Protein AF-A0A9Q0EWX9-F1 (afdb_monomer_lite)

Sequence (748 aa):
MVLFKRGVSITRKLGFSDVIMPGEMRNDLYITLEKGEFEKGGKSVARNVEVTVYVLDIDGQILKHVKLPIPVDMFRGSHVRFEFRHCSTKDKGEKKLFGYSFVPLMQEDGRTLPDGTHELIIHKCEENANLADCSRYIKLPFSKPNLPANNQTLKSTKESFWITSFLCSTKLTQNAHQRQPLQFLQDTLDTLFGILDESAKRYGLKVFDSLVHIINLLQDSKFQHFKPVMDTYIESHFAGALSYRDLIKVLKWYVDRIVEAEHQDHIQQASEYIFKYIIQSRRLYSLATGGQNEDEFRICVHELFMSIRFFLSQENKGTCPAVFLRTFPAVYSELLKIFTVREVAGFVRETLSSLPTAAQSECPLEAVKLQCISKTVESQLYINPESRCILLPVVLRLLQAHMQEQRELVMCARILTSMLSLIKKEETGTPEPVVSEEVELIVASLLGVLLRTILEITNRPQPGEFVGCLLALLREMSDRHYQQLLQSFTNKEDLRDFLLQIFTVFRILIRPEMFPKDWTVWDSYFYLSVIFINQPCLQLESFSPSKRKRILEKYGDMRVMMGCEIFSMWQNLGEHKLNFIPAMIGPFLEVTLVPQPDLRNVMIPIFHDMMDWEQRRSGNFKQVEAKLIDKLDSLMSEGKGDETYRELFNSIASSLEHVLRKPHPLPPFTPSPTECPSAGLVSNSPVLSGSYSSGISSLSRCSVSDASATEYGVAEGTVGVAGSGGGFPNSASEEPVRRENKTPPPYS

Radius of gyration: 42.56 Å; chains: 1; bounding box: 108×89×129 Å

Structure (mmCIF, N/CA/C/O backbone):
data_AF-A0A9Q0EWX9-F1
#
_entry.id   AF-A0A9Q0EWX9-F1
#
loop_
_atom_site.group_PDB
_atom_site.id
_atom_site.type_symbol
_atom_site.label_atom_id
_atom_site.label_alt_id
_atom_site.label_comp_id
_atom_site.label_asym_id
_atom_site.label_entity_id
_atom_site.label_seq_id
_atom_site.pdbx_PDB_ins_code
_atom_site.Cartn_x
_atom_site.Cartn_y
_atom_site.Cartn_z
_atom_site.occupancy
_atom_site.B_iso_or_equiv
_atom_site.auth_seq_id
_atom_site.auth_comp_id
_atom_site.auth_asym_id
_atom_site.auth_atom_id
_atom_site.pdbx_PDB_model_num
ATOM 1 N N . MET A 1 1 ? -10.088 45.408 -54.135 1.00 26.92 1 MET A N 1
ATOM 2 C CA . MET A 1 1 ? -10.162 43.935 -54.046 1.00 26.92 1 MET A CA 1
ATOM 3 C C . MET A 1 1 ? -10.752 43.580 -52.688 1.00 26.92 1 MET A C 1
ATOM 5 O O . MET A 1 1 ? -10.026 43.569 -51.708 1.00 26.92 1 MET A O 1
ATOM 9 N N . VAL A 1 2 ? -12.073 43.401 -52.612 1.00 30.17 2 VAL A N 1
ATOM 10 C CA . VAL A 1 2 ? -12.771 42.958 -51.393 1.00 30.17 2 VAL A CA 1
ATOM 11 C C . VAL A 1 2 ? -13.594 41.747 -51.803 1.00 30.17 2 VAL A C 1
ATOM 13 O O . VAL A 1 2 ? -14.596 41.884 -52.500 1.00 30.17 2 VAL A O 1
ATOM 16 N N . LEU A 1 3 ? -13.098 40.567 -51.453 1.00 36.03 3 LEU A N 1
ATOM 17 C CA . LEU A 1 3 ? -13.735 39.278 -51.699 1.00 36.03 3 LEU A CA 1
ATOM 18 C C . LEU A 1 3 ? -14.076 38.648 -50.345 1.00 36.03 3 LEU A C 1
ATOM 20 O O . LEU A 1 3 ? -13.378 38.886 -49.362 1.00 36.03 3 LEU A O 1
ATOM 24 N N . PHE A 1 4 ? -15.138 37.840 -50.347 1.00 39.62 4 PHE A N 1
ATOM 25 C CA . PHE A 1 4 ? -15.727 37.120 -49.208 1.00 39.62 4 PHE A CA 1
ATOM 26 C C . PHE A 1 4 ? -16.605 37.955 -48.252 1.00 39.62 4 PHE A C 1
ATOM 28 O O . PHE A 1 4 ? -16.214 38.981 -47.700 1.00 39.62 4 PHE A O 1
ATOM 35 N N . LYS A 1 5 ? -17.838 37.471 -48.044 1.00 39.69 5 LYS A N 1
ATOM 36 C CA . LYS A 1 5 ? -18.744 37.902 -46.968 1.00 39.69 5 LYS A CA 1
ATOM 37 C C . LYS A 1 5 ? -18.516 37.016 -45.735 1.00 39.69 5 LYS A C 1
ATOM 39 O O . LYS A 1 5 ? -18.234 35.836 -45.892 1.00 39.69 5 LYS A O 1
ATOM 44 N N . ARG A 1 6 ? -18.683 37.614 -44.545 1.00 38.78 6 ARG A N 1
ATOM 45 C CA . ARG A 1 6 ? -18.762 37.019 -43.187 1.00 38.78 6 ARG A CA 1
ATOM 46 C C . ARG A 1 6 ? -18.557 35.493 -43.087 1.00 38.78 6 ARG A C 1
ATOM 48 O O . ARG A 1 6 ? -19.455 34.739 -43.445 1.00 38.78 6 ARG A O 1
ATOM 55 N N . GLY A 1 7 ? -17.465 35.069 -42.445 1.00 46.16 7 GLY A N 1
ATOM 56 C CA . GLY A 1 7 ? -17.356 33.716 -41.874 1.00 46.16 7 GLY A CA 1
ATOM 57 C C . GLY A 1 7 ? -15.988 33.038 -41.971 1.00 46.16 7 GLY A C 1
ATOM 58 O O . GLY A 1 7 ? -15.767 32.088 -41.231 1.00 46.16 7 GLY A O 1
ATOM 59 N N . VAL A 1 8 ? -15.090 33.526 -42.835 1.00 50.19 8 VAL A N 1
ATOM 60 C CA . VAL A 1 8 ? -13.763 32.934 -43.097 1.00 50.19 8 VAL A CA 1
ATOM 61 C C . VAL A 1 8 ? -12.659 33.862 -42.582 1.00 50.19 8 VAL A C 1
ATOM 63 O O . VAL A 1 8 ? -12.636 35.043 -42.936 1.00 50.19 8 VAL A O 1
ATOM 66 N N . SER A 1 9 ? -11.733 33.349 -41.768 1.00 49.47 9 SER A N 1
ATOM 67 C CA . SER A 1 9 ? -10.581 34.122 -41.281 1.00 49.47 9 SER A CA 1
ATOM 68 C C . SER A 1 9 ? -9.418 34.105 -42.279 1.00 49.47 9 SER A C 1
ATOM 70 O O . SER A 1 9 ? -8.767 33.076 -42.455 1.00 49.47 9 SER A O 1
ATOM 72 N N . ILE A 1 10 ? -9.103 35.252 -42.886 1.00 54.78 10 ILE A N 1
ATOM 73 C CA . ILE A 1 10 ? -7.881 35.421 -43.687 1.00 54.78 10 ILE A CA 1
ATOM 74 C C . ILE A 1 10 ? -6.683 35.509 -42.729 1.00 54.78 10 ILE A C 1
ATOM 76 O O . ILE A 1 10 ? -6.564 36.480 -41.983 1.00 54.78 10 ILE A O 1
ATOM 80 N N . THR A 1 11 ? -5.784 34.521 -42.761 1.00 55.03 11 THR A N 1
ATOM 81 C CA . THR A 1 11 ? -4.502 34.556 -42.034 1.00 55.03 11 THR A CA 1
ATOM 82 C C . THR A 1 11 ? -3.338 34.860 -42.977 1.00 55.03 11 THR A C 1
ATOM 84 O O . THR A 1 11 ? -3.376 34.518 -44.156 1.00 55.03 11 THR A O 1
ATOM 87 N N . ARG A 1 12 ? -2.285 35.496 -42.448 1.00 45.88 12 ARG A N 1
ATOM 88 C CA . ARG A 1 12 ? -0.978 35.649 -43.118 1.00 45.88 12 ARG A CA 1
ATOM 89 C C . ARG A 1 12 ? 0.069 34.637 -42.635 1.00 45.88 12 ARG A C 1
ATOM 91 O O . ARG A 1 12 ? 1.156 34.588 -43.196 1.00 45.88 12 ARG A O 1
ATOM 98 N N . LYS A 1 13 ? -0.239 33.869 -41.585 1.00 51.75 13 LYS A N 1
ATOM 99 C CA . LYS A 1 13 ? 0.634 32.856 -40.980 1.00 51.75 13 LYS A CA 1
ATOM 100 C C . LYS A 1 13 ? 0.041 31.473 -41.249 1.00 51.75 13 LYS A C 1
ATOM 102 O O . LYS A 1 13 ? -1.121 31.241 -40.910 1.00 51.75 13 LYS A O 1
ATOM 107 N N . LEU A 1 14 ? 0.838 30.603 -41.864 1.00 56.81 14 LEU A N 1
ATOM 108 C CA . LEU A 1 14 ? 0.585 29.167 -41.989 1.00 56.81 14 LEU A CA 1
ATOM 109 C C . LEU A 1 14 ? 1.220 28.466 -40.779 1.00 56.81 14 LEU A C 1
ATOM 111 O O . LEU A 1 14 ? 2.306 28.866 -40.355 1.00 56.81 14 LEU A O 1
ATOM 115 N N . GLY A 1 15 ? 0.563 27.442 -40.234 1.00 55.34 15 GLY A N 1
ATOM 116 C CA . GLY A 1 15 ? 1.022 26.736 -39.033 1.00 55.34 15 GLY A CA 1
ATOM 117 C C . GLY A 1 15 ? 0.216 27.060 -37.773 1.00 55.34 15 GLY A C 1
ATOM 118 O O . GLY A 1 15 ? -0.702 27.883 -37.782 1.00 55.34 15 GLY A O 1
ATOM 119 N N . PHE A 1 16 ? 0.576 26.405 -36.669 1.00 52.81 16 PHE A N 1
ATOM 120 C CA . PHE A 1 16 ? -0.087 26.595 -35.380 1.00 52.81 16 PHE A CA 1
ATOM 121 C C . PHE A 1 16 ? 0.095 28.019 -34.817 1.00 52.81 16 PHE A C 1
ATOM 123 O O . PHE A 1 16 ? 1.037 28.750 -35.139 1.00 52.81 16 PHE A O 1
ATOM 130 N N . SER A 1 17 ? -0.831 28.412 -33.939 1.00 50.88 17 SER A N 1
ATOM 131 C CA . SER A 1 17 ? -0.668 29.598 -33.092 1.00 50.88 17 SER A CA 1
ATOM 132 C C . SER A 1 17 ? 0.478 29.381 -32.098 1.00 50.88 17 SER A C 1
ATOM 134 O O . SER A 1 17 ? 0.723 28.248 -31.692 1.00 50.88 17 SER A O 1
ATOM 136 N N . ASP A 1 18 ? 1.145 30.459 -31.676 1.00 46.09 18 ASP A N 1
ATOM 137 C CA . ASP A 1 18 ? 2.297 30.400 -30.758 1.00 46.09 18 ASP A CA 1
ATOM 138 C C . ASP A 1 18 ? 1.933 29.890 -29.346 1.00 46.09 18 ASP A C 1
ATOM 140 O O . ASP A 1 18 ? 2.815 29.616 -28.537 1.00 46.09 18 ASP A O 1
ATOM 144 N N . VAL A 1 19 ? 0.634 29.729 -29.062 1.00 43.84 19 VAL A N 1
ATOM 145 C CA . VAL A 1 19 ? 0.096 29.070 -27.868 1.00 43.84 19 VAL A CA 1
ATOM 146 C C . VAL A 1 19 ? -0.899 27.984 -28.296 1.00 43.84 19 VAL A C 1
ATOM 148 O O . VAL A 1 19 ? -1.851 28.246 -29.040 1.00 43.84 19 VAL A O 1
ATOM 151 N N . ILE A 1 20 ? -0.692 26.764 -27.798 1.00 51.44 20 ILE A N 1
ATOM 152 C CA . ILE A 1 20 ? -1.593 25.613 -27.949 1.00 51.44 20 ILE A CA 1
ATOM 153 C C . ILE A 1 20 ? -2.059 25.216 -26.546 1.00 51.44 20 ILE A C 1
ATOM 155 O O . ILE A 1 20 ? -1.227 24.979 -25.671 1.00 51.44 20 ILE A O 1
ATOM 159 N N . MET A 1 21 ? -3.374 25.160 -26.322 1.00 43.03 21 MET A N 1
ATOM 160 C CA . MET A 1 21 ? -3.933 24.757 -25.029 1.00 43.03 21 MET A CA 1
ATOM 161 C C . MET A 1 21 ? -4.014 23.223 -24.918 1.00 43.03 21 MET A C 1
ATOM 163 O O . MET A 1 21 ? -4.377 22.567 -25.900 1.00 43.03 21 MET A O 1
ATOM 167 N N . PRO A 1 22 ? -3.724 22.626 -23.744 1.00 38.22 22 PRO A N 1
ATOM 168 C CA . PRO A 1 22 ? -3.877 21.187 -23.537 1.00 38.22 22 PRO A CA 1
ATOM 169 C C . PRO A 1 22 ? -5.311 20.714 -23.821 1.00 38.22 22 PRO A C 1
ATOM 171 O O . PRO A 1 22 ? -6.273 21.299 -23.329 1.00 38.22 22 PRO A O 1
ATOM 174 N N . GLY A 1 23 ? -5.452 19.641 -24.604 1.00 43.03 23 GLY A N 1
ATOM 175 C CA . GLY A 1 23 ? -6.743 19.026 -24.943 1.00 43.03 23 GLY A CA 1
ATOM 176 C C . GLY A 1 23 ? -7.442 19.565 -26.200 1.00 43.03 23 GLY A C 1
ATOM 177 O O . GLY A 1 23 ? -8.421 18.967 -26.642 1.00 43.03 23 GLY A O 1
ATOM 178 N N . GLU A 1 24 ? -6.952 20.640 -26.825 1.00 44.56 24 GLU A N 1
ATOM 179 C CA . GLU A 1 24 ? -7.572 21.200 -28.033 1.00 44.56 24 GLU A CA 1
ATOM 180 C C . GLU A 1 24 ? -7.176 20.411 -29.303 1.00 44.56 24 GLU A C 1
ATOM 182 O O . GLU A 1 24 ? -6.021 20.426 -29.732 1.00 44.56 24 GLU A O 1
ATOM 187 N N . MET A 1 25 ? -8.132 19.725 -29.944 1.00 51.75 25 MET A N 1
ATOM 188 C CA . MET A 1 25 ? -7.907 19.080 -31.248 1.00 51.75 25 MET A CA 1
ATOM 189 C C . MET A 1 25 ? -8.001 20.109 -32.384 1.00 51.75 25 MET A C 1
ATOM 191 O O . MET A 1 25 ? -9.046 20.736 -32.557 1.00 51.75 25 MET A O 1
ATOM 195 N N . ARG A 1 26 ? -6.943 20.253 -33.195 1.00 61.47 26 ARG A N 1
ATOM 196 C CA . ARG A 1 26 ? -6.918 21.141 -34.372 1.00 61.47 26 ARG A CA 1
ATOM 197 C C . ARG A 1 26 ? -6.446 20.404 -35.625 1.00 61.47 26 ARG A C 1
ATOM 199 O O . ARG A 1 26 ? -5.444 19.695 -35.587 1.00 61.47 26 ARG A O 1
ATOM 206 N N . ASN A 1 27 ? -7.180 20.626 -36.716 1.00 61.56 27 ASN A N 1
ATOM 207 C CA . ASN A 1 27 ? -6.984 20.058 -38.055 1.00 61.56 27 ASN A CA 1
ATOM 208 C C . ASN A 1 27 ? -7.103 21.171 -39.115 1.00 61.56 27 ASN A C 1
ATOM 210 O O . ASN A 1 27 ? -7.882 21.054 -40.059 1.00 61.56 27 ASN A O 1
ATOM 214 N N . ASP A 1 28 ? -6.390 22.281 -38.911 1.00 69.69 28 ASP A N 1
ATOM 215 C CA . ASP A 1 28 ? -6.519 23.508 -39.698 1.00 69.69 28 ASP A CA 1
ATOM 216 C C . ASP A 1 28 ? -6.072 23.289 -41.156 1.00 69.69 28 ASP A C 1
ATOM 218 O O . ASP A 1 28 ? -4.878 23.197 -41.455 1.00 69.69 28 ASP A O 1
ATOM 222 N N . LEU A 1 29 ? -7.042 23.219 -42.075 1.00 72.12 29 LEU A N 1
ATOM 223 C CA . LEU A 1 29 ? -6.804 23.149 -43.518 1.00 72.12 29 LEU A CA 1
ATOM 224 C C . LEU A 1 29 ? -6.760 24.553 -44.137 1.00 72.12 29 LEU A C 1
ATOM 226 O O . LEU A 1 29 ? -7.756 25.281 -44.145 1.00 72.12 29 LEU A O 1
ATOM 230 N N . TYR A 1 30 ? -5.620 24.901 -44.724 1.00 74.31 30 TYR A N 1
ATOM 231 C CA . TYR A 1 30 ? -5.420 26.125 -45.493 1.00 74.31 30 TYR A CA 1
ATOM 232 C C . TYR A 1 30 ? -5.573 25.836 -46.989 1.00 74.31 30 TYR A C 1
ATOM 234 O O . TYR A 1 30 ? -5.021 24.861 -47.497 1.00 74.31 30 TYR A O 1
ATOM 242 N N . ILE A 1 31 ? -6.313 26.693 -47.701 1.00 75.94 31 ILE A N 1
ATOM 243 C CA . ILE A 1 31 ? -6.491 26.613 -49.158 1.00 75.94 31 ILE A CA 1
ATOM 244 C C . ILE A 1 31 ? -6.265 27.995 -49.771 1.00 75.94 31 ILE A C 1
ATOM 246 O O . ILE A 1 31 ? -6.995 28.943 -49.477 1.00 75.94 31 ILE A O 1
ATOM 250 N N . THR A 1 32 ? -5.290 28.081 -50.670 1.00 76.69 32 THR A N 1
ATOM 251 C CA . THR A 1 32 ? -5.020 29.247 -51.517 1.00 76.69 32 THR A CA 1
ATOM 252 C C . THR A 1 32 ? -5.595 28.998 -52.907 1.00 76.69 32 THR A C 1
ATOM 254 O O . THR A 1 32 ? -5.408 27.924 -53.475 1.00 76.69 32 THR A O 1
ATOM 257 N N . LEU A 1 33 ? -6.297 29.984 -53.471 1.00 80.38 33 LEU A N 1
ATOM 258 C CA . LEU A 1 33 ? -6.760 29.943 -54.861 1.00 80.38 33 LEU A CA 1
ATOM 259 C C . LEU A 1 33 ? -5.683 30.601 -55.735 1.00 80.38 33 LEU A C 1
ATOM 261 O O . LEU A 1 33 ? -5.490 31.810 -55.634 1.00 80.38 33 LEU A O 1
ATOM 265 N N . GLU A 1 34 ? -4.980 29.822 -56.558 1.00 79.94 34 GLU A N 1
ATOM 266 C CA . GLU A 1 34 ? -3.806 30.298 -57.308 1.00 79.94 34 GLU A CA 1
ATOM 267 C C . GLU A 1 34 ? -4.213 30.995 -58.612 1.00 79.94 34 GLU A C 1
ATOM 269 O O . GLU A 1 34 ? -3.992 32.190 -58.809 1.00 79.94 34 GLU A O 1
ATOM 274 N N . LYS A 1 35 ? -4.832 30.239 -59.527 1.00 80.94 35 LYS A N 1
ATOM 275 C CA . LYS A 1 35 ? -5.269 30.722 -60.845 1.00 80.94 35 LYS A CA 1
ATOM 276 C C . LYS A 1 35 ? -6.374 29.840 -61.427 1.00 80.94 35 LYS A C 1
ATOM 278 O O . LYS A 1 35 ? -6.524 28.682 -61.049 1.00 80.94 35 LYS A O 1
ATOM 283 N N . GLY A 1 36 ? -7.115 30.370 -62.396 1.00 83.69 36 GLY A N 1
ATOM 284 C CA . GLY A 1 36 ? -8.076 29.608 -63.194 1.00 83.69 36 GLY A CA 1
ATOM 285 C C . GLY A 1 36 ? -7.995 29.993 -64.665 1.00 83.69 36 GLY A C 1
ATOM 286 O O . GLY A 1 36 ? -7.921 31.177 -64.997 1.00 83.69 36 GLY A O 1
ATOM 287 N N . GLU A 1 37 ? -8.008 28.995 -65.541 1.00 83.81 37 GLU A N 1
ATOM 288 C CA . GLU A 1 37 ? -7.984 29.161 -66.992 1.00 83.81 37 GLU A CA 1
ATOM 289 C C . GLU A 1 37 ? -9.369 28.814 -67.548 1.00 83.81 37 GLU A C 1
ATOM 291 O O . GLU A 1 37 ? -9.852 27.697 -67.384 1.00 83.81 37 GLU A O 1
ATOM 296 N N . PHE A 1 38 ? -10.029 29.796 -68.173 1.00 82.06 38 PHE A N 1
ATOM 297 C CA . PHE A 1 38 ? -11.423 29.708 -68.622 1.00 82.06 38 PHE A CA 1
ATOM 298 C C . PHE A 1 38 ? -11.550 30.042 -70.117 1.00 82.06 38 PHE A C 1
ATOM 300 O O . PHE A 1 38 ? -10.932 30.987 -70.618 1.00 82.06 38 PHE A O 1
ATOM 307 N N . GLU A 1 39 ? -12.408 29.322 -70.841 1.00 73.12 39 GLU A N 1
ATOM 308 C CA . GLU A 1 39 ? -12.647 29.523 -72.269 1.00 73.12 39 GLU A CA 1
ATOM 309 C C . GLU A 1 39 ? -13.383 30.848 -72.524 1.00 73.12 39 GLU A C 1
ATOM 311 O O . GLU A 1 39 ? -14.469 31.110 -71.995 1.00 73.12 39 GLU A O 1
ATOM 316 N N . LYS A 1 40 ? -12.856 31.679 -73.432 1.00 64.19 40 LYS A N 1
ATOM 317 C CA . LYS A 1 40 ? -13.468 32.975 -73.793 1.00 64.19 40 LYS A CA 1
ATOM 318 C C . LYS A 1 40 ? -14.843 32.866 -74.478 1.00 64.19 40 LYS A C 1
ATOM 320 O O . LYS A 1 40 ? -15.519 33.877 -74.637 1.00 64.19 40 LYS A O 1
ATOM 325 N N . GLY A 1 41 ? -15.282 31.662 -74.867 1.00 60.62 41 GLY A N 1
ATOM 326 C CA . GLY A 1 41 ? -16.656 31.399 -75.319 1.00 60.62 41 GLY A CA 1
ATOM 327 C C . GLY A 1 41 ? -17.105 32.264 -76.503 1.00 60.62 41 GLY A C 1
ATOM 328 O O . GLY A 1 41 ? -18.201 32.814 -76.475 1.00 60.62 41 GLY A O 1
ATOM 329 N N . GLY A 1 42 ? -16.228 32.454 -77.495 1.00 59.62 42 GLY A N 1
ATOM 330 C CA . GLY A 1 42 ? -16.502 33.263 -78.691 1.00 59.62 42 GLY A CA 1
ATOM 331 C C . GLY A 1 42 ? -16.478 34.786 -78.492 1.00 59.62 42 GLY A C 1
ATOM 332 O O . GLY A 1 42 ? -16.740 35.515 -79.443 1.00 59.62 42 GLY A O 1
ATOM 333 N N . LYS A 1 43 ? -16.159 35.293 -77.292 1.00 61.78 43 LYS A N 1
ATOM 334 C CA . LYS A 1 43 ? -16.086 36.736 -76.998 1.00 61.78 43 LYS A CA 1
ATOM 335 C C . LYS A 1 43 ? -14.638 37.240 -77.011 1.00 61.78 43 LYS A C 1
ATOM 337 O O . LYS A 1 43 ? -13.714 36.518 -76.645 1.00 61.78 43 LYS A O 1
ATOM 342 N N . SER A 1 44 ? -14.436 38.499 -77.405 1.00 58.00 44 SER A N 1
ATOM 343 C CA . SER A 1 44 ? -13.106 39.132 -77.473 1.00 58.00 44 SER A CA 1
ATOM 344 C C . SER A 1 44 ? -12.498 39.447 -76.097 1.00 58.00 44 SER A C 1
ATOM 346 O O . SER A 1 44 ? -11.276 39.470 -75.951 1.00 58.00 44 SER A O 1
ATOM 348 N N . VAL A 1 45 ? -13.339 39.650 -75.079 1.00 62.72 45 VAL A N 1
ATOM 349 C CA . VAL A 1 45 ? -12.947 40.022 -73.709 1.00 62.72 45 VAL A CA 1
ATOM 350 C C . VAL A 1 45 ? -12.997 38.802 -72.780 1.00 62.72 45 VAL A C 1
ATOM 352 O O . VAL A 1 45 ? -13.838 37.918 -72.946 1.00 62.72 45 VAL A O 1
ATOM 355 N N . ALA A 1 46 ? -12.087 38.741 -71.803 1.00 65.69 46 ALA A N 1
ATOM 356 C CA . ALA A 1 46 ? -12.063 37.689 -70.785 1.00 65.69 46 ALA A CA 1
ATOM 357 C C . ALA A 1 46 ? -13.305 37.729 -69.868 1.00 65.69 46 ALA A C 1
ATOM 359 O O . ALA A 1 46 ? -13.950 38.766 -69.712 1.00 65.69 46 ALA A O 1
ATOM 360 N N . ARG A 1 47 ? -13.638 36.589 -69.246 1.00 71.81 47 ARG A N 1
ATOM 361 C CA . ARG A 1 47 ? -14.745 36.492 -68.282 1.00 71.81 47 ARG A CA 1
ATOM 362 C C . ARG A 1 47 ? -14.347 37.117 -66.944 1.00 71.81 47 ARG A C 1
ATOM 364 O O . ARG A 1 47 ? -13.295 36.788 -66.407 1.00 71.81 47 ARG A O 1
ATOM 371 N N . ASN A 1 48 ? -15.240 37.909 -66.357 1.00 77.50 48 ASN A N 1
ATOM 372 C CA . ASN A 1 48 ? -15.157 38.262 -64.940 1.00 77.50 48 ASN A CA 1
ATOM 373 C C . ASN A 1 48 ? -15.739 37.099 -64.129 1.00 77.50 48 ASN A C 1
ATOM 375 O O . ASN A 1 48 ? -16.949 36.863 -64.182 1.00 77.50 48 ASN A O 1
ATOM 379 N N . VAL A 1 49 ? -14.895 36.357 -63.413 1.00 80.56 49 VAL A N 1
ATOM 380 C CA . VAL A 1 49 ? -15.300 35.152 -62.673 1.00 80.56 49 VAL A CA 1
ATOM 381 C C . VAL A 1 49 ? -15.300 35.424 -61.171 1.00 80.56 49 VAL A C 1
ATOM 383 O O . VAL A 1 49 ? -14.329 35.937 -60.623 1.00 80.56 49 VAL A O 1
ATOM 386 N N . GLU A 1 50 ? -16.389 35.056 -60.504 1.00 82.50 50 GLU A N 1
ATOM 387 C CA . GLU A 1 50 ? -16.440 34.892 -59.052 1.00 82.50 50 GLU A CA 1
ATOM 388 C C . GLU A 1 50 ? -16.320 33.407 -58.715 1.00 82.50 50 GLU A C 1
ATOM 390 O O . GLU A 1 50 ? -17.055 32.585 -59.266 1.00 82.50 50 GLU A O 1
ATOM 395 N N . VAL A 1 51 ? -15.403 33.081 -57.802 1.00 82.12 51 VAL A N 1
ATOM 396 C CA . VAL A 1 51 ? -15.257 31.741 -57.223 1.00 82.12 51 VAL A CA 1
ATOM 397 C C . VAL A 1 51 ? -15.922 31.744 -55.852 1.00 82.12 51 VAL A C 1
ATOM 399 O O . VAL A 1 51 ? -15.583 32.566 -55.001 1.00 82.12 51 VAL A O 1
ATOM 402 N N . THR A 1 52 ? -16.865 30.833 -55.629 1.00 81.69 52 THR A N 1
ATOM 403 C CA . THR A 1 52 ? -17.451 30.588 -54.302 1.00 81.69 52 THR A CA 1
ATOM 404 C C . THR A 1 52 ? -16.928 29.261 -53.768 1.00 81.69 52 THR A C 1
ATOM 406 O O . THR A 1 52 ? -16.959 28.272 -54.495 1.00 81.69 52 THR A O 1
ATOM 409 N N . VAL A 1 53 ? -16.432 29.240 -52.530 1.00 80.44 53 VAL A N 1
ATOM 410 C CA . VAL A 1 53 ? -15.870 28.040 -51.890 1.00 80.44 53 VAL A CA 1
ATOM 411 C C . VAL A 1 53 ? -16.849 27.523 -50.842 1.00 80.44 53 VAL A C 1
ATOM 413 O O . VAL A 1 53 ? -17.316 28.296 -50.005 1.00 80.44 53 VAL A O 1
ATOM 416 N N . TYR A 1 54 ? -17.133 26.225 -50.879 1.00 77.94 54 TYR A N 1
ATOM 417 C CA . TYR A 1 54 ? -17.973 25.514 -49.919 1.00 77.94 54 TYR A CA 1
ATOM 418 C C . TYR A 1 54 ? -17.195 24.331 -49.347 1.00 77.94 54 TYR A C 1
ATOM 420 O O . TYR A 1 54 ? -16.520 23.628 -50.096 1.00 77.94 54 TYR A O 1
ATOM 428 N N . VAL A 1 55 ? -17.323 24.086 -48.043 1.00 75.75 55 VAL A N 1
ATOM 429 C CA . VAL A 1 55 ? -16.924 22.815 -47.424 1.00 75.75 55 VAL A CA 1
ATOM 430 C C . VAL A 1 55 ? -18.204 22.033 -47.158 1.00 75.75 55 VAL A C 1
ATOM 432 O O . VAL A 1 55 ? -19.151 22.581 -46.584 1.00 75.75 55 VAL A O 1
ATOM 435 N N . LEU A 1 56 ? -18.244 20.801 -47.650 1.00 76.62 56 LEU A N 1
ATOM 436 C CA . LEU A 1 56 ? -19.414 19.933 -47.650 1.00 76.62 56 LEU A CA 1
ATOM 437 C C . LEU A 1 56 ? -19.066 18.632 -46.927 1.00 76.62 56 LEU A C 1
ATOM 439 O O . LEU A 1 56 ? -17.961 18.113 -47.107 1.00 76.62 56 LEU A O 1
ATOM 443 N N . ASP A 1 57 ? -19.998 18.131 -46.122 1.00 75.12 57 ASP A N 1
ATOM 444 C CA . ASP A 1 57 ? -19.906 16.794 -45.534 1.00 75.12 57 ASP A CA 1
ATOM 445 C C . ASP A 1 57 ? -20.348 15.693 -46.518 1.00 75.12 57 ASP A C 1
ATOM 447 O O . ASP A 1 57 ? -20.707 15.960 -47.671 1.00 75.12 57 ASP A O 1
ATOM 451 N N . ILE A 1 58 ? -20.313 14.441 -46.052 1.00 72.94 58 ILE A N 1
ATOM 452 C CA . ILE A 1 58 ? -20.688 13.251 -46.830 1.00 72.94 58 ILE A CA 1
ATOM 453 C C . ILE A 1 58 ? -22.151 13.273 -47.314 1.00 72.94 58 ILE A C 1
ATOM 455 O O . ILE A 1 58 ? -22.450 12.726 -48.376 1.00 72.94 58 ILE A O 1
ATOM 459 N N . ASP A 1 59 ? -23.039 13.957 -46.586 1.00 70.81 59 ASP A N 1
ATOM 460 C CA . ASP A 1 59 ? -24.456 14.132 -46.929 1.00 70.81 59 ASP A CA 1
ATOM 461 C C . ASP A 1 59 ? -24.694 15.366 -47.825 1.00 70.81 59 ASP A C 1
ATOM 463 O O . ASP A 1 59 ? -25.814 15.627 -48.272 1.00 70.81 59 ASP A O 1
ATOM 467 N N . GLY A 1 60 ? -23.641 16.133 -48.129 1.00 66.75 60 GLY A N 1
ATOM 468 C CA . GLY A 1 60 ? -23.693 17.325 -48.970 1.00 66.75 60 GLY A CA 1
ATOM 469 C C . GLY A 1 60 ? -24.179 18.589 -48.257 1.00 66.75 60 GLY A C 1
ATOM 470 O O . GLY A 1 60 ? -24.550 19.558 -48.927 1.00 66.75 60 GLY A O 1
ATOM 471 N N . GLN A 1 61 ? -24.187 18.617 -46.923 1.00 71.81 61 GLN A N 1
ATOM 472 C CA . GLN A 1 61 ? -24.572 19.794 -46.149 1.00 71.81 61 GLN A CA 1
ATOM 473 C C . GLN A 1 61 ? -23.397 20.769 -45.999 1.00 71.81 61 GLN A C 1
ATOM 475 O O . GLN A 1 61 ? -22.236 20.386 -45.871 1.00 71.81 61 GLN A O 1
ATOM 480 N N . ILE A 1 62 ? -23.696 22.073 -46.023 1.00 69.38 62 ILE A N 1
ATOM 481 C CA . ILE A 1 62 ? -22.678 23.124 -45.885 1.00 69.38 62 ILE A CA 1
ATOM 482 C C . ILE A 1 62 ? -22.261 23.242 -44.419 1.00 69.38 62 ILE A C 1
ATOM 484 O O . ILE A 1 62 ? -23.062 23.678 -43.585 1.00 69.38 62 ILE A O 1
ATOM 488 N N . LEU A 1 63 ? -20.984 22.979 -44.140 1.00 61.25 63 LEU A N 1
ATOM 489 C CA . LEU A 1 63 ? -20.376 23.217 -42.833 1.00 61.25 63 LEU A CA 1
ATOM 490 C C . LEU A 1 63 ? -20.268 24.730 -42.577 1.00 61.25 63 LEU A C 1
ATOM 492 O O . LEU A 1 63 ? -19.396 25.428 -43.100 1.00 61.25 63 LEU A O 1
ATOM 496 N N . LYS A 1 64 ? -21.212 25.264 -41.799 1.00 43.59 64 LYS A N 1
ATOM 497 C CA . LYS A 1 64 ? -21.234 26.669 -41.368 1.00 43.59 64 LYS A CA 1
ATOM 498 C C . LYS A 1 64 ? -20.321 26.828 -40.144 1.00 43.59 64 LYS A C 1
ATOM 500 O O . LYS A 1 64 ? -20.316 25.954 -39.290 1.00 43.59 64 LYS A O 1
ATOM 505 N N . HIS A 1 65 ? -19.633 27.975 -40.056 1.00 43.06 65 HIS A N 1
ATOM 506 C CA . HIS A 1 65 ? -18.530 28.323 -39.127 1.00 43.06 65 HIS A CA 1
ATOM 507 C C . HIS A 1 65 ? -17.135 27.857 -39.608 1.00 43.06 65 HIS A C 1
ATOM 509 O O . HIS A 1 65 ? -16.816 26.677 -39.578 1.00 43.06 65 HIS A O 1
ATOM 515 N N . VAL A 1 66 ? -16.299 28.808 -40.070 1.00 46.62 66 VAL A N 1
ATOM 516 C CA . VAL A 1 66 ? -15.035 28.541 -40.798 1.00 46.62 66 VAL A CA 1
ATOM 517 C C . VAL A 1 66 ? -13.828 29.236 -40.143 1.00 46.62 66 VAL A C 1
ATOM 519 O O . VAL A 1 66 ? -13.195 30.145 -40.684 1.00 46.62 66 VAL A O 1
ATOM 522 N N . LYS A 1 67 ? -13.483 28.737 -38.958 1.00 44.84 67 LYS A N 1
ATOM 523 C CA . LYS A 1 67 ? -12.117 28.265 -38.679 1.00 44.84 67 LYS A CA 1
ATOM 524 C C . LYS A 1 67 ? -12.247 26.736 -38.757 1.00 44.84 67 LYS A C 1
ATOM 526 O O . LYS A 1 67 ? -13.274 26.249 -38.298 1.00 44.84 67 LYS A O 1
ATOM 531 N N . LEU A 1 68 ? -11.328 25.998 -39.384 1.00 55.16 68 LEU A N 1
ATOM 532 C CA . LEU A 1 68 ? -11.576 24.595 -39.779 1.00 55.16 68 LEU A CA 1
ATOM 533 C C . LEU A 1 68 ? -10.817 23.552 -38.931 1.00 55.16 68 LEU A C 1
ATOM 535 O O . LEU A 1 68 ? -9.999 22.831 -39.490 1.00 55.16 68 LEU A O 1
ATOM 539 N N . PRO A 1 69 ? -11.108 23.355 -37.630 1.00 52.31 69 PRO A N 1
ATOM 540 C CA . PRO A 1 69 ? -10.790 22.101 -36.966 1.00 52.31 69 PRO A CA 1
ATOM 541 C C . PRO A 1 69 ? -11.863 21.071 -37.355 1.00 52.31 69 PRO A C 1
ATOM 543 O O . PRO A 1 69 ? -12.773 20.785 -36.581 1.00 52.31 69 PRO A O 1
ATOM 546 N N . ILE A 1 70 ? -11.798 20.543 -38.583 1.00 56.56 70 ILE A N 1
ATOM 547 C CA . ILE A 1 70 ? -12.718 19.479 -39.019 1.00 56.56 70 ILE A CA 1
ATOM 548 C C . ILE A 1 70 ? -12.463 18.256 -38.120 1.00 56.56 70 ILE A C 1
ATOM 550 O O . ILE A 1 70 ? -11.317 17.793 -38.079 1.00 56.56 70 ILE A O 1
ATOM 554 N N . PRO A 1 71 ? -13.464 17.723 -37.391 1.00 57.72 71 PRO A N 1
ATOM 555 C CA . PRO A 1 71 ? -13.283 16.518 -36.586 1.00 57.72 71 PRO A CA 1
ATOM 556 C C . PRO A 1 71 ? -12.751 15.372 -37.451 1.00 57.72 71 PRO A C 1
ATOM 558 O O . PRO A 1 71 ? -13.183 15.212 -38.592 1.00 57.72 71 PRO A O 1
ATOM 561 N N . VAL A 1 72 ? -11.816 14.575 -36.925 1.00 60.91 72 VAL A N 1
ATOM 562 C CA . VAL A 1 72 ? -11.163 13.493 -37.694 1.00 60.91 72 VAL A CA 1
ATOM 563 C C . VAL A 1 72 ? -12.196 12.541 -38.307 1.00 60.91 72 VAL A C 1
ATOM 565 O O . VAL A 1 72 ? -12.078 12.162 -39.469 1.00 60.91 72 VAL A O 1
ATOM 568 N N . ASP A 1 73 ? -13.257 12.247 -37.561 1.00 60.12 73 ASP A N 1
ATOM 569 C CA . ASP A 1 73 ? -14.331 11.336 -37.967 1.00 60.12 73 ASP A CA 1
ATOM 570 C C . ASP A 1 73 ? -15.171 11.888 -39.137 1.00 60.12 73 ASP A C 1
ATOM 572 O O . ASP A 1 73 ? -15.748 11.122 -39.904 1.00 60.12 73 ASP A O 1
ATOM 576 N N . MET A 1 74 ? -15.182 13.214 -39.323 1.00 62.78 74 MET A N 1
ATOM 577 C CA . MET A 1 74 ? -15.844 13.913 -40.433 1.00 62.78 74 MET A CA 1
ATOM 578 C C . MET A 1 74 ? -14.916 14.173 -41.628 1.00 62.78 74 MET A C 1
ATOM 580 O O . MET A 1 74 ? -15.383 14.588 -42.687 1.00 62.78 74 MET A O 1
ATOM 584 N N . PHE A 1 75 ? -13.606 13.932 -41.512 1.00 69.75 75 PHE A N 1
ATOM 585 C CA . PHE A 1 75 ? -12.659 14.124 -42.620 1.00 69.75 75 PHE A CA 1
ATOM 586 C C . PHE A 1 75 ? -12.890 13.110 -43.758 1.00 69.75 75 PHE A C 1
ATOM 588 O O . PHE A 1 75 ? -12.630 13.400 -44.928 1.00 69.75 75 PHE A O 1
ATOM 595 N N . ARG A 1 76 ? -13.422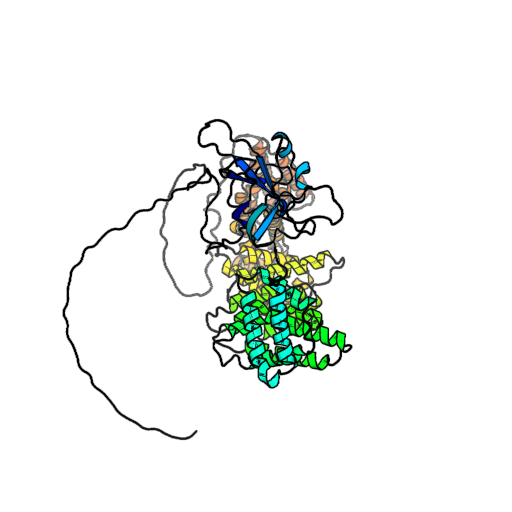 11.925 -43.427 1.00 72.50 76 ARG A N 1
ATOM 596 C CA . ARG A 1 76 ? -13.796 10.876 -44.384 1.00 72.50 76 ARG A CA 1
ATOM 597 C C . ARG A 1 76 ? -15.129 11.210 -45.056 1.00 72.50 76 ARG A C 1
ATOM 599 O O . ARG A 1 76 ? -16.152 11.306 -44.393 1.00 72.50 76 ARG A O 1
ATOM 606 N N . GLY A 1 77 ? -15.116 11.336 -46.382 1.00 72.12 77 GLY A N 1
ATOM 607 C CA . GLY A 1 77 ? -16.309 11.637 -47.185 1.00 72.12 77 GLY A CA 1
ATOM 608 C C . GLY A 1 77 ? -16.613 13.129 -47.359 1.00 72.12 77 GLY A C 1
ATOM 609 O O . GLY A 1 77 ? -17.401 13.464 -48.234 1.00 72.12 77 GLY A O 1
ATOM 610 N N . SER A 1 78 ? -15.956 14.016 -46.604 1.00 83.38 78 SER A N 1
ATOM 611 C CA . SER A 1 78 ? -16.043 15.467 -46.811 1.00 83.38 78 SER A CA 1
ATOM 612 C C . SER A 1 78 ? -15.176 15.944 -47.982 1.00 83.38 78 SER A C 1
ATOM 614 O O . SER A 1 78 ? -14.094 15.408 -48.257 1.00 83.38 78 SER A O 1
ATOM 616 N N . HIS A 1 79 ? -15.609 17.016 -48.645 1.00 86.44 79 HIS A N 1
ATOM 617 C CA . HIS A 1 79 ? -14.912 17.621 -49.784 1.00 86.44 79 HIS A CA 1
ATOM 618 C C . HIS A 1 79 ? -15.087 19.139 -49.835 1.00 86.44 79 HIS A C 1
ATOM 620 O O . HIS A 1 79 ? -16.023 19.719 -49.282 1.00 86.44 79 HIS A O 1
ATOM 626 N N . VAL A 1 80 ? -14.175 19.800 -50.546 1.00 86.69 80 VAL A N 1
ATOM 627 C CA . VAL A 1 80 ? -14.266 21.235 -50.839 1.00 86.69 80 VAL A CA 1
ATOM 628 C C . VAL A 1 80 ? -14.766 21.411 -52.264 1.00 86.69 80 VAL A C 1
ATOM 630 O O . VAL A 1 80 ? -14.222 20.809 -53.189 1.00 86.69 80 VAL A O 1
ATOM 633 N N . ARG A 1 81 ? -15.799 22.237 -52.454 1.00 88.88 81 ARG A N 1
ATOM 634 C CA . ARG A 1 81 ? -16.391 22.561 -53.758 1.00 88.88 81 ARG A CA 1
ATOM 635 C C . ARG A 1 81 ? -16.155 24.025 -54.117 1.00 88.88 81 ARG A C 1
ATOM 637 O O . ARG A 1 81 ? -16.398 24.924 -53.315 1.00 88.88 81 ARG A O 1
ATOM 644 N N . PHE A 1 82 ? -15.732 24.250 -55.353 1.00 88.25 82 PHE A N 1
ATOM 645 C CA . PHE A 1 82 ? -15.498 25.554 -55.961 1.00 88.25 82 PHE A CA 1
ATOM 646 C C . PHE A 1 82 ? -16.550 25.783 -57.045 1.00 88.25 82 PHE A C 1
ATOM 648 O O . PHE A 1 82 ? -16.676 24.981 -57.964 1.00 88.25 82 PHE A O 1
ATOM 655 N N . GLU A 1 83 ? -17.311 26.868 -56.951 1.00 88.19 83 GLU A N 1
ATOM 656 C CA . GLU A 1 83 ? -18.366 27.214 -57.907 1.00 88.19 83 GLU A CA 1
ATOM 657 C C . GLU A 1 83 ? -18.016 28.495 -58.667 1.00 88.19 83 GLU A C 1
ATOM 659 O O . GLU A 1 83 ? -17.740 29.528 -58.053 1.00 88.19 83 GLU A O 1
ATOM 664 N N . PHE A 1 84 ? -18.064 28.438 -60.002 1.00 86.69 84 PHE A N 1
ATOM 665 C CA . PHE A 1 84 ? -17.644 29.520 -60.892 1.00 86.69 84 PHE A CA 1
ATOM 666 C C . PHE A 1 84 ? -18.851 30.240 -61.503 1.00 86.69 84 PHE A C 1
ATOM 668 O O . PHE A 1 84 ? -19.594 29.687 -62.324 1.00 86.69 84 PHE A O 1
ATOM 675 N N . ARG A 1 85 ? -19.044 31.503 -61.113 1.00 84.69 85 ARG A N 1
ATOM 676 C CA . ARG A 1 85 ? -20.150 32.364 -61.562 1.00 84.69 85 ARG A CA 1
ATOM 677 C C . ARG A 1 85 ? -19.636 33.523 -62.412 1.00 84.69 85 ARG A C 1
ATOM 679 O O . ARG A 1 85 ? -18.575 34.079 -62.138 1.00 84.69 85 ARG A O 1
ATOM 686 N N . HIS A 1 86 ? -20.387 33.905 -63.445 1.00 81.31 86 HIS A N 1
ATOM 687 C CA . HIS A 1 86 ? -20.027 35.046 -64.294 1.00 81.31 86 HIS A CA 1
ATOM 688 C C . HIS A 1 86 ? -20.581 36.365 -63.733 1.00 81.31 86 HIS A C 1
ATOM 690 O O . HIS A 1 86 ? -21.793 36.533 -63.594 1.00 81.31 86 HIS A O 1
ATOM 696 N N . CYS A 1 87 ? -19.700 37.333 -63.484 1.00 72.19 87 CYS A N 1
ATOM 697 C CA . CYS A 1 87 ? -20.045 38.665 -62.992 1.00 72.19 87 CYS A CA 1
ATOM 698 C C . CYS A 1 87 ? -20.195 39.669 -64.149 1.00 72.19 87 CYS A C 1
ATOM 700 O O . CYS A 1 87 ? -19.214 40.249 -64.620 1.00 72.19 87 CYS A O 1
ATOM 702 N N . SER A 1 88 ? -21.433 39.915 -64.592 1.00 67.38 88 SER A N 1
ATOM 703 C CA . SER A 1 88 ? -21.733 41.058 -65.471 1.00 67.38 88 SER A CA 1
ATOM 704 C C . SER A 1 88 ? -21.487 42.369 -64.718 1.00 67.38 88 SER A C 1
ATOM 706 O O . SER A 1 88 ? -21.902 42.512 -63.572 1.00 67.38 88 SER A O 1
ATOM 708 N N . THR A 1 89 ? -20.837 43.344 -65.356 1.00 64.12 89 THR A N 1
ATOM 709 C CA . THR A 1 89 ? -20.713 44.715 -64.823 1.00 64.12 89 THR A CA 1
ATOM 710 C C . THR A 1 89 ? -21.915 45.598 -65.168 1.00 64.12 89 THR A C 1
ATOM 712 O O . THR A 1 89 ? -21.975 46.735 -64.708 1.00 64.12 89 THR A O 1
ATOM 715 N N . LYS A 1 90 ? -22.860 45.098 -65.981 1.00 59.31 90 LYS A N 1
ATOM 716 C CA . LYS A 1 90 ? -24.040 45.843 -66.452 1.00 59.31 90 LYS A CA 1
ATOM 717 C C . LYS A 1 90 ? -25.375 45.320 -65.908 1.00 59.31 90 LYS A C 1
ATOM 719 O O . LYS A 1 90 ? -26.323 46.094 -65.856 1.00 59.31 90 LYS A O 1
ATOM 724 N N . ASP A 1 91 ? -25.443 44.065 -65.460 1.00 58.38 91 ASP A N 1
ATOM 725 C CA . ASP A 1 91 ? -26.658 43.468 -64.886 1.00 58.38 91 ASP A CA 1
ATOM 726 C C . ASP A 1 91 ? -26.598 43.379 -63.362 1.00 58.38 91 ASP A C 1
ATOM 728 O O . ASP A 1 91 ? -25.592 42.958 -62.793 1.00 58.38 91 ASP A O 1
ATOM 732 N N . LYS A 1 92 ? -27.719 43.701 -62.707 1.00 57.94 92 LYS A N 1
ATOM 733 C CA . LYS A 1 92 ? -27.934 43.495 -61.261 1.00 57.94 92 LYS A CA 1
ATOM 734 C C . LYS A 1 92 ? -28.700 42.199 -60.930 1.00 57.94 92 LYS A C 1
ATOM 736 O O . LYS A 1 92 ? -29.080 42.009 -59.779 1.00 57.94 92 LYS A O 1
ATOM 741 N N . GLY A 1 93 ? -28.960 41.346 -61.924 1.00 63.22 93 GLY A N 1
ATOM 742 C CA . GLY A 1 93 ? -29.648 40.061 -61.746 1.00 63.22 93 GLY A CA 1
ATOM 743 C C . GLY A 1 93 ? -28.785 38.986 -61.073 1.00 63.22 93 GLY A C 1
ATOM 744 O O . GLY A 1 93 ? -27.616 39.210 -60.750 1.00 63.22 93 GLY A O 1
ATOM 745 N N . GLU A 1 94 ? -29.356 37.796 -60.877 1.00 62.69 94 GLU A N 1
ATOM 746 C CA . GLU A 1 94 ? -28.627 36.663 -60.299 1.00 62.69 94 GLU A CA 1
ATOM 747 C C . GLU A 1 94 ? -27.434 36.233 -61.166 1.00 62.69 94 GLU A C 1
ATOM 749 O O . GLU A 1 94 ? -27.505 36.142 -62.394 1.00 62.69 94 GLU A O 1
ATOM 754 N N . LYS A 1 95 ? -26.306 35.940 -60.511 1.00 74.25 95 LYS A N 1
ATOM 755 C CA . LYS A 1 95 ? -25.070 35.548 -61.191 1.00 74.25 95 LYS A CA 1
ATOM 756 C C . LYS A 1 95 ? -25.170 34.106 -61.683 1.00 74.25 95 LYS A C 1
ATOM 758 O O . LYS A 1 95 ? -25.168 33.172 -60.879 1.00 74.25 95 LYS A O 1
ATOM 763 N N . LYS A 1 96 ? -25.184 33.917 -63.004 1.00 76.62 96 LYS A N 1
ATOM 764 C CA . LYS A 1 96 ? -25.254 32.583 -63.612 1.00 76.62 96 LYS A CA 1
ATOM 765 C C . LYS A 1 96 ? -24.002 31.752 -63.284 1.00 76.62 96 LYS A C 1
ATOM 767 O O . LYS A 1 96 ? -22.880 32.149 -63.617 1.00 76.62 96 LYS A O 1
ATOM 772 N N . LEU A 1 97 ? -24.222 30.599 -62.650 1.00 79.88 97 LEU A N 1
ATOM 773 C CA . LEU A 1 97 ? -23.246 29.517 -62.500 1.00 79.88 97 LEU A CA 1
ATOM 774 C C . LEU A 1 97 ? -22.957 28.923 -63.884 1.00 79.88 97 LEU A C 1
ATOM 776 O O . LEU A 1 97 ? -23.885 28.706 -64.661 1.00 79.88 97 LEU A O 1
ATOM 780 N N . PHE A 1 98 ? -21.683 28.706 -64.212 1.00 83.62 98 PHE A N 1
ATOM 781 C CA . PHE A 1 98 ? -21.288 28.110 -65.497 1.00 83.62 98 PHE A CA 1
ATOM 782 C C . PHE A 1 98 ? -20.410 26.864 -65.351 1.00 83.62 98 PHE A C 1
ATOM 784 O O . PHE A 1 98 ? -20.277 26.097 -66.304 1.00 83.62 98 PHE A O 1
ATOM 791 N N . GLY A 1 99 ? -19.835 26.633 -64.171 1.00 86.44 99 GLY A N 1
ATOM 792 C CA . GLY A 1 99 ? -19.086 25.419 -63.881 1.00 86.44 99 GLY A CA 1
ATOM 793 C C . GLY A 1 99 ? -18.705 25.291 -62.414 1.00 86.44 99 GLY A C 1
ATOM 794 O O . GLY A 1 99 ? -18.927 26.210 -61.620 1.00 86.44 99 GLY A O 1
ATOM 795 N N . TYR A 1 100 ? -18.123 24.150 -62.066 1.00 89.50 100 TYR A N 1
ATOM 796 C CA . TYR A 1 100 ? -17.642 23.841 -60.724 1.00 89.50 100 TYR A CA 1
ATOM 797 C C . TYR A 1 100 ? -16.421 22.913 -60.758 1.00 89.50 100 TYR A C 1
ATOM 799 O O . TYR A 1 100 ? -16.193 22.187 -61.723 1.00 89.50 100 TYR A O 1
ATOM 807 N N . SER A 1 101 ? -15.660 22.916 -59.671 1.00 90.00 101 SER A N 1
ATOM 808 C CA . SER A 1 101 ? -14.604 21.947 -59.364 1.00 90.00 101 SER A CA 1
ATOM 809 C C . SER A 1 101 ? -14.790 21.466 -57.930 1.00 90.00 101 SER A C 1
ATOM 811 O O . SER A 1 101 ? -15.478 22.112 -57.138 1.00 90.00 101 SER A O 1
ATOM 813 N N . PHE A 1 102 ? -14.174 20.352 -57.561 1.00 90.25 102 PHE A N 1
ATOM 814 C CA . PHE A 1 102 ? -14.145 19.896 -56.175 1.00 90.25 102 PHE A CA 1
ATOM 815 C C . PHE A 1 102 ? -12.829 19.180 -55.873 1.00 90.25 102 PHE A C 1
ATOM 817 O O . PHE A 1 102 ? -12.067 18.884 -56.789 1.00 90.25 102 PHE A O 1
ATOM 824 N N . VAL A 1 103 ? -12.560 18.921 -54.597 1.00 88.75 103 VAL A N 1
ATOM 825 C CA . VAL A 1 103 ? -11.452 18.076 -54.148 1.00 88.75 103 VAL A CA 1
ATOM 826 C C . VAL A 1 103 ? -11.856 17.350 -52.854 1.00 88.75 103 VAL A C 1
ATOM 828 O O . VAL A 1 103 ? -12.328 18.011 -51.923 1.00 88.75 103 VAL A O 1
ATOM 831 N N . PRO A 1 104 ? -11.742 16.011 -52.776 1.00 86.50 104 PRO A N 1
ATOM 832 C CA . PRO A 1 104 ? -12.013 15.274 -51.545 1.00 86.50 104 PRO A CA 1
ATOM 833 C C . PRO A 1 104 ? -10.921 15.540 -50.504 1.00 86.50 104 PRO A C 1
ATOM 835 O O . PRO A 1 104 ? -9.745 15.658 -50.848 1.00 86.50 104 PRO A O 1
ATOM 838 N N . LEU A 1 105 ? -11.300 15.622 -49.227 1.00 82.62 105 LEU A N 1
ATOM 839 C CA . LEU A 1 105 ? -10.350 15.846 -48.130 1.00 82.62 105 LEU A CA 1
ATOM 840 C C . LEU A 1 105 ? -9.558 14.589 -47.753 1.00 82.62 105 LEU A C 1
ATOM 842 O O . LEU A 1 105 ? -8.474 14.691 -47.176 1.00 82.62 105 LEU A O 1
ATOM 846 N N . MET A 1 106 ? -10.082 13.416 -48.105 1.00 78.38 106 MET A N 1
ATOM 847 C CA . MET A 1 106 ? -9.435 12.124 -47.920 1.00 78.38 106 MET A CA 1
ATOM 848 C C . MET A 1 106 ? -9.711 11.218 -49.124 1.00 78.38 106 MET A C 1
ATOM 850 O O . MET A 1 106 ? -10.826 11.186 -49.643 1.00 78.38 106 MET A O 1
ATOM 854 N N . GLN A 1 107 ? -8.678 10.516 -49.576 1.00 71.25 107 GLN A N 1
ATOM 855 C CA . GLN A 1 107 ? -8.703 9.553 -50.672 1.00 71.25 107 GLN A CA 1
ATOM 856 C C . GLN A 1 107 ? -9.238 8.194 -50.186 1.00 71.25 107 GLN A C 1
ATOM 858 O O . GLN A 1 107 ? -9.349 7.941 -48.982 1.00 71.25 107 GLN A O 1
ATOM 863 N N . GLU A 1 108 ? -9.580 7.303 -51.121 1.00 66.62 108 GLU A N 1
ATOM 864 C CA . GLU A 1 108 ? -10.145 5.980 -50.804 1.00 66.62 108 GLU A CA 1
ATOM 865 C C . GLU A 1 108 ? -9.179 5.083 -50.009 1.00 66.62 108 GLU A C 1
ATOM 867 O O . GLU A 1 108 ? -9.627 4.261 -49.211 1.00 66.62 108 GLU A O 1
ATOM 872 N N . ASP A 1 109 ? -7.866 5.290 -50.162 1.00 59.97 109 ASP A N 1
ATOM 873 C CA . ASP A 1 109 ? -6.802 4.590 -49.427 1.00 59.97 109 ASP A CA 1
ATOM 874 C C . ASP A 1 109 ? -6.606 5.089 -47.978 1.00 59.97 109 ASP A C 1
ATOM 876 O O . ASP A 1 109 ? -5.725 4.607 -47.264 1.00 59.97 109 ASP A O 1
ATOM 880 N N . GLY A 1 110 ? -7.419 6.053 -47.532 1.00 61.81 110 GLY A N 1
ATOM 881 C CA . GLY A 1 110 ? -7.347 6.646 -46.198 1.00 61.81 110 GLY A CA 1
ATOM 882 C C . GLY A 1 110 ? -6.350 7.798 -46.059 1.00 61.81 110 GLY A C 1
ATOM 883 O O . GLY A 1 110 ? -6.256 8.378 -44.977 1.00 61.81 110 GLY A O 1
ATOM 884 N N . ARG A 1 111 ? -5.617 8.175 -47.116 1.00 68.31 111 ARG A N 1
ATOM 885 C CA . ARG A 1 111 ? -4.706 9.328 -47.074 1.00 68.31 111 ARG A CA 1
ATOM 886 C C . ARG A 1 111 ? -5.468 10.630 -47.249 1.00 68.31 111 ARG A C 1
ATOM 888 O O . ARG A 1 111 ? -6.361 10.746 -48.082 1.00 68.31 111 ARG A O 1
ATOM 895 N N . THR A 1 112 ? -5.103 11.643 -46.476 1.00 76.69 112 THR A N 1
ATOM 896 C CA . THR A 1 112 ? -5.676 12.989 -46.617 1.00 76.69 112 THR A CA 1
ATOM 897 C C . THR A 1 112 ? -5.135 13.703 -47.866 1.00 76.69 112 THR A C 1
ATOM 899 O O . THR A 1 112 ? -4.094 13.321 -48.396 1.00 76.69 112 THR A O 1
ATOM 902 N N . LEU A 1 113 ? -5.848 14.723 -48.360 1.00 79.88 113 LEU A N 1
ATOM 903 C CA . LEU A 1 113 ? -5.440 15.564 -49.498 1.00 79.88 113 LEU A CA 1
ATOM 904 C C . LEU A 1 113 ? -4.018 16.120 -49.287 1.00 79.88 113 LEU A C 1
ATOM 906 O O . LEU A 1 113 ? -3.878 16.957 -48.400 1.00 79.88 113 LEU A O 1
ATOM 910 N N . PRO A 1 114 ? -2.991 15.712 -50.061 1.00 76.75 114 PRO A N 1
ATOM 911 C CA . PRO A 1 114 ? -1.610 16.077 -49.754 1.00 76.75 114 PRO A CA 1
ATOM 912 C C . PRO A 1 114 ? -1.326 17.577 -49.902 1.00 76.75 114 PRO A C 1
ATOM 914 O O . PRO A 1 114 ? -1.915 18.261 -50.743 1.00 76.75 114 PRO A O 1
ATOM 917 N N . ASP A 1 115 ? -0.378 18.072 -49.106 1.00 77.75 115 ASP A N 1
ATOM 918 C CA . ASP A 1 115 ? 0.159 19.430 -49.208 1.00 77.75 115 ASP A CA 1
ATOM 919 C C . ASP A 1 115 ? 0.722 19.726 -50.610 1.00 77.75 115 ASP A C 1
ATOM 921 O O . ASP A 1 115 ? 1.425 18.904 -51.204 1.00 77.75 115 ASP A O 1
ATOM 925 N N . GLY A 1 116 ? 0.474 20.936 -51.117 1.00 79.25 116 GLY A N 1
ATOM 926 C CA . GLY A 1 116 ? 0.999 21.411 -52.399 1.00 79.25 116 GLY A CA 1
ATOM 927 C C . GLY A 1 116 ? -0.079 21.879 -53.374 1.00 79.25 116 GLY A C 1
ATOM 928 O O . GLY A 1 116 ? -1.230 22.109 -53.000 1.00 79.25 116 GLY A O 1
ATOM 929 N N . THR A 1 117 ? 0.318 22.083 -54.632 1.00 82.19 117 THR A N 1
ATOM 930 C CA . THR A 1 117 ? -0.542 22.656 -55.677 1.00 82.19 117 THR A CA 1
ATOM 931 C C . THR A 1 117 ? -1.253 21.572 -56.489 1.00 82.19 117 THR A C 1
ATOM 933 O O . THR A 1 117 ? -0.614 20.713 -57.094 1.00 82.19 117 THR A O 1
ATOM 936 N N . HIS A 1 118 ? -2.580 21.664 -56.571 1.00 83.94 118 HIS A N 1
ATOM 937 C CA . HIS A 1 118 ? -3.464 20.720 -57.258 1.00 83.94 118 HIS A CA 1
ATOM 938 C C . HIS A 1 118 ? -4.077 21.353 -58.502 1.00 83.94 118 HIS A C 1
ATOM 940 O O . HIS A 1 118 ? -4.662 22.433 -58.422 1.00 83.94 118 HIS A O 1
ATOM 946 N N . GLU A 1 119 ? -4.001 20.660 -59.641 1.00 89.31 119 GLU A N 1
ATOM 947 C CA . GLU A 1 119 ? -4.745 21.025 -60.850 1.00 89.31 119 GLU A CA 1
ATOM 948 C C . GLU A 1 119 ? -6.103 20.309 -60.880 1.00 89.31 119 GLU A C 1
ATOM 950 O O . GLU A 1 119 ? -6.190 19.099 -61.117 1.00 89.31 119 GLU A O 1
ATOM 955 N N . LEU A 1 120 ? -7.166 21.079 -60.655 1.00 88.56 120 LEU A N 1
ATOM 956 C CA . LEU A 1 120 ? -8.548 20.621 -60.641 1.00 88.56 120 LEU A CA 1
ATOM 957 C C . LEU A 1 120 ? -9.232 20.834 -61.997 1.00 88.56 120 LEU A C 1
ATOM 959 O O . LEU A 1 120 ? -9.030 21.842 -62.680 1.00 88.56 120 LEU A O 1
ATOM 963 N N . ILE A 1 121 ? -10.088 19.883 -62.362 1.00 87.81 121 ILE A N 1
ATOM 964 C CA . ILE A 1 121 ? -10.903 19.915 -63.580 1.00 87.81 121 ILE A CA 1
ATOM 965 C C . ILE A 1 121 ? -12.127 20.811 -63.350 1.00 87.81 121 ILE A C 1
ATOM 967 O O . ILE A 1 121 ? -12.818 20.678 -62.336 1.00 87.81 121 ILE A O 1
ATOM 971 N N . ILE A 1 122 ? -12.419 21.715 -64.292 1.00 87.69 122 ILE A N 1
ATOM 972 C CA . ILE A 1 122 ? -13.652 22.514 -64.281 1.00 87.69 122 ILE A CA 1
ATOM 973 C C . ILE A 1 122 ? -14.735 21.775 -65.076 1.00 87.69 122 ILE A C 1
ATOM 975 O O . ILE A 1 122 ? -14.679 21.671 -66.302 1.00 87.69 122 ILE A O 1
ATOM 979 N N . HIS A 1 123 ? -15.753 21.292 -64.367 1.00 85.38 123 HIS A N 1
ATOM 980 C CA . HIS A 1 123 ? -16.944 20.665 -64.937 1.00 85.38 123 HIS A CA 1
ATOM 981 C C . HIS A 1 123 ? -17.964 21.739 -65.323 1.00 85.38 123 HIS A C 1
ATOM 983 O O . HIS A 1 123 ? -18.241 22.648 -64.537 1.00 85.38 123 HIS A O 1
ATOM 989 N N . LYS A 1 124 ? -18.535 21.660 -66.532 1.00 83.44 124 LYS A N 1
ATOM 990 C CA . LYS A 1 124 ? -19.553 22.618 -67.002 1.00 83.44 124 LYS A CA 1
ATOM 991 C C . LYS A 1 124 ? -20.894 22.339 -66.316 1.00 83.44 124 LYS A C 1
ATOM 993 O O . LYS A 1 124 ? -21.314 21.193 -66.209 1.00 83.44 124 LYS A O 1
ATOM 998 N N . CYS A 1 125 ? -21.563 23.395 -65.853 1.00 77.56 125 CYS A N 1
ATOM 999 C CA . CYS A 1 125 ? -22.859 23.305 -65.182 1.00 77.56 125 CYS A CA 1
ATOM 1000 C C . CYS A 1 125 ? -23.964 23.835 -66.099 1.00 77.56 125 CYS A C 1
ATOM 1002 O O . CYS A 1 125 ? -24.048 25.043 -66.326 1.00 77.56 125 CYS A O 1
ATOM 1004 N N . GLU A 1 126 ? -24.818 22.943 -66.600 1.00 68.75 126 GLU A N 1
ATOM 1005 C CA . GLU A 1 126 ? -25.961 23.315 -67.447 1.00 68.75 126 GLU A CA 1
ATOM 1006 C C . GLU A 1 126 ? -27.213 23.641 -66.611 1.00 68.75 126 GLU A C 1
ATOM 1008 O O . GLU A 1 126 ? -27.884 24.638 -66.880 1.00 68.75 126 GLU A O 1
ATOM 1013 N N . GLU A 1 127 ? -27.456 22.891 -65.529 1.00 69.06 127 GLU A N 1
ATOM 1014 C CA . GLU A 1 127 ? -28.570 23.099 -64.593 1.00 69.06 127 GLU A CA 1
ATOM 1015 C C . GLU A 1 127 ? -28.107 23.051 -63.130 1.00 69.06 127 GLU A C 1
ATOM 1017 O O . GLU A 1 127 ? -27.503 22.072 -62.686 1.00 69.06 127 GLU A O 1
ATOM 1022 N N . ASN A 1 128 ? -28.462 24.077 -62.346 1.00 64.50 128 ASN A N 1
ATOM 1023 C CA . ASN A 1 128 ? -28.058 24.204 -60.938 1.00 64.50 128 ASN A CA 1
ATOM 1024 C C . ASN A 1 128 ? -28.561 23.052 -60.044 1.00 64.50 128 ASN A C 1
ATOM 1026 O O . ASN A 1 128 ? -27.921 22.736 -59.043 1.00 64.50 128 ASN A O 1
ATOM 1030 N N . ALA A 1 129 ? -29.691 22.423 -60.392 1.00 61.94 129 ALA A N 1
ATOM 1031 C CA . ALA A 1 129 ? -30.286 21.331 -59.616 1.00 61.94 129 ALA A CA 1
ATOM 1032 C C . ALA A 1 129 ? -29.350 20.113 -59.491 1.00 61.94 129 ALA A C 1
ATOM 1034 O O . ALA A 1 129 ? -29.358 19.428 -58.471 1.00 61.94 129 ALA A O 1
ATOM 1035 N N . ASN A 1 130 ? -28.479 19.887 -60.480 1.00 61.59 130 ASN A N 1
ATOM 1036 C CA . ASN A 1 130 ? -27.540 18.763 -60.479 1.00 61.59 130 ASN A CA 1
ATOM 1037 C C . ASN A 1 130 ? -26.372 18.923 -59.481 1.00 61.59 130 ASN A C 1
ATOM 1039 O O . ASN A 1 130 ? -25.683 17.944 -59.214 1.00 61.59 130 ASN A O 1
ATOM 1043 N N . LEU A 1 131 ? -26.166 20.111 -58.886 1.00 69.75 131 LEU A N 1
ATOM 1044 C CA . LEU A 1 131 ? -25.203 20.315 -57.787 1.00 69.75 131 LEU A CA 1
ATOM 1045 C C . LEU A 1 131 ? -25.798 20.081 -56.386 1.00 69.75 131 LEU A C 1
ATOM 1047 O O . LEU A 1 131 ? -25.047 20.113 -55.405 1.00 69.75 131 LEU A O 1
ATOM 1051 N N . ALA A 1 132 ? -27.114 19.877 -56.267 1.00 66.81 132 ALA A N 1
ATOM 1052 C CA . ALA A 1 132 ? -27.753 19.590 -54.981 1.00 66.81 132 ALA A CA 1
ATOM 1053 C C . ALA A 1 132 ? -27.443 18.162 -54.491 1.00 66.81 132 ALA A C 1
ATOM 1055 O O . ALA A 1 132 ? -27.244 17.953 -53.300 1.00 66.81 132 ALA A O 1
ATOM 1056 N N . ASP A 1 133 ? -27.345 17.198 -55.410 1.00 74.88 133 ASP A N 1
ATOM 1057 C CA . ASP A 1 133 ? -26.996 15.804 -55.114 1.00 74.88 133 ASP A CA 1
ATOM 1058 C C . ASP A 1 133 ? -25.483 15.581 -55.270 1.00 74.88 133 ASP A C 1
ATOM 1060 O O . ASP A 1 133 ? -24.954 15.432 -56.377 1.00 74.88 133 ASP A O 1
ATOM 1064 N N . CYS A 1 134 ? -24.772 15.559 -54.140 1.00 75.50 134 CYS A N 1
ATOM 1065 C CA . CYS A 1 134 ? -23.317 15.411 -54.128 1.00 75.50 134 CYS A CA 1
ATOM 1066 C C . CYS A 1 134 ? -22.838 14.034 -54.611 1.00 75.50 134 CYS A C 1
ATOM 1068 O O . CYS A 1 134 ? -21.748 13.932 -55.178 1.00 75.50 134 CYS A O 1
ATOM 1070 N N . SER A 1 135 ? -23.674 12.997 -54.495 1.00 74.69 135 SER A N 1
ATOM 1071 C CA . SER A 1 135 ? -23.324 11.621 -54.867 1.00 74.69 135 SER A CA 1
ATOM 1072 C C . SER A 1 135 ? -23.110 11.422 -56.375 1.00 74.69 135 SER A C 1
ATOM 1074 O O . SER A 1 135 ? -22.483 10.441 -56.791 1.00 74.69 135 SER A O 1
ATOM 1076 N N . ARG A 1 136 ? -23.625 12.344 -57.205 1.00 75.81 136 ARG A N 1
ATOM 1077 C CA . ARG A 1 136 ? -23.508 12.301 -58.671 1.00 75.81 136 ARG A CA 1
ATOM 1078 C C . ARG A 1 136 ? -22.172 12.834 -59.154 1.00 75.81 136 ARG A C 1
ATOM 1080 O O . ARG A 1 136 ? -21.495 12.158 -59.924 1.00 75.81 136 ARG A O 1
ATOM 1087 N N . TYR A 1 137 ? -21.788 14.035 -58.716 1.00 79.31 137 TYR A N 1
ATOM 1088 C CA . TYR A 1 137 ? -20.576 14.675 -59.224 1.00 79.31 137 TYR A CA 1
ATOM 1089 C C . TYR A 1 137 ? -19.300 14.202 -58.526 1.00 79.31 137 TYR A C 1
ATOM 1091 O O . TYR A 1 137 ? -18.248 14.258 -59.151 1.00 79.31 137 TYR A O 1
ATOM 1099 N N . ILE A 1 138 ? -19.367 13.691 -57.289 1.00 81.19 138 ILE A N 1
ATOM 1100 C CA . ILE A 1 138 ? -18.170 13.209 -56.574 1.00 81.19 138 ILE A CA 1
ATOM 1101 C C . ILE A 1 138 ? -17.524 11.980 -57.246 1.00 81.19 138 ILE A C 1
ATOM 1103 O O . ILE A 1 138 ? -16.344 11.715 -57.054 1.00 81.19 138 ILE A O 1
ATOM 1107 N N . LYS A 1 139 ? -18.285 11.275 -58.098 1.00 79.31 139 LYS A N 1
ATOM 1108 C CA . LYS A 1 139 ? -17.836 10.150 -58.942 1.00 79.31 139 LYS A CA 1
ATOM 1109 C C . LYS A 1 139 ? -17.124 10.588 -60.232 1.00 79.31 139 LYS A C 1
ATOM 1111 O O . LYS A 1 139 ? -16.655 9.738 -60.986 1.00 79.31 139 LYS A O 1
ATOM 1116 N N . LEU A 1 140 ? -17.086 11.888 -60.533 1.00 81.31 140 LEU A N 1
ATOM 1117 C CA . LEU A 1 140 ? -16.371 12.435 -61.689 1.00 81.31 140 LEU A CA 1
ATOM 1118 C C . LEU A 1 140 ? -14.883 12.638 -61.352 1.00 81.31 140 LEU A C 1
ATOM 1120 O O . LEU A 1 140 ? -14.547 12.887 -60.195 1.00 81.31 140 LEU A O 1
ATOM 1124 N N . PRO A 1 141 ? -13.969 12.600 -62.338 1.00 79.62 141 PRO A N 1
ATOM 1125 C CA . PRO A 1 141 ? -12.567 12.913 -62.087 1.00 79.62 141 PRO A CA 1
ATOM 1126 C C . PRO A 1 141 ? -12.422 14.370 -61.625 1.00 79.62 141 PRO A C 1
ATOM 1128 O O . PRO A 1 141 ? -12.881 15.302 -62.293 1.00 79.62 141 PRO A O 1
ATOM 1131 N N . PHE A 1 142 ? -11.776 14.568 -60.476 1.00 83.50 142 PHE A N 1
ATOM 1132 C CA . PHE A 1 142 ? -11.556 15.897 -59.899 1.00 83.50 142 PHE A CA 1
ATOM 1133 C C . PHE A 1 142 ? -10.230 16.535 -60.335 1.00 83.50 142 PHE A C 1
ATOM 1135 O O . PHE A 1 142 ? -10.138 17.758 -60.401 1.00 83.50 142 PHE A O 1
ATOM 1142 N N . SER A 1 143 ? -9.228 15.727 -60.690 1.00 80.69 143 SER A N 1
ATOM 1143 C CA . SER A 1 143 ? -7.902 16.163 -61.143 1.00 80.69 143 SER A CA 1
ATOM 1144 C C . SER A 1 143 ? -7.443 15.356 -62.364 1.00 80.69 143 SER A C 1
ATOM 1146 O O . SER A 1 143 ? -7.863 14.215 -62.572 1.00 80.69 143 SER A O 1
ATOM 1148 N N . LYS A 1 144 ? -6.565 15.942 -63.189 1.00 68.50 144 LYS A N 1
ATOM 1149 C CA . LYS A 1 144 ? -6.026 15.289 -64.399 1.00 68.50 144 LYS A CA 1
ATOM 1150 C C . LYS A 1 144 ? -5.252 13.975 -64.159 1.00 68.50 144 LYS A C 1
ATOM 1152 O O . LYS A 1 144 ? -5.432 13.078 -64.980 1.00 68.50 144 LYS A O 1
ATOM 1157 N N . PRO A 1 145 ? -4.432 13.799 -63.097 1.00 59.47 145 PRO A N 1
ATOM 1158 C CA . PRO A 1 145 ? -3.742 12.524 -62.863 1.00 59.47 145 PRO A CA 1
ATOM 1159 C C . PRO A 1 145 ? -4.664 11.359 -62.453 1.00 59.47 145 PRO A C 1
ATOM 1161 O O . PRO A 1 145 ? -4.231 10.215 -62.525 1.00 59.47 145 PRO A O 1
ATOM 1164 N N . ASN A 1 146 ? -5.929 11.612 -62.094 1.00 54.03 146 ASN A N 1
ATOM 1165 C CA . ASN A 1 146 ? -6.892 10.581 -61.675 1.00 54.03 146 ASN A CA 1
ATOM 1166 C C . ASN A 1 146 ? -7.782 10.056 -62.825 1.00 54.03 146 ASN A C 1
ATOM 1168 O O . ASN A 1 146 ? -8.901 9.596 -62.597 1.00 54.03 146 ASN A O 1
ATOM 1172 N N . LEU A 1 147 ? -7.318 10.138 -64.077 1.00 56.50 147 LEU A N 1
ATOM 1173 C CA . LEU A 1 147 ? -8.035 9.596 -65.235 1.00 56.50 147 LEU A CA 1
ATOM 1174 C C . LEU A 1 147 ? -7.731 8.094 -65.420 1.00 56.50 147 LEU A C 1
ATOM 1176 O O . LEU A 1 147 ? -6.584 7.750 -65.711 1.00 56.50 147 LEU A O 1
ATOM 1180 N N . PRO A 1 148 ? -8.724 7.185 -65.329 1.00 47.88 148 PRO A N 1
ATOM 1181 C CA . PRO A 1 148 ? -8.514 5.782 -65.673 1.00 47.88 148 PRO A CA 1
ATOM 1182 C C . PRO A 1 148 ? -8.228 5.645 -67.174 1.00 47.88 148 PRO A C 1
ATOM 1184 O O . PRO A 1 148 ? -8.916 6.235 -68.009 1.00 47.88 148 PRO A O 1
ATOM 1187 N N . ALA A 1 149 ? -7.232 4.830 -67.523 1.00 46.81 149 ALA A N 1
ATOM 1188 C CA . ALA A 1 149 ? -6.592 4.800 -68.844 1.00 46.81 149 ALA A CA 1
ATOM 1189 C C . ALA A 1 149 ? -7.457 4.304 -70.031 1.00 46.81 149 ALA A C 1
ATOM 1191 O O . ALA A 1 149 ? -6.910 4.042 -71.100 1.00 46.81 149 ALA A O 1
ATOM 1192 N N . ASN A 1 150 ? -8.780 4.144 -69.878 1.00 42.91 150 ASN A N 1
ATOM 1193 C CA . ASN A 1 150 ? -9.627 3.466 -70.870 1.00 42.91 150 ASN A CA 1
ATOM 1194 C C . ASN A 1 150 ? -11.022 4.088 -71.119 1.00 42.91 150 ASN A C 1
ATOM 1196 O O . ASN A 1 150 ? -11.954 3.371 -71.466 1.00 42.91 150 ASN A O 1
ATOM 1200 N N . ASN A 1 151 ? -11.190 5.411 -70.972 1.00 40.22 151 ASN A N 1
ATOM 1201 C CA . ASN A 1 151 ? -12.429 6.112 -71.364 1.00 40.22 151 ASN A CA 1
ATOM 1202 C C . ASN A 1 151 ? -12.159 7.224 -72.397 1.00 40.22 151 ASN A C 1
ATOM 1204 O O . ASN A 1 151 ? -11.938 8.381 -72.047 1.00 40.22 151 ASN A O 1
ATOM 1208 N N . GLN A 1 152 ? -12.234 6.888 -73.691 1.00 40.94 152 GLN A N 1
ATOM 1209 C CA . GLN A 1 152 ? -12.011 7.822 -74.814 1.00 40.94 152 GLN A CA 1
ATOM 1210 C C . GLN A 1 152 ? -13.160 8.829 -75.071 1.00 40.94 152 GLN A C 1
ATOM 1212 O O . GLN A 1 152 ? -13.159 9.524 -76.085 1.00 40.94 152 GLN A O 1
ATOM 1217 N N . THR A 1 153 ? -14.151 8.935 -74.181 1.00 42.62 153 THR A N 1
ATOM 1218 C CA . THR A 1 153 ? -15.354 9.770 -74.381 1.00 42.62 153 THR A CA 1
ATOM 1219 C C . THR A 1 153 ? -15.392 11.062 -73.563 1.00 42.62 153 THR A C 1
ATOM 1221 O O . THR A 1 153 ? -16.219 11.928 -73.855 1.00 42.62 153 THR A O 1
ATOM 1224 N N . LEU A 1 154 ? -14.476 11.272 -72.608 1.00 46.41 154 LEU A N 1
ATOM 1225 C CA . LEU A 1 154 ? -14.338 12.569 -71.939 1.00 46.41 154 LEU A CA 1
ATOM 1226 C C . LEU A 1 154 ? -13.415 13.485 -72.759 1.00 46.41 154 LEU A C 1
ATOM 1228 O O . LEU A 1 154 ? -12.190 13.444 -72.640 1.00 46.41 154 LEU A O 1
ATOM 1232 N N . LYS A 1 155 ? -14.009 14.331 -73.614 1.00 45.38 155 LYS A N 1
ATOM 1233 C CA . LYS A 1 155 ? -13.280 15.426 -74.277 1.00 45.38 155 LYS A CA 1
ATOM 1234 C C . LYS A 1 155 ? -12.563 16.255 -73.213 1.00 45.38 155 LYS A C 1
ATOM 1236 O O . LYS A 1 155 ? -13.222 16.801 -72.333 1.00 45.38 155 LYS A O 1
ATOM 1241 N N . SER A 1 156 ? -11.241 16.381 -73.340 1.00 47.22 156 SER A N 1
ATOM 1242 C CA . SER A 1 156 ? -10.416 17.240 -72.485 1.00 47.22 156 SER A CA 1
ATOM 1243 C C . SER A 1 156 ? -11.041 18.633 -72.369 1.00 47.22 156 SER A C 1
ATOM 1245 O O . SER A 1 156 ? -11.068 19.404 -73.332 1.00 47.22 156 SER A O 1
ATOM 1247 N N . THR A 1 157 ? -11.569 18.948 -71.187 1.00 55.44 157 THR A N 1
ATOM 1248 C CA . THR A 1 157 ? -11.982 20.302 -70.838 1.00 55.44 157 THR A CA 1
ATOM 1249 C C . THR A 1 157 ? -10.722 21.153 -70.766 1.00 55.44 157 THR A C 1
ATOM 1251 O O . THR A 1 157 ? -9.869 20.938 -69.907 1.00 55.44 157 THR A O 1
ATOM 1254 N N . LYS A 1 158 ? -10.597 22.131 -71.669 1.00 63.34 158 LYS A N 1
ATOM 1255 C CA . LYS A 1 158 ? -9.472 23.085 -71.695 1.00 63.34 158 LYS A CA 1
ATOM 1256 C C . LYS A 1 158 ? -9.460 24.059 -70.507 1.00 63.34 158 LYS A C 1
ATOM 1258 O O . LYS A 1 158 ? -8.597 24.925 -70.449 1.00 63.34 158 LYS A O 1
ATOM 1263 N N . GLU A 1 159 ? -10.430 23.941 -69.604 1.00 79.56 159 GLU A N 1
ATOM 1264 C CA . GLU A 1 159 ? -10.596 24.783 -68.426 1.00 79.56 159 GLU A CA 1
ATOM 1265 C C . GLU A 1 159 ? -10.058 24.039 -67.189 1.00 79.56 159 GLU A C 1
ATOM 1267 O O . GLU A 1 159 ? -10.535 22.950 -66.856 1.00 79.56 159 GLU A O 1
ATOM 1272 N N . SER A 1 160 ? -9.067 24.636 -66.523 1.00 84.19 160 SER A N 1
ATOM 1273 C CA . SER A 1 160 ? -8.394 24.111 -65.324 1.00 84.19 160 SER A CA 1
ATOM 1274 C C . SER A 1 160 ? -8.408 25.152 -64.203 1.00 84.19 160 SER A C 1
ATOM 1276 O O . SER A 1 160 ? -8.322 26.356 -64.460 1.00 84.19 160 SER A O 1
ATOM 1278 N N . PHE A 1 161 ? -8.454 24.694 -62.954 1.00 88.25 161 PHE A N 1
ATOM 1279 C CA . PHE A 1 161 ? -8.362 25.538 -61.763 1.00 88.25 161 PHE A CA 1
ATOM 1280 C C . PHE A 1 161 ? -7.263 25.035 -60.829 1.00 88.25 161 PHE A C 1
ATOM 1282 O O . PHE A 1 161 ? -7.207 23.846 -60.538 1.00 88.25 161 PHE A O 1
ATOM 1289 N N . TRP A 1 162 ? -6.399 25.926 -60.348 1.00 86.88 162 TRP A N 1
ATOM 1290 C CA . TRP A 1 162 ? -5.297 25.574 -59.457 1.00 86.88 162 TRP A CA 1
ATOM 1291 C C . TRP A 1 162 ? -5.542 26.105 -58.051 1.00 86.88 162 TRP A C 1
ATOM 1293 O O . TRP A 1 162 ? -5.823 27.292 -57.859 1.00 86.88 162 TRP A O 1
ATOM 1303 N N . ILE A 1 163 ? -5.379 25.218 -57.076 1.00 87.06 163 ILE A N 1
ATOM 1304 C CA . ILE A 1 163 ? -5.361 25.545 -55.650 1.00 87.06 163 ILE A CA 1
ATOM 1305 C C . ILE A 1 163 ? -4.057 25.057 -55.032 1.00 87.06 163 ILE A C 1
ATOM 1307 O O . ILE A 1 163 ? -3.492 24.078 -55.509 1.00 87.06 163 ILE A O 1
ATOM 1311 N N . THR A 1 164 ? -3.627 25.674 -53.939 1.00 79.56 164 THR A N 1
ATOM 1312 C CA . THR A 1 164 ? -2.586 25.123 -53.064 1.00 79.56 164 THR A CA 1
ATOM 1313 C C . THR A 1 164 ? -3.215 24.786 -51.719 1.00 79.56 164 THR A C 1
ATOM 1315 O O . THR A 1 164 ? -3.846 25.655 -51.115 1.00 79.56 164 THR A O 1
ATOM 1318 N N . SER A 1 165 ? -3.075 23.542 -51.256 1.00 81.81 165 SER A N 1
ATOM 1319 C CA . SER A 1 165 ? -3.523 23.110 -49.926 1.00 81.81 165 SER A CA 1
ATOM 1320 C C . SER A 1 165 ? -2.352 22.946 -48.964 1.00 81.81 165 SER A C 1
ATOM 1322 O O . SER A 1 165 ? -1.251 22.577 -49.374 1.00 81.81 165 SER A O 1
ATOM 1324 N N . PHE A 1 166 ? -2.611 23.196 -47.682 1.00 76.00 166 PHE A N 1
ATOM 1325 C CA . PHE A 1 166 ? -1.691 22.900 -46.588 1.00 76.00 166 PHE A CA 1
ATOM 1326 C C . PHE A 1 166 ? -2.481 22.471 -45.340 1.00 76.00 166 PHE A C 1
ATOM 1328 O O . PHE A 1 166 ? -3.339 23.238 -44.897 1.00 76.00 166 PHE A O 1
ATOM 1335 N N . LEU A 1 167 ? -2.242 21.281 -44.775 1.00 73.75 167 LEU A N 1
ATOM 1336 C CA . LEU A 1 167 ? -2.948 20.796 -43.574 1.00 73.75 167 LEU A CA 1
ATOM 1337 C C . LEU A 1 167 ? -2.062 20.836 -42.322 1.00 73.75 167 LEU A C 1
ATOM 1339 O O . LEU A 1 167 ? -1.048 20.152 -42.228 1.00 73.75 167 LEU A O 1
ATOM 1343 N N . CYS A 1 168 ? -2.512 21.552 -41.290 1.00 67.94 168 CYS A N 1
ATOM 1344 C CA . CYS A 1 168 ? -1.931 21.505 -39.948 1.00 67.94 168 CYS A CA 1
ATOM 1345 C C . CYS A 1 168 ? -2.817 20.687 -39.008 1.00 67.94 168 CYS A C 1
ATOM 1347 O O . CYS A 1 168 ? -3.815 21.184 -38.489 1.00 67.94 168 CYS A O 1
ATOM 1349 N N . SER A 1 169 ? -2.447 19.431 -38.769 1.00 62.41 169 SER A N 1
ATOM 1350 C CA . SER A 1 169 ? -3.230 18.502 -37.953 1.00 62.41 169 SER A CA 1
ATOM 1351 C C . SER A 1 169 ? -2.404 17.898 -36.817 1.00 62.41 169 SER A C 1
ATOM 1353 O O . SER A 1 169 ? -1.229 17.581 -36.993 1.00 62.41 169 SER A O 1
ATOM 1355 N N . THR A 1 170 ? -3.031 17.704 -35.653 1.00 55.19 170 THR A N 1
ATOM 1356 C CA . THR A 1 170 ? -2.418 17.021 -34.499 1.00 55.19 170 THR A CA 1
ATOM 1357 C C . THR A 1 170 ? -2.668 15.505 -34.466 1.00 55.19 170 THR A C 1
ATOM 1359 O O . THR A 1 170 ? -2.246 14.849 -33.514 1.00 55.19 170 THR A O 1
ATOM 1362 N N . LYS A 1 171 ? -3.347 14.928 -35.476 1.00 54.06 171 LYS A N 1
ATOM 1363 C CA . LYS A 1 171 ? -3.715 13.490 -35.517 1.00 54.06 171 LYS A CA 1
ATOM 1364 C C . LYS A 1 171 ? -3.546 12.784 -36.870 1.00 54.06 171 LYS A C 1
ATOM 1366 O O . LYS A 1 171 ? -3.221 11.604 -36.902 1.00 54.06 171 LYS A O 1
ATOM 1371 N N . LEU A 1 172 ? -3.804 13.475 -37.974 1.00 49.56 172 LEU A N 1
ATOM 1372 C CA . LEU A 1 172 ? -3.721 12.981 -39.352 1.00 49.56 172 LEU A CA 1
ATOM 1373 C C . LEU A 1 172 ? -2.389 13.374 -40.002 1.00 49.56 172 LEU A C 1
ATOM 1375 O O . LEU A 1 172 ? -2.022 14.550 -39.977 1.00 49.56 172 LEU A O 1
ATOM 1379 N N . THR A 1 173 ? -1.705 12.405 -40.614 1.00 49.25 173 THR A N 1
ATOM 1380 C CA . THR A 1 173 ? -0.454 12.590 -41.365 1.00 49.25 173 THR A CA 1
ATOM 1381 C C . THR A 1 173 ? -0.710 12.479 -42.872 1.00 49.25 173 THR A C 1
ATOM 1383 O O . THR A 1 173 ? -1.438 11.599 -43.329 1.00 49.25 173 THR A O 1
ATOM 1386 N N . GLN A 1 174 ? -0.138 13.397 -43.658 1.00 49.69 174 GLN A N 1
ATOM 1387 C CA . GLN A 1 174 ? -0.401 13.483 -45.106 1.00 49.69 174 GLN A CA 1
ATOM 1388 C C . GLN A 1 174 ? 0.690 12.844 -45.972 1.00 49.69 174 GLN A C 1
ATOM 1390 O O . GLN A 1 174 ? 0.415 12.307 -47.041 1.00 49.69 174 GLN A O 1
ATOM 1395 N N . ASN A 1 175 ? 1.941 12.915 -45.510 1.00 37.47 175 ASN A N 1
ATOM 1396 C CA . ASN A 1 175 ? 3.127 12.621 -46.306 1.00 37.47 175 ASN A CA 1
ATOM 1397 C C . ASN A 1 175 ? 3.980 11.546 -45.626 1.00 37.47 175 ASN A C 1
ATOM 1399 O O . ASN A 1 175 ? 4.394 11.713 -44.480 1.00 37.47 175 ASN A O 1
ATOM 1403 N N . ALA A 1 176 ? 4.351 10.497 -46.365 1.00 37.25 176 ALA A N 1
ATOM 1404 C CA . ALA A 1 176 ? 5.217 9.404 -45.896 1.00 37.25 176 ALA A CA 1
ATOM 1405 C C . ALA A 1 176 ? 6.685 9.819 -45.616 1.00 37.25 176 ALA A C 1
ATOM 1407 O O . ALA A 1 176 ? 7.566 8.968 -45.502 1.00 37.25 176 ALA A O 1
ATOM 1408 N N . HIS A 1 177 ? 6.975 11.122 -45.556 1.00 36.44 177 HIS A N 1
ATOM 1409 C CA . HIS A 1 177 ? 8.307 11.701 -45.345 1.00 36.44 177 HIS A CA 1
ATOM 1410 C C . HIS A 1 177 ? 8.391 12.638 -44.128 1.00 36.44 177 HIS A C 1
ATOM 1412 O O . HIS A 1 177 ? 9.465 13.160 -43.841 1.00 36.44 177 HIS A O 1
ATOM 1418 N N . GLN A 1 178 ? 7.314 12.787 -43.350 1.00 41.56 178 GLN A N 1
ATOM 1419 C CA . GLN A 1 178 ? 7.440 13.177 -41.944 1.00 41.56 178 GLN A CA 1
ATOM 1420 C C . GLN A 1 178 ? 7.439 11.897 -41.107 1.00 41.56 178 GLN A C 1
ATOM 1422 O O . GLN A 1 178 ? 6.399 11.266 -40.913 1.00 41.56 178 GLN A O 1
ATOM 1427 N N . ARG A 1 179 ? 8.642 11.479 -40.685 1.00 40.62 179 ARG A N 1
ATOM 1428 C CA . ARG A 1 179 ? 8.856 10.277 -39.864 1.00 40.62 179 ARG A CA 1
ATOM 1429 C C . ARG A 1 179 ? 7.985 10.347 -38.614 1.00 40.62 179 ARG A C 1
ATOM 1431 O O . ARG A 1 179 ? 7.874 11.404 -37.992 1.00 40.62 179 ARG A O 1
ATOM 1438 N N . GLN A 1 180 ? 7.407 9.213 -38.228 1.00 47.50 180 GLN A N 1
ATOM 1439 C CA . GLN A 1 180 ? 6.714 9.115 -36.947 1.00 47.50 180 GLN A CA 1
ATOM 1440 C C . GLN A 1 180 ? 7.691 9.486 -35.818 1.00 47.50 180 GLN A C 1
ATOM 1442 O O . GLN A 1 180 ? 8.856 9.084 -35.888 1.00 47.50 180 GLN A O 1
ATOM 1447 N N . PRO A 1 181 ? 7.254 10.175 -34.750 1.00 49.38 181 PRO A N 1
ATOM 1448 C CA . PRO A 1 181 ? 8.120 10.438 -33.603 1.00 49.38 181 PRO A CA 1
ATOM 1449 C C . PRO A 1 181 ? 8.703 9.158 -32.976 1.00 49.38 181 PRO A C 1
ATOM 1451 O O . PRO A 1 181 ? 9.849 9.167 -32.536 1.00 49.38 181 PRO A O 1
ATOM 1454 N N . LEU A 1 182 ? 7.953 8.046 -33.032 1.00 50.91 182 LEU A N 1
ATOM 1455 C CA . LEU A 1 182 ? 8.427 6.692 -32.711 1.00 50.91 182 LEU A CA 1
ATOM 1456 C C . LEU A 1 182 ? 9.659 6.300 -33.540 1.00 50.91 182 LEU A C 1
ATOM 1458 O O . LEU A 1 182 ? 10.639 5.830 -32.980 1.00 50.91 182 LEU A O 1
ATOM 1462 N N . GLN A 1 183 ? 9.634 6.535 -34.854 1.00 57.69 183 GLN A N 1
ATOM 1463 C CA . GLN A 1 183 ? 10.710 6.138 -35.763 1.00 57.69 183 GLN A CA 1
ATOM 1464 C C . GLN A 1 183 ? 11.973 6.991 -35.581 1.00 57.69 183 GLN A C 1
ATOM 1466 O O . GLN A 1 183 ? 13.071 6.458 -35.628 1.00 57.69 183 GLN A O 1
ATOM 1471 N N . PHE A 1 184 ? 11.847 8.295 -35.309 1.00 67.25 184 PHE A N 1
ATOM 1472 C CA . PHE A 1 184 ? 13.019 9.125 -34.989 1.00 67.25 184 PHE A CA 1
ATOM 1473 C C . PHE A 1 184 ? 13.642 8.756 -33.632 1.00 67.25 184 PHE A C 1
ATOM 1475 O O . PHE A 1 184 ? 14.868 8.719 -33.502 1.00 67.25 184 PHE A O 1
ATOM 1482 N N . LEU A 1 185 ? 12.809 8.471 -32.624 1.00 77.81 185 LEU A N 1
ATOM 1483 C CA . LEU A 1 185 ? 13.279 8.004 -31.321 1.00 77.81 185 LEU A CA 1
ATOM 1484 C C . LEU A 1 185 ? 13.978 6.643 -31.449 1.00 77.81 185 LEU A C 1
ATOM 1486 O O . LEU A 1 185 ? 15.072 6.481 -30.916 1.00 77.81 185 LEU A O 1
ATOM 1490 N N . GLN A 1 186 ? 13.388 5.719 -32.210 1.00 79.75 186 GLN A N 1
ATOM 1491 C CA . GLN A 1 186 ? 13.978 4.431 -32.564 1.00 79.75 186 GLN A CA 1
ATOM 1492 C C . GLN A 1 186 ? 15.336 4.603 -33.263 1.00 79.75 186 GLN A C 1
ATOM 1494 O O . GLN A 1 186 ? 16.334 4.163 -32.705 1.00 79.75 186 GLN A O 1
ATOM 1499 N N . ASP A 1 187 ? 15.401 5.316 -34.399 1.00 82.69 187 ASP A N 1
ATOM 1500 C CA . ASP A 1 187 ? 16.647 5.568 -35.151 1.00 82.69 187 ASP A CA 1
ATOM 1501 C C . ASP A 1 187 ? 17.767 6.098 -34.223 1.00 82.69 187 ASP A C 1
ATOM 1503 O O . ASP A 1 187 ? 18.931 5.700 -34.322 1.00 82.69 187 ASP A O 1
ATOM 1507 N N . THR A 1 188 ? 17.413 7.001 -33.300 1.00 87.62 188 THR A N 1
ATOM 1508 C CA . THR A 1 188 ? 18.347 7.623 -32.348 1.00 87.62 188 THR A CA 1
ATOM 1509 C C . THR A 1 188 ? 18.832 6.635 -31.286 1.00 87.62 188 THR A C 1
ATOM 1511 O O . THR A 1 188 ? 20.032 6.565 -31.016 1.00 87.62 188 THR A O 1
ATOM 1514 N N . LEU A 1 189 ? 17.921 5.877 -30.673 1.00 89.88 189 LEU A N 1
ATOM 1515 C CA . LEU A 1 189 ? 18.252 4.912 -29.625 1.00 89.88 189 LEU A CA 1
ATOM 1516 C C . LEU A 1 189 ? 19.017 3.712 -30.195 1.00 89.88 189 LEU A C 1
ATOM 1518 O O . LEU A 1 189 ? 20.046 3.352 -29.628 1.00 89.88 189 LEU A O 1
ATOM 1522 N N . ASP A 1 190 ? 18.594 3.164 -31.336 1.00 88.19 190 ASP A N 1
ATOM 1523 C CA . ASP A 1 190 ? 19.296 2.088 -32.047 1.00 88.19 190 ASP A CA 1
ATOM 1524 C C . ASP A 1 190 ? 20.739 2.511 -32.387 1.00 88.19 190 ASP A C 1
ATOM 1526 O O . ASP A 1 190 ? 21.684 1.754 -32.158 1.00 88.19 190 ASP A O 1
ATOM 1530 N N . THR A 1 191 ? 20.944 3.760 -32.830 1.00 90.62 191 THR A N 1
ATOM 1531 C CA . THR A 1 191 ? 22.291 4.316 -33.067 1.00 90.62 191 THR A CA 1
ATOM 1532 C C . THR A 1 191 ? 23.117 4.405 -31.777 1.00 90.62 191 THR A C 1
ATOM 1534 O O . THR A 1 191 ? 24.293 4.040 -31.769 1.00 90.62 191 THR A O 1
ATOM 1537 N N . LEU A 1 192 ? 22.528 4.876 -30.670 1.00 92.19 192 LEU A N 1
ATOM 1538 C CA . LEU A 1 192 ? 23.217 4.974 -29.377 1.00 92.19 192 LEU A CA 1
ATOM 1539 C C . LEU A 1 192 ? 23.622 3.596 -28.834 1.00 92.19 192 LEU A C 1
ATOM 1541 O O . LEU A 1 192 ? 24.759 3.432 -28.387 1.00 92.19 192 LEU A O 1
ATOM 1545 N N . PHE A 1 193 ? 22.735 2.602 -28.906 1.00 91.94 193 PHE A N 1
ATOM 1546 C CA . PHE A 1 193 ? 23.037 1.236 -28.478 1.00 91.94 193 PHE A CA 1
ATOM 1547 C C . PHE A 1 193 ? 24.037 0.535 -29.407 1.00 91.94 193 PHE A C 1
ATOM 1549 O O . PHE A 1 193 ? 24.924 -0.149 -28.907 1.00 91.94 193 PHE A O 1
ATOM 1556 N N . GLY A 1 194 ? 24.003 0.789 -30.720 1.00 87.75 194 GLY A N 1
ATOM 1557 C CA . GLY A 1 194 ? 25.051 0.332 -31.641 1.00 87.75 194 GLY A CA 1
ATOM 1558 C C . GLY A 1 194 ? 26.439 0.875 -31.275 1.00 87.75 194 GLY A C 1
ATOM 1559 O O . GLY A 1 194 ? 27.402 0.116 -31.185 1.00 87.75 194 GLY A O 1
ATOM 1560 N N . ILE A 1 195 ? 26.544 2.173 -30.955 1.00 89.12 195 ILE A N 1
ATOM 1561 C CA . ILE A 1 195 ? 27.803 2.778 -30.477 1.00 89.12 195 ILE A CA 1
ATOM 1562 C C . ILE A 1 195 ? 28.252 2.147 -29.149 1.00 89.12 195 ILE A C 1
ATOM 1564 O O . ILE A 1 195 ? 29.454 1.946 -28.947 1.00 89.12 195 ILE A O 1
ATOM 1568 N N . LEU A 1 196 ? 27.318 1.836 -28.242 1.00 89.62 196 LEU A N 1
ATOM 1569 C CA . LEU A 1 196 ? 27.624 1.160 -26.981 1.00 89.62 196 LEU A CA 1
ATOM 1570 C C . LEU A 1 196 ? 28.217 -0.231 -27.241 1.00 89.62 196 LEU A C 1
ATOM 1572 O O . LEU A 1 196 ? 29.332 -0.494 -26.794 1.00 89.62 196 LEU A O 1
ATOM 1576 N N . ASP A 1 197 ? 27.526 -1.067 -28.013 1.00 83.44 197 ASP A N 1
ATOM 1577 C CA . ASP A 1 197 ? 27.921 -2.453 -28.281 1.00 83.44 197 ASP A CA 1
ATOM 1578 C C . ASP A 1 197 ? 29.257 -2.540 -29.057 1.00 83.44 197 ASP A C 1
ATOM 1580 O O . ASP A 1 197 ? 30.085 -3.404 -28.764 1.00 83.44 197 ASP A O 1
ATOM 1584 N N . GLU A 1 198 ? 29.536 -1.614 -29.986 1.00 85.25 198 GLU A N 1
ATOM 1585 C CA . GLU A 1 198 ? 30.820 -1.566 -30.708 1.00 85.25 198 GLU A CA 1
ATOM 1586 C C . GLU A 1 198 ? 31.978 -0.968 -29.886 1.00 85.25 198 GLU A C 1
ATOM 1588 O O . GLU A 1 198 ? 33.147 -1.302 -30.110 1.00 85.25 198 GLU A O 1
ATOM 1593 N N . SER A 1 199 ? 31.703 -0.022 -28.977 1.00 83.69 199 SER A N 1
ATOM 1594 C CA . SER A 1 199 ? 32.745 0.891 -28.477 1.00 83.69 199 SER A CA 1
ATOM 1595 C C . SER A 1 199 ? 32.596 1.374 -27.024 1.00 83.69 199 SER A C 1
ATOM 1597 O O . SER A 1 199 ? 33.199 2.386 -26.634 1.00 83.69 199 SER A O 1
ATOM 1599 N N . ALA A 1 200 ? 31.888 0.614 -26.178 1.00 82.94 200 ALA A N 1
ATOM 1600 C CA . ALA A 1 200 ? 31.626 0.908 -24.762 1.00 82.94 200 ALA A CA 1
ATOM 1601 C C . ALA A 1 200 ? 32.835 1.444 -23.973 1.00 82.94 200 ALA A C 1
ATOM 1603 O O . ALA A 1 200 ? 32.715 2.431 -23.247 1.00 82.94 200 ALA A O 1
ATOM 1604 N N . LYS A 1 201 ? 34.034 0.868 -24.154 1.00 82.62 201 LYS A N 1
ATOM 1605 C CA . LYS A 1 201 ? 35.260 1.308 -23.450 1.00 82.62 201 LYS A CA 1
ATOM 1606 C C . LYS A 1 201 ? 35.641 2.773 -23.705 1.00 82.62 201 LYS A C 1
ATOM 1608 O O . LYS A 1 201 ? 36.332 3.358 -22.875 1.00 82.62 201 LYS A O 1
ATOM 1613 N N . ARG A 1 202 ? 35.251 3.350 -24.848 1.00 84.62 202 ARG A N 1
ATOM 1614 C CA . ARG A 1 202 ? 35.623 4.714 -25.266 1.00 84.62 202 ARG A CA 1
ATOM 1615 C C . ARG A 1 202 ? 34.467 5.707 -25.168 1.00 84.62 202 ARG A C 1
ATOM 1617 O O . ARG A 1 202 ? 34.713 6.876 -24.874 1.00 84.62 202 ARG A O 1
ATOM 1624 N N . TYR A 1 203 ? 33.235 5.257 -25.406 1.00 86.19 203 TYR A N 1
ATOM 1625 C CA . TYR A 1 203 ? 32.060 6.132 -25.475 1.00 86.19 203 TYR A CA 1
ATOM 1626 C C . TYR A 1 203 ? 30.944 5.782 -24.479 1.00 86.19 203 TYR A C 1
ATOM 1628 O O . TYR A 1 203 ? 30.014 6.570 -24.352 1.00 86.19 203 TYR A O 1
ATOM 1636 N N . GLY A 1 204 ? 31.045 4.679 -23.726 1.00 85.69 204 GLY A N 1
ATOM 1637 C CA . GLY A 1 204 ? 29.960 4.155 -22.883 1.00 85.69 204 GLY A CA 1
ATOM 1638 C C . GLY A 1 204 ? 29.384 5.155 -21.878 1.00 85.69 204 GLY A C 1
ATOM 1639 O O . GLY A 1 204 ? 28.169 5.288 -21.803 1.00 85.69 204 GLY A O 1
ATOM 1640 N N . LEU A 1 205 ? 30.232 5.932 -21.187 1.00 86.50 205 LEU A N 1
ATOM 1641 C CA . LEU A 1 205 ? 29.772 7.018 -20.303 1.00 86.50 205 LEU A CA 1
ATOM 1642 C C . LEU A 1 205 ? 28.957 8.073 -21.071 1.00 86.50 205 LEU A C 1
ATOM 1644 O O . LEU A 1 205 ? 27.838 8.380 -20.688 1.00 86.50 205 LEU A O 1
ATOM 1648 N N . LYS A 1 206 ? 29.462 8.554 -22.215 1.00 88.50 206 LYS A N 1
ATOM 1649 C CA . LYS A 1 206 ? 28.786 9.586 -23.025 1.00 88.50 206 LYS A CA 1
ATOM 1650 C C . LYS A 1 206 ? 27.474 9.096 -23.638 1.00 88.50 206 LYS A C 1
ATOM 1652 O O . LYS A 1 206 ? 26.524 9.869 -23.756 1.00 88.50 206 LYS A O 1
ATOM 1657 N N . VAL A 1 207 ? 27.423 7.828 -24.047 1.00 90.31 207 VAL A N 1
ATOM 1658 C CA . VAL A 1 207 ? 26.189 7.190 -24.519 1.00 90.31 207 VAL A CA 1
ATOM 1659 C C . VAL A 1 207 ? 25.186 7.095 -23.373 1.00 90.31 207 VAL A C 1
ATOM 1661 O O . VAL A 1 207 ? 24.039 7.487 -23.550 1.00 90.31 207 VAL A O 1
ATOM 1664 N N . PHE A 1 208 ? 25.617 6.660 -22.187 1.00 89.69 208 PHE A N 1
ATOM 1665 C CA . PHE A 1 208 ? 24.760 6.589 -21.005 1.00 89.69 208 PHE A CA 1
ATOM 1666 C C . PHE A 1 208 ? 24.216 7.965 -20.595 1.00 89.69 208 PHE A C 1
ATOM 1668 O O . PHE A 1 208 ? 23.015 8.093 -20.381 1.00 89.69 208 PHE A O 1
ATOM 1675 N N . ASP A 1 209 ? 25.049 9.009 -20.583 1.00 87.62 209 ASP A N 1
ATOM 1676 C CA . ASP A 1 209 ? 24.617 10.389 -20.310 1.00 87.62 209 ASP A CA 1
ATOM 1677 C C . ASP A 1 209 ? 23.563 10.861 -21.324 1.00 87.62 209 ASP A C 1
ATOM 1679 O O . ASP A 1 209 ? 22.567 11.489 -20.959 1.00 87.62 209 ASP A O 1
ATOM 1683 N N . SER A 1 210 ? 23.746 10.502 -22.600 1.00 90.50 210 SER A N 1
ATOM 1684 C CA . SER A 1 210 ? 22.791 10.798 -23.674 1.00 90.50 210 SER A CA 1
ATOM 1685 C C . SER A 1 210 ? 21.470 10.043 -23.485 1.00 90.50 210 SER A C 1
ATOM 1687 O O . SER A 1 210 ? 20.403 10.636 -23.635 1.00 90.50 210 SER A O 1
ATOM 1689 N N . LEU A 1 211 ? 21.522 8.761 -23.102 1.00 90.44 211 LEU A N 1
ATOM 1690 C CA . LEU A 1 211 ? 20.340 7.952 -22.787 1.00 90.44 211 LEU A CA 1
ATOM 1691 C C . LEU A 1 211 ? 19.584 8.519 -21.578 1.00 90.44 211 LEU A C 1
ATOM 1693 O O . LEU A 1 211 ? 18.376 8.716 -21.665 1.00 90.44 211 LEU A O 1
ATOM 1697 N N . VAL A 1 212 ? 20.279 8.848 -20.484 1.00 88.31 212 VAL A N 1
ATOM 1698 C CA . VAL A 1 212 ? 19.695 9.491 -19.293 1.00 88.31 212 VAL A CA 1
ATOM 1699 C C . VAL A 1 212 ? 19.028 10.818 -19.663 1.00 88.31 212 VAL A C 1
ATOM 1701 O O . VAL A 1 212 ? 17.902 11.077 -19.238 1.00 88.31 212 VAL A O 1
ATOM 1704 N N . HIS A 1 213 ? 19.676 11.645 -20.488 1.00 87.56 213 HIS A N 1
ATOM 1705 C CA . HIS A 1 213 ? 19.104 12.908 -20.951 1.00 87.56 213 HIS A CA 1
ATOM 1706 C C . HIS A 1 213 ? 17.819 12.703 -21.773 1.00 87.56 213 HIS A C 1
ATOM 1708 O O . HIS A 1 213 ? 16.807 13.343 -21.485 1.00 87.56 213 HIS A O 1
ATOM 1714 N N . ILE A 1 214 ? 17.827 11.778 -22.742 1.00 87.94 214 ILE A N 1
ATOM 1715 C CA . ILE A 1 214 ? 16.649 11.443 -23.564 1.00 87.94 214 ILE A CA 1
ATOM 1716 C C . ILE A 1 214 ? 15.514 10.891 -22.692 1.00 87.94 214 ILE A C 1
ATOM 1718 O O . ILE A 1 214 ? 14.380 11.353 -22.801 1.00 87.94 214 ILE A O 1
ATOM 1722 N N . ILE A 1 215 ? 15.811 9.947 -21.794 1.00 88.50 215 ILE A N 1
ATOM 1723 C CA . ILE A 1 215 ? 14.829 9.355 -20.876 1.00 88.50 215 ILE A CA 1
ATOM 1724 C C . ILE A 1 215 ? 14.167 10.447 -20.027 1.00 88.50 215 ILE A C 1
ATOM 1726 O O . ILE A 1 215 ? 12.943 10.494 -19.946 1.00 88.50 215 ILE A O 1
ATOM 1730 N N . ASN A 1 216 ? 14.944 11.354 -19.432 1.00 86.81 216 ASN A N 1
ATOM 1731 C CA . ASN A 1 216 ? 14.394 12.422 -18.595 1.00 86.81 216 ASN A CA 1
ATOM 1732 C C . ASN A 1 216 ? 13.578 13.443 -19.393 1.00 86.81 216 ASN A C 1
ATOM 1734 O O . ASN A 1 216 ? 12.530 13.880 -18.919 1.00 86.81 216 ASN A O 1
ATOM 1738 N N . LEU A 1 217 ? 14.002 13.775 -20.617 1.00 85.44 217 LEU A N 1
ATOM 1739 C CA . LEU A 1 217 ? 13.228 14.622 -21.523 1.00 85.44 217 LEU A CA 1
ATOM 1740 C C . LEU A 1 217 ? 11.852 14.002 -21.821 1.00 85.44 217 LEU A C 1
ATOM 1742 O O . LEU A 1 217 ? 10.841 14.690 -21.733 1.00 85.44 217 LEU A O 1
ATOM 1746 N N . LEU A 1 218 ? 11.798 12.697 -22.106 1.00 82.31 218 LEU A N 1
ATOM 1747 C CA . LEU A 1 218 ? 10.549 11.970 -22.371 1.00 82.31 218 LEU A CA 1
ATOM 1748 C C . LEU A 1 218 ? 9.697 11.730 -21.111 1.00 82.31 218 LEU A C 1
ATOM 1750 O O . LEU A 1 218 ? 8.498 11.471 -21.217 1.00 82.31 218 LEU A O 1
ATOM 1754 N N . GLN A 1 219 ? 10.291 11.821 -19.918 1.00 78.12 219 GLN A N 1
ATOM 1755 C CA . GLN A 1 219 ? 9.577 11.715 -18.646 1.00 78.12 219 GLN A CA 1
ATOM 1756 C C . GLN A 1 219 ? 8.961 13.036 -18.146 1.00 78.12 219 GLN A C 1
ATOM 1758 O O . GLN A 1 219 ? 8.085 12.968 -17.276 1.00 78.12 219 GLN A O 1
ATOM 1763 N N . ASP A 1 220 ? 9.358 14.205 -18.674 1.00 80.81 220 ASP A N 1
ATOM 1764 C CA . ASP A 1 220 ? 8.748 15.504 -18.330 1.00 80.81 220 ASP A CA 1
ATOM 1765 C C . ASP A 1 220 ? 7.225 15.458 -18.572 1.00 80.81 220 ASP A C 1
ATOM 1767 O O . ASP A 1 220 ? 6.729 14.892 -19.549 1.00 80.81 220 ASP A O 1
ATOM 1771 N N . SER A 1 221 ? 6.473 16.097 -17.672 1.00 73.50 221 SER A N 1
ATOM 1772 C CA . SER A 1 221 ? 5.043 16.408 -17.797 1.00 73.50 221 SER A CA 1
ATOM 1773 C C . SER A 1 221 ? 4.570 16.775 -19.215 1.00 73.50 221 SER A C 1
ATOM 1775 O O . SER A 1 221 ? 3.507 16.326 -19.638 1.00 73.50 221 SER A O 1
ATOM 1777 N N . LYS A 1 222 ? 5.373 17.530 -19.973 1.00 73.06 222 LYS A N 1
ATOM 1778 C CA . LYS A 1 222 ? 5.086 17.984 -21.346 1.00 73.06 222 LYS A CA 1
ATOM 1779 C C . LYS A 1 222 ? 5.092 16.857 -22.381 1.00 73.06 222 LYS A C 1
ATOM 1781 O O . LYS A 1 222 ? 4.482 17.003 -23.436 1.00 73.06 222 LYS A O 1
ATOM 1786 N N . PHE A 1 223 ? 5.774 15.751 -22.090 1.00 72.25 223 PHE A N 1
ATOM 1787 C CA . PHE A 1 223 ? 6.001 14.636 -23.009 1.00 72.25 223 PHE A CA 1
ATOM 1788 C C . PHE A 1 223 ? 5.390 13.314 -22.515 1.00 72.25 223 PHE A C 1
ATOM 1790 O O . PHE A 1 223 ? 5.672 12.270 -23.089 1.00 72.25 223 PHE A O 1
ATOM 1797 N N . GLN A 1 224 ? 4.489 13.320 -21.522 1.00 65.19 224 GLN A N 1
ATOM 1798 C CA . GLN A 1 224 ? 3.911 12.083 -20.959 1.00 65.19 224 GLN A CA 1
ATOM 1799 C C . GLN A 1 224 ? 3.267 11.141 -21.995 1.00 65.19 224 GLN A C 1
ATOM 1801 O O . GLN A 1 224 ? 3.321 9.923 -21.827 1.00 65.19 224 GLN A O 1
ATOM 1806 N N . HIS A 1 225 ? 2.725 11.673 -23.097 1.00 66.69 225 HIS A N 1
ATOM 1807 C CA . HIS A 1 225 ? 2.192 10.877 -24.213 1.00 66.69 225 HIS A CA 1
ATOM 1808 C C . HIS A 1 225 ? 3.249 10.013 -24.933 1.00 66.69 225 HIS A C 1
ATOM 1810 O O . HIS A 1 225 ? 2.885 9.101 -25.670 1.00 66.69 225 HIS A O 1
ATOM 1816 N N . PHE A 1 226 ? 4.542 10.263 -24.708 1.00 73.56 226 PHE A N 1
ATOM 1817 C CA . PHE A 1 226 ? 5.656 9.477 -25.236 1.00 73.56 226 PHE A CA 1
ATOM 1818 C C . PHE A 1 226 ? 6.084 8.314 -24.332 1.00 73.56 226 PHE A C 1
ATOM 1820 O O . PHE A 1 226 ? 6.830 7.457 -24.801 1.00 73.56 226 PHE A O 1
ATOM 1827 N N . LYS A 1 227 ? 5.600 8.211 -23.083 1.00 76.12 227 LYS A N 1
ATOM 1828 C CA . LYS A 1 227 ? 5.919 7.050 -22.227 1.00 76.12 227 LYS A CA 1
ATOM 1829 C C . LYS A 1 227 ? 5.507 5.715 -22.879 1.00 76.12 227 LYS A C 1
ATOM 1831 O O . LYS A 1 227 ? 6.394 4.887 -23.068 1.00 76.12 227 LYS A O 1
ATOM 1836 N N . PRO A 1 228 ? 4.267 5.546 -23.397 1.00 78.62 228 PRO A N 1
ATOM 1837 C CA . PRO A 1 228 ? 3.887 4.327 -24.119 1.00 78.62 228 PRO A CA 1
ATOM 1838 C C . PRO A 1 228 ? 4.723 4.070 -25.381 1.00 78.62 228 PRO A C 1
ATOM 1840 O O . PRO A 1 228 ? 4.908 2.921 -25.768 1.00 78.62 228 PRO A O 1
ATOM 1843 N N . VAL A 1 229 ? 5.238 5.123 -26.026 1.00 78.38 229 VAL A N 1
ATOM 1844 C CA . VAL A 1 229 ? 6.103 5.023 -27.216 1.00 78.38 229 VAL A CA 1
ATOM 1845 C C . VAL A 1 229 ? 7.469 4.443 -26.831 1.00 78.38 229 VAL A C 1
ATOM 1847 O O . VAL A 1 229 ? 7.966 3.549 -27.512 1.00 78.38 229 VAL A O 1
ATOM 1850 N N . MET A 1 230 ? 8.045 4.904 -25.717 1.00 84.50 230 MET A N 1
ATOM 1851 C CA . MET A 1 230 ? 9.306 4.387 -25.177 1.00 84.50 230 MET A CA 1
ATOM 1852 C C . MET A 1 230 ? 9.155 2.963 -24.622 1.00 84.50 230 MET A C 1
ATOM 1854 O O . MET A 1 230 ? 10.001 2.120 -24.909 1.00 84.50 230 MET A O 1
ATOM 1858 N N . ASP A 1 231 ? 8.062 2.667 -23.912 1.00 85.50 231 ASP A N 1
ATOM 1859 C CA . ASP A 1 231 ? 7.750 1.307 -23.452 1.00 85.50 231 ASP A CA 1
ATOM 1860 C C . ASP A 1 231 ? 7.574 0.341 -24.644 1.00 85.50 231 ASP A C 1
ATOM 1862 O O . ASP A 1 231 ? 8.197 -0.718 -24.675 1.00 85.50 231 ASP A O 1
ATOM 1866 N N . THR A 1 232 ? 6.828 0.739 -25.687 1.00 83.38 232 THR A N 1
ATOM 1867 C CA . THR A 1 232 ? 6.656 -0.066 -26.916 1.00 83.38 232 THR A CA 1
ATOM 1868 C C . THR A 1 232 ? 7.986 -0.305 -27.632 1.00 83.38 232 THR A C 1
ATOM 1870 O O . THR A 1 232 ? 8.242 -1.421 -28.086 1.00 83.38 232 THR A O 1
ATOM 1873 N N . TYR A 1 233 ? 8.854 0.713 -27.723 1.00 86.69 233 TYR A N 1
ATOM 1874 C CA . TYR A 1 233 ? 10.191 0.551 -28.297 1.00 86.69 233 TYR A CA 1
ATOM 1875 C C . TYR A 1 233 ? 11.011 -0.484 -27.517 1.00 86.69 233 TYR A C 1
ATOM 1877 O O . TYR A 1 233 ? 11.540 -1.411 -28.128 1.00 86.69 233 TYR A O 1
ATOM 1885 N N . ILE A 1 234 ? 11.055 -0.392 -26.184 1.00 89.44 234 ILE A N 1
ATOM 1886 C CA . ILE A 1 234 ? 11.773 -1.361 -25.344 1.00 89.44 234 ILE A CA 1
ATOM 1887 C C . ILE A 1 234 ? 11.214 -2.773 -25.553 1.00 89.44 234 ILE A C 1
ATOM 1889 O O . ILE A 1 234 ? 11.975 -3.707 -25.797 1.00 89.44 234 ILE A O 1
ATOM 1893 N N . GLU A 1 235 ? 9.897 -2.953 -25.482 1.00 84.62 235 GLU A N 1
ATOM 1894 C CA . GLU A 1 235 ? 9.302 -4.291 -25.517 1.00 84.62 235 GLU A CA 1
ATOM 1895 C C . GLU A 1 235 ? 9.324 -4.946 -26.906 1.00 84.62 235 GLU A C 1
ATOM 1897 O O . GLU A 1 235 ? 9.486 -6.166 -26.979 1.00 84.62 235 GLU A O 1
ATOM 1902 N N . SER A 1 236 ? 9.192 -4.165 -27.989 1.00 79.06 236 SER A N 1
ATOM 1903 C CA . SER A 1 236 ? 8.928 -4.684 -29.346 1.00 79.06 236 SER A CA 1
ATOM 1904 C C . SER A 1 236 ? 9.991 -4.376 -30.409 1.00 79.06 236 SER A C 1
ATOM 1906 O O . SER A 1 236 ? 9.986 -5.028 -31.453 1.00 79.06 236 SER A O 1
ATOM 1908 N N . HIS A 1 237 ? 10.873 -3.392 -30.199 1.00 79.75 237 HIS A N 1
ATOM 1909 C CA . HIS A 1 237 ? 11.795 -2.905 -31.241 1.00 79.75 237 HIS A CA 1
ATOM 1910 C C . HIS A 1 237 ? 13.272 -2.916 -30.839 1.00 79.75 237 HIS A C 1
ATOM 1912 O O . HIS A 1 237 ? 14.126 -3.124 -31.697 1.00 79.75 237 HIS A O 1
ATOM 1918 N N . PHE A 1 238 ? 13.578 -2.722 -29.557 1.00 88.19 238 PHE A N 1
ATOM 1919 C CA . PHE A 1 238 ? 14.941 -2.704 -29.045 1.00 88.19 238 PHE A CA 1
ATOM 1920 C C . PHE A 1 238 ? 15.663 -4.033 -29.323 1.00 88.19 238 PHE A C 1
ATOM 1922 O O . PHE A 1 238 ? 15.182 -5.102 -28.950 1.00 88.19 238 PHE A O 1
ATOM 1929 N N . ALA A 1 239 ? 16.839 -3.951 -29.953 1.00 81.12 239 ALA A N 1
ATOM 1930 C CA . ALA A 1 239 ? 17.616 -5.108 -30.407 1.00 81.12 239 ALA A CA 1
ATOM 1931 C C . ALA A 1 239 ? 18.990 -5.271 -29.716 1.00 81.12 239 ALA A C 1
ATOM 1933 O O . ALA A 1 239 ? 19.727 -6.207 -30.032 1.00 81.12 239 ALA A O 1
ATOM 1934 N N . GLY A 1 240 ? 19.346 -4.391 -28.771 1.00 84.31 240 GLY A N 1
ATOM 1935 C CA . GLY A 1 240 ? 20.654 -4.366 -28.096 1.00 84.31 240 GLY A CA 1
ATOM 1936 C C . GLY A 1 240 ? 20.848 -5.514 -27.102 1.00 84.31 240 GLY A C 1
ATOM 1937 O O . GLY A 1 240 ? 20.762 -5.325 -25.890 1.00 84.31 240 GLY A O 1
ATOM 1938 N N . ALA A 1 241 ? 21.095 -6.728 -27.596 1.00 85.62 241 ALA A N 1
ATOM 1939 C CA . ALA A 1 241 ? 21.233 -7.930 -26.770 1.00 85.62 241 ALA A CA 1
ATOM 1940 C C . ALA A 1 241 ? 22.531 -7.977 -25.935 1.00 85.62 241 ALA A C 1
ATOM 1942 O O . ALA A 1 241 ? 22.594 -8.714 -24.956 1.00 85.62 241 ALA A O 1
ATOM 1943 N N . LEU A 1 242 ? 23.573 -7.216 -26.286 1.00 86.50 242 LEU A N 1
ATOM 1944 C CA . LEU A 1 242 ? 24.848 -7.214 -25.547 1.00 86.50 242 LEU A CA 1
ATOM 1945 C C . LEU A 1 242 ? 24.948 -6.072 -24.524 1.00 86.50 242 LEU A C 1
ATOM 1947 O O . LEU A 1 242 ? 25.696 -6.177 -23.547 1.00 86.50 242 LEU A O 1
ATOM 1951 N N . SER A 1 243 ? 24.136 -5.027 -24.698 1.00 91.38 243 SER A N 1
ATOM 1952 C CA . SER A 1 243 ? 24.215 -3.761 -23.968 1.00 91.38 243 SER A CA 1
ATOM 1953 C C . SER A 1 243 ? 24.068 -3.877 -22.442 1.00 91.38 243 SER A C 1
ATOM 1955 O O . SER A 1 243 ? 24.574 -3.018 -21.718 1.00 91.38 243 SER A O 1
ATOM 1957 N N . TYR A 1 244 ? 23.408 -4.921 -21.915 1.00 92.88 244 TYR A N 1
ATOM 1958 C CA . TYR A 1 244 ? 23.157 -5.081 -20.473 1.00 92.88 244 TYR A CA 1
ATOM 1959 C C . TYR A 1 244 ? 24.433 -5.019 -19.621 1.00 92.88 244 TYR A C 1
ATOM 1961 O O . TYR A 1 244 ? 24.403 -4.470 -18.519 1.00 92.88 244 TYR A O 1
ATOM 1969 N N . ARG A 1 245 ? 25.554 -5.560 -20.122 1.00 91.00 245 ARG A N 1
ATOM 1970 C CA . ARG A 1 245 ? 26.832 -5.622 -19.391 1.00 91.00 245 ARG A CA 1
ATOM 1971 C C . ARG A 1 245 ? 27.377 -4.225 -19.123 1.00 91.00 245 ARG A C 1
ATOM 1973 O O . ARG A 1 245 ? 27.689 -3.882 -17.983 1.00 91.00 245 ARG A O 1
ATOM 1980 N N . ASP A 1 246 ? 27.456 -3.410 -20.169 1.00 91.19 246 ASP A N 1
ATOM 1981 C CA . ASP A 1 246 ? 27.989 -2.056 -20.081 1.00 91.19 246 ASP A CA 1
ATOM 1982 C C . ASP A 1 246 ? 27.002 -1.090 -19.416 1.00 91.19 246 ASP A C 1
ATOM 1984 O O . ASP A 1 246 ? 27.437 -0.233 -18.648 1.00 91.19 246 ASP A O 1
ATOM 1988 N N . LEU A 1 247 ? 25.686 -1.281 -19.584 1.00 93.19 247 LEU A N 1
ATOM 1989 C CA . LEU A 1 247 ? 24.670 -0.533 -18.833 1.00 93.19 247 LEU A CA 1
ATOM 1990 C C . LEU A 1 247 ? 24.770 -0.770 -17.317 1.00 93.19 247 LEU A C 1
ATOM 1992 O O . LEU A 1 247 ? 24.819 0.203 -16.566 1.00 93.19 247 LEU A O 1
ATOM 1996 N N . ILE A 1 248 ? 24.850 -2.029 -16.855 1.00 93.19 248 ILE A N 1
ATOM 1997 C CA . ILE A 1 248 ? 25.036 -2.335 -15.422 1.00 93.19 248 ILE A CA 1
ATOM 1998 C C . ILE A 1 248 ? 26.347 -1.727 -14.923 1.00 93.19 248 ILE A C 1
ATOM 2000 O O . ILE A 1 248 ? 26.369 -1.076 -13.880 1.00 93.19 248 ILE A O 1
ATOM 2004 N N . LYS A 1 249 ? 27.438 -1.902 -15.674 1.00 91.00 249 LYS A N 1
ATOM 2005 C CA . LYS A 1 249 ? 28.766 -1.409 -15.297 1.00 91.00 249 LYS A CA 1
ATOM 2006 C C . LYS A 1 249 ? 28.819 0.115 -15.177 1.00 91.00 249 LYS A C 1
ATOM 2008 O O . LYS A 1 249 ? 29.406 0.620 -14.223 1.00 91.00 249 LYS A O 1
ATOM 2013 N N . VAL A 1 250 ? 28.222 0.845 -16.120 1.00 88.88 250 VAL A N 1
ATOM 2014 C CA . VAL A 1 250 ? 28.176 2.313 -16.089 1.00 88.88 250 VAL A CA 1
ATOM 2015 C C . VAL A 1 250 ? 27.235 2.811 -14.992 1.00 88.88 250 VAL A C 1
ATOM 2017 O O . VAL A 1 250 ? 27.618 3.705 -14.240 1.00 88.88 250 VAL A O 1
ATOM 2020 N N . LEU A 1 251 ? 26.056 2.201 -14.822 1.00 89.12 251 LEU A N 1
ATOM 2021 C CA . LEU A 1 251 ? 25.151 2.544 -13.723 1.00 89.12 251 LEU A CA 1
ATOM 2022 C C . LEU A 1 251 ? 25.819 2.309 -12.358 1.00 89.12 251 LEU A C 1
ATOM 2024 O O . LEU A 1 251 ? 25.773 3.189 -11.502 1.00 89.12 251 LEU A O 1
ATOM 2028 N N . LYS A 1 252 ? 26.508 1.175 -12.170 1.00 89.31 252 LYS A N 1
ATOM 2029 C CA . LYS A 1 252 ? 27.275 0.884 -10.949 1.00 89.31 252 LYS A CA 1
ATOM 2030 C C . LYS A 1 252 ? 28.385 1.915 -10.726 1.00 89.31 252 LYS A C 1
ATOM 2032 O O . LYS A 1 252 ? 28.505 2.429 -9.622 1.00 89.31 252 LYS A O 1
ATOM 2037 N N . TRP A 1 253 ? 29.144 2.267 -11.769 1.00 86.25 253 TRP A N 1
ATOM 2038 C CA . TRP A 1 253 ? 30.184 3.302 -11.695 1.00 86.25 253 TRP A CA 1
ATOM 2039 C C . TRP A 1 253 ? 29.626 4.664 -11.268 1.00 86.25 253 TRP A C 1
ATOM 2041 O O . TRP A 1 253 ? 30.267 5.362 -10.487 1.00 86.25 253 TRP A O 1
ATOM 2051 N N . TYR A 1 254 ? 28.425 5.029 -11.727 1.00 81.94 254 TYR A N 1
ATOM 2052 C CA . TYR A 1 254 ? 27.743 6.229 -11.247 1.00 81.94 254 TYR A CA 1
ATOM 2053 C C . TYR A 1 254 ? 27.337 6.107 -9.777 1.00 81.94 254 TYR A C 1
ATOM 2055 O O . TYR A 1 254 ? 27.630 7.017 -9.006 1.00 81.94 254 TYR A O 1
ATOM 2063 N N . VAL A 1 255 ? 26.733 4.983 -9.373 1.00 82.44 255 VAL A N 1
ATOM 2064 C CA . VAL A 1 255 ? 26.293 4.740 -7.986 1.00 82.44 255 VAL A CA 1
ATOM 2065 C C . VAL A 1 255 ? 27.459 4.730 -6.990 1.00 82.44 255 VAL A C 1
ATOM 2067 O O . VAL A 1 255 ? 27.350 5.321 -5.918 1.00 82.44 255 VAL A O 1
ATOM 2070 N N . ASP A 1 256 ? 28.597 4.141 -7.358 1.00 83.19 256 ASP A N 1
ATOM 2071 C CA . ASP A 1 256 ? 29.813 4.123 -6.533 1.00 83.19 256 ASP A CA 1
ATOM 2072 C C . ASP A 1 256 ? 30.423 5.529 -6.330 1.00 83.19 256 ASP A C 1
ATOM 2074 O O . ASP A 1 256 ? 31.214 5.731 -5.409 1.00 83.19 256 ASP A O 1
ATOM 2078 N N . ARG A 1 257 ? 30.068 6.513 -7.174 1.00 77.38 257 ARG A N 1
ATOM 2079 C CA . ARG A 1 257 ? 30.662 7.864 -7.201 1.00 77.38 257 ARG A CA 1
ATOM 2080 C C . ARG A 1 257 ? 29.718 8.997 -6.783 1.00 77.38 257 ARG A C 1
ATOM 2082 O O . ARG A 1 257 ? 30.070 10.164 -6.959 1.00 77.38 257 ARG A O 1
ATOM 2089 N N . ILE A 1 258 ? 28.549 8.701 -6.203 1.00 64.25 258 ILE A N 1
ATOM 2090 C CA . ILE A 1 258 ? 27.539 9.739 -5.887 1.00 64.25 258 ILE A CA 1
ATOM 2091 C C . ILE A 1 258 ? 28.015 10.767 -4.838 1.00 64.25 258 ILE A C 1
ATOM 2093 O O . ILE A 1 258 ? 27.480 11.867 -4.746 1.00 64.25 258 ILE A O 1
ATOM 2097 N N . VAL A 1 259 ? 29.084 10.473 -4.096 1.00 56.00 259 VAL A N 1
ATOM 2098 C CA . VAL A 1 259 ? 29.670 11.400 -3.110 1.00 56.00 259 VAL A CA 1
ATOM 2099 C C . VAL A 1 259 ? 30.280 12.666 -3.757 1.00 56.00 259 VAL A C 1
ATOM 2101 O O . VAL A 1 259 ? 30.492 13.654 -3.060 1.00 56.00 259 VAL A O 1
ATOM 2104 N N . GLU A 1 260 ? 30.555 12.678 -5.070 1.00 53.81 260 GLU A N 1
ATOM 2105 C CA . GLU A 1 260 ? 31.439 13.682 -5.695 1.00 53.81 260 GLU A CA 1
ATOM 2106 C C . GLU A 1 260 ? 30.769 14.777 -6.565 1.00 53.81 260 GLU A C 1
ATOM 2108 O O . GLU A 1 260 ? 31.478 15.699 -6.967 1.00 53.81 260 GLU A O 1
ATOM 2113 N N . ALA A 1 261 ? 29.468 14.721 -6.914 1.00 51.84 261 ALA A N 1
ATOM 2114 C CA . ALA A 1 261 ? 28.928 15.587 -7.986 1.00 51.84 261 ALA A CA 1
ATOM 2115 C C . ALA A 1 261 ? 27.479 16.106 -7.824 1.00 51.84 261 ALA A C 1
ATOM 2117 O O . ALA A 1 261 ? 26.530 15.340 -7.689 1.00 51.84 261 ALA A O 1
ATOM 2118 N N . GLU A 1 262 ? 27.296 17.419 -8.020 1.00 52.81 262 GLU A N 1
ATOM 2119 C CA . GLU A 1 262 ? 26.019 18.160 -7.901 1.00 52.81 262 GLU A CA 1
ATOM 2120 C C . GLU A 1 262 ? 24.951 17.851 -8.983 1.00 52.81 262 GLU A C 1
ATOM 2122 O O . GLU A 1 262 ? 23.857 18.402 -8.940 1.00 52.81 262 GLU A O 1
ATOM 2127 N N . HIS A 1 263 ? 25.243 17.004 -9.979 1.00 55.41 263 HIS A N 1
ATOM 2128 C CA . HIS A 1 263 ? 24.444 16.879 -11.217 1.00 55.41 263 HIS A CA 1
ATOM 2129 C C . HIS A 1 263 ? 23.727 15.520 -11.401 1.00 55.41 263 HIS A C 1
ATOM 2131 O O . HIS A 1 263 ? 23.305 15.180 -12.508 1.00 55.41 263 HIS A O 1
ATOM 2137 N N . GLN A 1 264 ? 23.593 14.708 -10.346 1.00 62.03 264 GLN A N 1
ATOM 2138 C CA . GLN A 1 264 ? 23.226 13.286 -10.478 1.00 62.03 264 GLN A CA 1
ATOM 2139 C C . GLN A 1 264 ? 21.756 12.912 -10.208 1.00 62.03 264 GLN A C 1
ATOM 2141 O O . GLN A 1 264 ? 21.375 11.771 -10.485 1.00 62.03 264 GLN A O 1
ATOM 2146 N N . ASP A 1 265 ? 20.897 13.846 -9.784 1.00 66.50 265 ASP A N 1
ATOM 2147 C CA . ASP A 1 265 ? 19.444 13.597 -9.662 1.00 66.50 265 ASP A CA 1
ATOM 2148 C C . ASP A 1 265 ? 18.835 13.086 -10.980 1.00 66.50 265 ASP A C 1
ATOM 2150 O O . ASP A 1 265 ? 17.980 12.201 -10.984 1.00 66.50 265 ASP A O 1
ATOM 2154 N N . HIS A 1 266 ? 19.339 13.572 -12.116 1.00 72.56 266 HIS A N 1
ATOM 2155 C CA . HIS A 1 266 ? 18.937 13.125 -13.448 1.00 72.56 266 HIS A CA 1
ATOM 2156 C C . HIS A 1 266 ? 19.173 11.622 -13.679 1.00 72.56 266 HIS A C 1
ATOM 2158 O O . HIS A 1 266 ? 18.339 10.954 -14.288 1.00 72.56 266 HIS A O 1
ATOM 2164 N N . ILE A 1 267 ? 20.267 11.050 -13.172 1.00 73.56 267 ILE A N 1
ATOM 2165 C CA . ILE A 1 267 ? 20.557 9.618 -13.354 1.00 73.56 267 ILE A CA 1
ATOM 2166 C C . ILE A 1 267 ? 19.550 8.774 -12.564 1.00 73.56 267 ILE A C 1
ATOM 2168 O O . ILE A 1 267 ? 19.040 7.774 -13.068 1.00 73.56 267 ILE A O 1
ATOM 2172 N N . GLN A 1 268 ? 19.195 9.219 -11.357 1.00 73.00 268 GLN A N 1
ATOM 2173 C CA . GLN A 1 268 ? 18.217 8.526 -10.522 1.00 73.00 268 GLN A CA 1
ATOM 2174 C C . GLN A 1 268 ? 16.788 8.636 -11.086 1.00 73.00 268 GLN A C 1
ATOM 2176 O O . GLN A 1 268 ? 16.048 7.656 -11.028 1.00 73.00 268 GLN A O 1
ATOM 2181 N N . GLN A 1 269 ? 16.418 9.752 -11.727 1.00 75.94 269 GLN A N 1
ATOM 2182 C CA . GLN A 1 269 ? 15.141 9.891 -12.457 1.00 75.94 269 GLN A CA 1
ATOM 2183 C C . GLN A 1 269 ? 15.019 8.902 -13.630 1.00 75.94 269 GLN A C 1
ATOM 2185 O O . GLN A 1 269 ? 13.941 8.359 -13.877 1.00 75.94 269 GLN A O 1
ATOM 2190 N N . ALA A 1 270 ? 16.124 8.615 -14.322 1.00 82.62 270 ALA A N 1
ATOM 2191 C CA . ALA A 1 270 ? 16.152 7.680 -15.446 1.00 82.62 270 ALA A CA 1
ATOM 2192 C C . ALA A 1 270 ? 16.199 6.192 -15.033 1.00 82.62 270 ALA A C 1
ATOM 2194 O O . ALA A 1 270 ? 16.003 5.323 -15.885 1.00 82.62 270 ALA A O 1
ATOM 2195 N N . SER A 1 271 ? 16.443 5.889 -13.750 1.00 82.81 271 SER A N 1
ATOM 2196 C CA . SER A 1 271 ? 16.729 4.532 -13.250 1.00 82.81 271 SER A CA 1
ATOM 2197 C C . SER A 1 271 ? 15.711 3.464 -13.674 1.00 82.81 271 SER A C 1
ATOM 2199 O O . SER A 1 271 ? 16.132 2.397 -14.111 1.00 82.81 271 SER A O 1
ATOM 2201 N N . GLU A 1 272 ? 14.403 3.751 -13.630 1.00 87.12 272 GLU A N 1
ATOM 2202 C CA . GLU A 1 272 ? 13.340 2.834 -14.084 1.00 87.12 272 GLU A CA 1
ATOM 2203 C C . GLU A 1 272 ? 13.602 2.324 -15.511 1.00 87.12 272 GLU A C 1
ATOM 2205 O O . GLU A 1 272 ? 13.663 1.118 -15.751 1.00 87.12 272 GLU A O 1
ATOM 2210 N N . TYR A 1 273 ? 13.807 3.241 -16.459 1.00 90.06 273 TYR A N 1
ATOM 2211 C CA . TYR A 1 273 ? 14.010 2.894 -17.864 1.00 90.06 273 TYR A CA 1
ATOM 2212 C C . TYR A 1 273 ? 15.382 2.267 -18.111 1.00 90.06 273 TYR A C 1
ATOM 2214 O O . TYR A 1 273 ? 15.490 1.366 -18.938 1.00 90.06 273 TYR A O 1
ATOM 2222 N N . ILE A 1 274 ? 16.421 2.662 -17.366 1.00 92.50 274 ILE A N 1
ATOM 2223 C CA . ILE A 1 274 ? 17.723 1.980 -17.424 1.00 92.50 274 ILE A CA 1
ATOM 2224 C C . ILE A 1 274 ? 17.584 0.512 -16.982 1.00 92.50 274 ILE A C 1
ATOM 2226 O O . ILE A 1 274 ? 18.106 -0.372 -17.662 1.00 92.50 274 ILE A O 1
ATOM 2230 N N . PHE A 1 275 ? 16.820 0.219 -15.921 1.00 92.88 275 PHE A N 1
ATOM 2231 C CA . PHE A 1 275 ? 16.501 -1.161 -15.539 1.00 92.88 275 PHE A CA 1
ATOM 2232 C C . PHE A 1 275 ? 15.672 -1.886 -16.613 1.00 92.88 275 PHE A C 1
ATOM 2234 O O . PHE A 1 2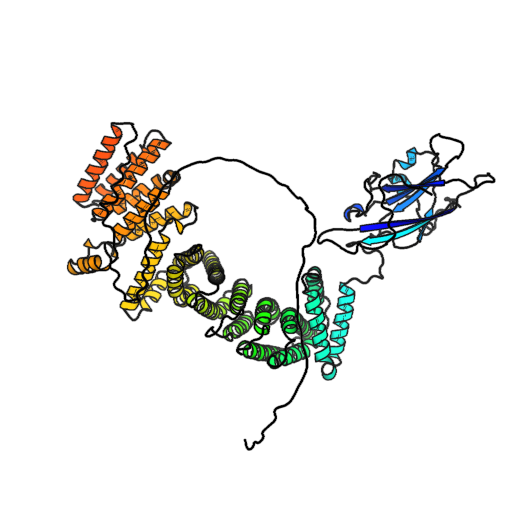75 ? 16.023 -3.016 -16.955 1.00 92.88 275 PHE A O 1
ATOM 2241 N N . LYS A 1 276 ? 14.655 -1.245 -17.214 1.00 93.56 276 LYS A N 1
ATOM 2242 C CA . LYS A 1 276 ? 13.905 -1.805 -18.362 1.00 93.56 276 LYS A CA 1
ATOM 2243 C C . LYS A 1 276 ? 14.842 -2.224 -19.509 1.00 93.56 276 LYS A C 1
ATOM 2245 O O . LYS A 1 276 ? 14.751 -3.356 -19.984 1.00 93.56 276 LYS A O 1
ATOM 2250 N N . TYR A 1 277 ? 15.795 -1.370 -19.905 1.00 94.62 277 TYR A N 1
ATOM 2251 C CA . TYR A 1 277 ? 16.796 -1.695 -20.935 1.00 94.62 277 TYR A CA 1
ATOM 2252 C C . TYR A 1 277 ? 17.723 -2.850 -20.532 1.00 94.62 277 TYR A C 1
ATOM 2254 O O . TYR A 1 277 ? 17.939 -3.757 -21.334 1.00 94.62 277 TYR A O 1
ATOM 2262 N N . ILE A 1 278 ? 18.248 -2.856 -19.301 1.00 95.31 278 ILE A N 1
ATOM 2263 C CA . ILE A 1 278 ? 19.118 -3.932 -18.789 1.00 95.31 278 ILE A CA 1
ATOM 2264 C C . ILE A 1 278 ? 18.395 -5.286 -18.832 1.00 95.31 278 ILE A C 1
ATOM 2266 O O . ILE A 1 278 ? 18.940 -6.270 -19.339 1.00 95.31 278 ILE A O 1
ATOM 2270 N N . ILE A 1 279 ? 17.160 -5.333 -18.327 1.00 95.25 279 ILE A N 1
ATOM 2271 C CA . ILE A 1 279 ? 16.339 -6.546 -18.272 1.00 95.25 279 ILE A CA 1
ATOM 2272 C C . ILE A 1 279 ? 15.983 -7.025 -19.680 1.00 95.25 279 ILE A C 1
ATOM 2274 O O . ILE A 1 279 ? 16.192 -8.196 -19.999 1.00 95.25 279 ILE A O 1
ATOM 2278 N N . GLN A 1 280 ? 15.505 -6.139 -20.553 1.00 94.31 280 GLN A N 1
ATOM 2279 C CA . GLN A 1 280 ? 15.148 -6.516 -21.919 1.00 94.31 280 GLN A CA 1
ATOM 2280 C C . GLN A 1 280 ? 16.371 -6.981 -22.725 1.00 94.31 280 GLN A C 1
ATOM 2282 O O . GLN A 1 280 ? 16.303 -8.013 -23.391 1.00 94.31 280 GLN A O 1
ATOM 2287 N N . SER A 1 281 ? 17.511 -6.297 -22.599 1.00 93.50 281 SER A N 1
ATOM 2288 C CA . SER A 1 281 ? 18.783 -6.702 -23.212 1.00 93.50 281 SER A CA 1
ATOM 2289 C C . SER A 1 281 ? 19.192 -8.113 -22.766 1.00 93.50 281 SER A C 1
ATOM 2291 O O . SER A 1 281 ? 19.462 -8.977 -23.605 1.00 93.50 281 SER A O 1
ATOM 2293 N N . ARG A 1 282 ? 19.108 -8.420 -21.460 1.00 94.00 282 ARG A N 1
ATOM 2294 C CA . ARG A 1 282 ? 19.379 -9.772 -20.942 1.00 94.00 282 ARG A CA 1
ATOM 2295 C C . ARG A 1 282 ? 18.392 -10.823 -21.462 1.00 94.00 282 ARG A C 1
ATOM 2297 O O . ARG A 1 282 ? 18.827 -11.948 -21.734 1.00 94.00 282 ARG A O 1
ATOM 2304 N N . ARG A 1 283 ? 17.100 -10.494 -21.607 1.00 91.06 283 ARG A N 1
ATOM 2305 C CA . ARG A 1 283 ? 16.080 -11.396 -22.184 1.00 91.06 283 ARG A CA 1
ATOM 2306 C C . ARG A 1 283 ? 16.405 -11.729 -23.640 1.00 91.06 283 ARG A C 1
ATOM 2308 O O . ARG A 1 283 ? 16.431 -12.908 -23.984 1.00 91.06 283 ARG A O 1
ATOM 2315 N N . LEU A 1 284 ? 16.737 -10.726 -24.453 1.00 88.12 284 LEU A N 1
ATOM 2316 C CA . LEU A 1 284 ? 17.165 -10.904 -25.846 1.00 88.12 284 LEU A CA 1
ATOM 2317 C C . LEU A 1 284 ? 18.430 -11.770 -25.942 1.00 88.12 284 LEU A C 1
ATOM 2319 O O . LEU A 1 284 ? 18.457 -12.726 -26.714 1.00 88.12 284 LEU A O 1
ATOM 2323 N N . TYR A 1 285 ? 19.435 -11.520 -25.094 1.00 87.56 285 TYR A N 1
ATOM 2324 C CA . TYR A 1 285 ? 20.628 -12.372 -25.006 1.00 87.56 285 TYR A CA 1
ATOM 2325 C C . TYR A 1 285 ? 20.286 -13.820 -24.640 1.00 87.56 285 TYR A C 1
ATOM 2327 O O . TYR A 1 285 ? 20.837 -14.756 -25.216 1.00 87.56 285 TYR A O 1
ATOM 2335 N N . SER A 1 286 ? 19.360 -14.018 -23.695 1.00 88.56 286 SER A N 1
ATOM 2336 C CA . SER A 1 286 ? 18.921 -15.348 -23.258 1.00 88.56 286 SER A CA 1
ATOM 2337 C C . SER A 1 286 ? 18.278 -16.130 -24.401 1.00 88.56 286 SER A C 1
ATOM 2339 O O . SER A 1 286 ? 18.656 -17.274 -24.650 1.00 88.56 286 SER A O 1
ATOM 2341 N N . LEU A 1 287 ? 17.375 -15.479 -25.142 1.00 86.56 287 LEU A N 1
ATOM 2342 C CA . LEU A 1 287 ? 16.706 -16.041 -26.317 1.00 86.56 287 LEU A CA 1
ATOM 2343 C C . LEU A 1 287 ? 17.698 -16.383 -27.439 1.00 86.56 287 LEU A C 1
ATOM 2345 O O . LEU A 1 287 ? 17.566 -17.430 -28.065 1.00 86.56 287 LEU A O 1
ATOM 2349 N N . ALA A 1 288 ? 18.706 -15.536 -27.669 1.00 81.94 288 ALA A N 1
ATOM 2350 C CA . ALA A 1 288 ? 19.707 -15.742 -28.717 1.00 81.94 288 ALA A CA 1
ATOM 2351 C C . ALA A 1 288 ? 20.756 -16.824 -28.385 1.00 81.94 288 ALA A C 1
ATOM 2353 O O . ALA A 1 288 ? 21.304 -17.438 -29.297 1.00 81.94 288 ALA A O 1
ATOM 2354 N N . THR A 1 289 ? 21.059 -17.052 -27.101 1.00 84.56 289 THR A N 1
ATOM 2355 C CA . THR A 1 289 ? 22.160 -17.937 -26.657 1.00 84.56 289 THR A CA 1
ATOM 2356 C C . THR A 1 289 ? 21.715 -19.209 -25.936 1.00 84.56 289 THR A C 1
ATOM 2358 O O . THR A 1 289 ? 22.559 -20.031 -25.583 1.00 84.56 289 THR A O 1
ATOM 2361 N N . GLY A 1 290 ? 20.414 -19.389 -25.688 1.00 81.94 290 GLY A N 1
ATOM 2362 C CA . GLY A 1 290 ? 19.907 -20.506 -24.886 1.00 81.94 290 GLY A CA 1
ATOM 2363 C C . GLY A 1 290 ? 20.237 -20.376 -23.395 1.00 81.94 290 GLY A C 1
ATOM 2364 O O . GLY A 1 290 ? 20.524 -21.373 -22.741 1.00 81.94 290 GLY A O 1
ATOM 2365 N N . GLY A 1 291 ? 20.230 -19.150 -22.860 1.00 82.12 291 GLY A N 1
ATOM 2366 C CA . GLY A 1 291 ? 20.401 -18.894 -21.423 1.00 82.12 291 GLY A CA 1
ATOM 2367 C C . GLY A 1 291 ? 21.836 -18.722 -20.916 1.00 82.12 291 GLY A C 1
ATOM 2368 O O . GLY A 1 291 ? 22.016 -18.539 -19.715 1.00 82.12 291 GLY A O 1
ATOM 2369 N N . GLN A 1 292 ? 22.858 -18.705 -21.781 1.00 84.81 292 GLN A N 1
ATOM 2370 C CA . GLN A 1 292 ? 24.257 -18.576 -21.343 1.00 84.81 292 GLN A CA 1
ATOM 2371 C C . GLN A 1 292 ? 24.512 -17.348 -20.446 1.00 84.81 292 GLN A C 1
ATOM 2373 O O . GLN A 1 292 ? 23.841 -16.317 -20.552 1.00 84.81 292 GLN A O 1
ATOM 2378 N N . ASN A 1 293 ? 25.527 -17.464 -19.581 1.00 87.06 293 ASN A N 1
ATOM 2379 C CA . ASN A 1 293 ? 26.005 -16.414 -18.671 1.00 87.06 293 ASN A CA 1
ATOM 2380 C C . ASN A 1 293 ? 24.939 -15.879 -17.690 1.00 87.06 293 ASN A C 1
ATOM 2382 O O . ASN A 1 293 ? 24.940 -14.697 -17.339 1.00 87.06 293 ASN A O 1
ATOM 2386 N N . GLU A 1 294 ? 24.014 -16.735 -17.239 1.00 88.19 294 GLU A N 1
ATOM 2387 C CA . GLU A 1 294 ? 22.988 -16.341 -16.267 1.00 88.19 294 GLU A CA 1
ATOM 2388 C C . GLU A 1 294 ? 23.561 -16.023 -14.885 1.00 88.19 294 GLU A C 1
ATOM 2390 O O . GLU A 1 294 ? 23.257 -14.955 -14.358 1.00 88.19 294 GLU A O 1
ATOM 2395 N N . ASP A 1 295 ? 24.438 -16.871 -14.344 1.00 90.06 295 ASP A N 1
ATOM 2396 C CA . ASP A 1 295 ? 25.064 -16.636 -13.036 1.00 90.06 295 ASP A CA 1
ATOM 2397 C C . ASP A 1 295 ? 25.888 -15.342 -13.023 1.00 90.06 295 ASP A C 1
ATOM 2399 O O . ASP A 1 295 ? 25.776 -14.543 -12.098 1.00 90.06 295 ASP A O 1
ATOM 2403 N N . GLU A 1 296 ? 26.653 -15.080 -14.089 1.00 92.88 296 GLU A N 1
ATOM 2404 C CA . GLU A 1 296 ? 27.421 -13.839 -14.252 1.00 92.88 296 GLU A CA 1
ATOM 2405 C C . GLU A 1 296 ? 26.499 -12.608 -14.244 1.00 92.88 296 GLU A C 1
ATOM 2407 O O . GLU A 1 296 ? 26.758 -11.641 -13.530 1.00 92.88 296 GLU A O 1
ATOM 2412 N N . PHE A 1 297 ? 25.378 -12.657 -14.975 1.00 94.38 297 PHE A N 1
ATOM 2413 C CA . PHE A 1 297 ? 24.378 -11.587 -14.948 1.00 94.38 297 PHE A CA 1
ATOM 2414 C C . PHE A 1 297 ? 23.773 -11.393 -13.550 1.00 94.38 297 PHE A C 1
ATOM 2416 O O . PHE A 1 297 ? 23.682 -10.256 -13.082 1.00 94.38 297 PHE A O 1
ATOM 2423 N N . ARG A 1 298 ? 23.383 -12.485 -12.875 1.00 93.88 298 ARG A N 1
ATOM 2424 C CA . ARG A 1 298 ? 22.830 -12.443 -11.513 1.00 93.88 298 ARG A CA 1
ATOM 2425 C C . ARG A 1 298 ? 23.834 -11.799 -10.551 1.00 93.88 298 ARG A C 1
ATOM 2427 O O . ARG A 1 298 ? 23.455 -10.881 -9.827 1.00 93.88 298 ARG A O 1
ATOM 2434 N N . ILE A 1 299 ? 25.111 -12.188 -10.607 1.00 94.31 299 ILE A N 1
ATOM 2435 C CA . ILE A 1 299 ? 26.200 -11.592 -9.812 1.00 94.31 299 ILE A CA 1
ATOM 2436 C C . ILE A 1 299 ? 26.321 -10.086 -10.083 1.00 94.31 299 ILE A C 1
ATOM 2438 O O . ILE A 1 299 ? 26.291 -9.305 -9.134 1.00 94.31 299 ILE A O 1
ATOM 2442 N N . CYS A 1 300 ? 26.371 -9.647 -11.346 1.00 95.25 300 CYS A N 1
ATOM 2443 C CA . CYS A 1 300 ? 26.465 -8.218 -11.674 1.00 95.25 300 CYS A CA 1
ATOM 2444 C C . CYS A 1 300 ? 25.267 -7.398 -11.155 1.00 95.25 300 CYS A C 1
ATOM 2446 O O . CYS A 1 300 ? 25.445 -6.261 -10.713 1.00 95.25 300 CYS A O 1
ATOM 2448 N N . VAL A 1 301 ? 24.050 -7.958 -11.170 1.00 95.31 301 VAL A N 1
ATOM 2449 C CA . VAL A 1 301 ? 22.868 -7.310 -10.572 1.00 95.31 301 VAL A CA 1
ATOM 2450 C C . VAL A 1 301 ? 22.975 -7.272 -9.044 1.00 95.31 301 VAL A C 1
ATOM 2452 O O . VAL A 1 301 ? 22.719 -6.223 -8.453 1.00 95.31 301 VAL A O 1
ATOM 2455 N N . HIS A 1 302 ? 23.415 -8.355 -8.394 1.00 94.88 302 HIS A N 1
ATOM 2456 C CA . HIS A 1 302 ? 23.676 -8.354 -6.952 1.00 94.88 302 HIS A CA 1
ATOM 2457 C C . HIS A 1 302 ? 24.710 -7.292 -6.559 1.00 94.88 302 HIS A C 1
ATOM 2459 O O . HIS A 1 302 ? 24.442 -6.514 -5.646 1.00 94.88 302 HIS A O 1
ATOM 2465 N N . GLU A 1 303 ? 25.842 -7.193 -7.262 1.00 94.44 303 GLU A N 1
ATOM 2466 C CA . GLU A 1 303 ? 26.872 -6.171 -7.024 1.00 94.44 303 GLU A CA 1
ATOM 2467 C C . GLU A 1 303 ? 26.350 -4.740 -7.207 1.00 94.44 303 GLU A C 1
ATOM 2469 O O . GLU A 1 303 ? 26.671 -3.862 -6.404 1.00 94.44 303 GLU A O 1
ATOM 2474 N N . LEU A 1 304 ? 25.510 -4.495 -8.219 1.00 94.00 304 LEU A N 1
ATOM 2475 C CA . LEU A 1 304 ? 24.833 -3.209 -8.394 1.00 94.00 304 LEU A CA 1
ATOM 2476 C C . LEU A 1 304 ? 23.928 -2.887 -7.192 1.00 94.00 304 LEU A C 1
ATOM 2478 O O . LEU A 1 304 ? 23.965 -1.770 -6.676 1.00 94.00 304 LEU A O 1
ATOM 2482 N N . PHE A 1 305 ? 23.165 -3.861 -6.691 1.00 94.25 305 PHE A N 1
ATOM 2483 C CA . PHE A 1 305 ? 22.363 -3.689 -5.476 1.00 94.25 305 PHE A CA 1
ATOM 2484 C C . PHE A 1 305 ? 23.214 -3.530 -4.205 1.00 94.25 305 PHE A C 1
ATOM 2486 O O . PHE A 1 305 ? 22.814 -2.790 -3.305 1.00 94.25 305 PHE A O 1
ATOM 2493 N N . MET A 1 306 ? 24.407 -4.133 -4.118 1.00 92.50 306 MET A N 1
ATOM 2494 C CA . MET A 1 306 ? 25.357 -3.839 -3.035 1.00 92.50 306 MET A CA 1
ATOM 2495 C C . MET A 1 306 ? 25.741 -2.351 -3.051 1.00 92.50 306 MET A C 1
ATOM 2497 O O . MET A 1 306 ? 25.629 -1.693 -2.015 1.00 92.50 306 MET A O 1
ATOM 2501 N N . SER A 1 307 ? 26.107 -1.813 -4.221 1.00 90.56 307 SER A N 1
ATOM 2502 C CA . SER A 1 307 ? 26.439 -0.393 -4.412 1.00 90.56 307 SER A CA 1
ATOM 2503 C C . SER A 1 307 ? 25.274 0.545 -4.091 1.00 90.56 307 SER A C 1
ATOM 2505 O O . SER A 1 307 ? 25.467 1.526 -3.377 1.00 90.56 307 SER A O 1
ATOM 2507 N N . ILE A 1 308 ? 24.055 0.235 -4.551 1.00 88.94 308 ILE A N 1
ATOM 2508 C CA . ILE A 1 308 ? 22.854 1.041 -4.262 1.00 88.94 308 ILE A CA 1
ATOM 2509 C C . ILE A 1 308 ? 22.586 1.097 -2.753 1.00 88.94 308 ILE A C 1
ATOM 2511 O O . ILE A 1 308 ? 22.324 2.171 -2.218 1.00 88.94 308 ILE A O 1
ATOM 2515 N N . ARG A 1 309 ? 22.684 -0.037 -2.047 1.00 89.94 309 ARG A N 1
ATOM 2516 C CA . ARG A 1 309 ? 22.491 -0.088 -0.586 1.00 89.94 309 ARG A CA 1
ATOM 2517 C C . ARG A 1 309 ? 23.561 0.704 0.160 1.00 89.94 309 ARG A C 1
ATOM 2519 O O . ARG A 1 309 ? 23.217 1.447 1.072 1.00 89.94 309 ARG A O 1
ATOM 2526 N N . PHE A 1 310 ? 24.828 0.590 -0.249 1.00 86.75 310 PHE A N 1
ATOM 2527 C CA . PHE A 1 310 ? 25.910 1.396 0.320 1.00 86.75 310 PHE A CA 1
ATOM 2528 C C . PHE A 1 310 ? 25.626 2.892 0.138 1.00 86.75 310 PHE A C 1
ATOM 2530 O O . PHE A 1 310 ? 25.594 3.624 1.123 1.00 86.75 310 PHE A O 1
ATOM 2537 N N . PHE A 1 311 ? 25.300 3.325 -1.084 1.00 83.56 311 PHE A N 1
ATOM 2538 C CA . PHE A 1 311 ? 24.911 4.705 -1.379 1.00 83.56 311 PHE A CA 1
ATOM 2539 C C . PHE A 1 311 ? 23.750 5.208 -0.498 1.00 83.56 311 PHE A C 1
ATOM 2541 O O . PHE A 1 311 ? 23.841 6.305 0.052 1.00 83.56 311 PHE A O 1
ATOM 2548 N N . LEU A 1 312 ? 22.687 4.412 -0.334 1.00 82.19 312 LEU A N 1
ATOM 2549 C CA . LEU A 1 312 ? 21.518 4.773 0.479 1.00 82.19 312 LEU A CA 1
ATOM 2550 C C . LEU A 1 312 ? 21.789 4.787 1.992 1.00 82.19 312 LEU A C 1
ATOM 2552 O O . LEU A 1 312 ? 21.068 5.473 2.714 1.00 82.19 312 LEU A O 1
ATOM 2556 N N . SER A 1 313 ? 22.803 4.054 2.463 1.00 82.38 313 SER A N 1
ATOM 2557 C CA . SER A 1 313 ? 23.208 4.045 3.876 1.00 82.38 313 SER A CA 1
ATOM 2558 C C . SER A 1 313 ? 24.077 5.237 4.290 1.00 82.38 313 SER A C 1
ATOM 2560 O O . SER A 1 313 ? 24.226 5.492 5.483 1.00 82.38 313 SER A O 1
ATOM 2562 N N . GLN A 1 314 ? 24.626 5.994 3.333 1.00 76.06 314 GLN A N 1
ATOM 2563 C CA . GLN A 1 314 ? 25.398 7.200 3.633 1.00 76.06 314 GLN A CA 1
ATOM 2564 C C . GLN A 1 314 ? 24.472 8.356 4.043 1.00 76.06 314 GLN A C 1
ATOM 2566 O O . GLN A 1 314 ? 23.497 8.654 3.351 1.00 76.06 314 GLN A O 1
ATOM 2571 N N . GLU A 1 315 ? 24.838 9.094 5.096 1.00 63.03 315 GLU A N 1
ATOM 2572 C CA . GLU A 1 315 ? 24.184 10.347 5.516 1.00 63.03 315 GLU A CA 1
ATOM 2573 C C . GLU A 1 315 ? 24.508 11.522 4.564 1.00 63.03 315 GLU A C 1
ATOM 2575 O O . GLU A 1 315 ? 25.052 12.562 4.943 1.00 63.03 315 GLU A O 1
ATOM 2580 N N . ASN A 1 316 ? 24.197 11.352 3.280 1.00 57.56 316 ASN A N 1
ATOM 2581 C CA . ASN A 1 316 ? 24.423 12.361 2.254 1.00 57.56 316 ASN A CA 1
ATOM 2582 C C . ASN A 1 316 ? 23.387 13.490 2.360 1.00 57.56 316 ASN A C 1
ATOM 2584 O O . ASN A 1 316 ? 22.183 13.259 2.305 1.00 57.56 316 ASN A O 1
ATOM 2588 N N . LYS A 1 317 ? 23.861 14.741 2.405 1.00 54.53 317 LYS A N 1
ATOM 2589 C CA . LYS A 1 317 ? 23.029 15.963 2.465 1.00 54.53 317 LYS A CA 1
ATOM 2590 C C . LYS A 1 317 ? 22.324 16.323 1.139 1.00 54.53 317 LYS A C 1
ATOM 2592 O O . LYS A 1 317 ? 21.800 17.425 1.013 1.00 54.53 317 LYS A O 1
ATOM 2597 N N . GLY A 1 318 ? 22.363 15.438 0.141 1.00 59.81 318 GLY A N 1
ATOM 2598 C CA . GLY A 1 318 ? 21.846 15.668 -1.212 1.00 59.81 318 GLY A CA 1
ATOM 2599 C C . GLY A 1 318 ? 20.461 15.061 -1.456 1.00 59.81 318 GLY A C 1
ATOM 2600 O O . GLY A 1 318 ? 20.002 14.186 -0.726 1.00 59.81 318 GLY A O 1
ATOM 2601 N N . THR A 1 319 ? 19.804 15.494 -2.530 1.00 63.03 319 THR A N 1
ATOM 2602 C CA . THR A 1 319 ? 18.471 15.033 -2.960 1.00 63.03 319 THR A CA 1
ATOM 2603 C C . THR A 1 319 ? 18.460 13.633 -3.589 1.00 63.03 319 THR A C 1
ATOM 2605 O O . THR A 1 319 ? 17.410 12.983 -3.610 1.00 63.03 319 THR A O 1
ATOM 2608 N N . CYS A 1 320 ? 19.610 13.123 -4.038 1.00 64.00 320 CYS A N 1
ATOM 2609 C CA . CYS A 1 320 ? 19.713 11.902 -4.845 1.00 64.00 320 CYS A CA 1
ATOM 2610 C C . CYS A 1 320 ? 19.069 10.636 -4.227 1.00 64.00 320 CYS A C 1
ATOM 2612 O O . CYS A 1 320 ? 18.386 9.920 -4.967 1.00 64.00 320 CYS A O 1
ATOM 2614 N N . PRO A 1 321 ? 19.194 10.341 -2.910 1.00 75.38 321 PRO A N 1
ATOM 2615 C CA . PRO A 1 321 ? 18.523 9.189 -2.296 1.00 75.38 321 PRO A CA 1
ATOM 2616 C C . PRO A 1 321 ? 16.993 9.263 -2.399 1.00 75.38 321 PRO A C 1
ATOM 2618 O O . PRO A 1 321 ? 16.333 8.256 -2.655 1.00 75.38 321 PRO A O 1
ATOM 2621 N N . ALA A 1 322 ? 16.418 10.464 -2.259 1.00 77.38 322 ALA A N 1
ATOM 2622 C CA . ALA A 1 322 ? 14.978 10.674 -2.383 1.00 77.38 322 ALA A CA 1
ATOM 2623 C C . ALA A 1 322 ? 14.500 10.440 -3.823 1.00 77.38 322 ALA A C 1
ATOM 2625 O O . ALA A 1 322 ? 13.429 9.877 -4.042 1.00 77.38 322 ALA A O 1
ATOM 2626 N N . VAL A 1 323 ? 15.293 10.838 -4.819 1.00 79.00 323 VAL A N 1
ATOM 2627 C CA . VAL A 1 323 ? 14.948 10.616 -6.227 1.00 79.00 323 VAL A CA 1
ATOM 2628 C C . VAL A 1 323 ? 14.888 9.121 -6.551 1.00 79.00 323 VAL A C 1
ATOM 2630 O O . VAL A 1 323 ? 13.883 8.676 -7.103 1.00 79.00 323 VAL A O 1
ATOM 2633 N N . PHE A 1 324 ? 15.895 8.339 -6.143 1.00 84.81 324 PHE A N 1
ATOM 2634 C CA . PHE A 1 324 ? 15.906 6.886 -6.354 1.00 84.81 324 PHE A CA 1
ATOM 2635 C C . PHE A 1 324 ? 14.714 6.190 -5.680 1.00 84.81 324 PHE A C 1
ATOM 2637 O O . PHE A 1 324 ? 14.042 5.363 -6.290 1.00 84.81 324 PHE A O 1
ATOM 2644 N N . LEU A 1 325 ? 14.393 6.545 -4.431 1.00 87.00 325 LEU A N 1
ATOM 2645 C CA . LEU A 1 325 ? 13.283 5.916 -3.705 1.00 87.00 325 LEU A CA 1
ATOM 2646 C C . LEU A 1 325 ? 11.906 6.175 -4.338 1.00 87.00 325 LEU A C 1
ATOM 2648 O O . LEU A 1 325 ? 10.995 5.374 -4.138 1.00 87.00 325 LEU A O 1
ATOM 2652 N N . ARG A 1 326 ? 11.739 7.247 -5.124 1.00 86.88 326 ARG A N 1
ATOM 2653 C CA . ARG A 1 326 ? 10.491 7.509 -5.866 1.00 86.88 326 ARG A CA 1
ATOM 2654 C C . ARG A 1 326 ? 10.315 6.595 -7.079 1.00 86.88 326 ARG A C 1
ATOM 2656 O O . ARG A 1 326 ? 9.180 6.248 -7.393 1.00 86.88 326 ARG A O 1
ATOM 2663 N N . THR A 1 327 ? 11.402 6.224 -7.756 1.00 86.19 327 THR A N 1
ATOM 2664 C CA . THR A 1 327 ? 11.375 5.368 -8.956 1.00 86.19 327 THR A CA 1
ATOM 2665 C C . THR A 1 327 ? 11.535 3.884 -8.628 1.00 86.19 327 THR A C 1
ATOM 2667 O O . THR A 1 327 ? 11.038 3.041 -9.372 1.00 86.19 327 THR A O 1
ATOM 2670 N N . PHE A 1 328 ? 12.181 3.543 -7.508 1.00 91.44 328 PHE A N 1
ATOM 2671 C CA . PHE A 1 328 ? 12.526 2.166 -7.148 1.00 91.44 328 PHE A CA 1
ATOM 2672 C C . PHE A 1 328 ? 11.353 1.160 -7.205 1.00 91.44 328 PHE A C 1
ATOM 2674 O O . PHE A 1 328 ? 11.557 0.085 -7.770 1.00 91.44 328 PHE A O 1
ATOM 2681 N N . PRO A 1 329 ? 10.120 1.468 -6.747 1.00 94.69 329 PRO A N 1
ATOM 2682 C CA . PRO A 1 329 ? 8.990 0.538 -6.854 1.00 94.69 329 PRO A CA 1
ATOM 2683 C C . PRO A 1 329 ? 8.617 0.120 -8.286 1.00 94.69 329 PRO A C 1
ATOM 2685 O O . PRO A 1 329 ? 8.112 -0.983 -8.488 1.00 94.69 329 PRO A O 1
ATOM 2688 N N . ALA A 1 330 ? 8.897 0.955 -9.293 1.00 90.44 330 ALA A N 1
ATOM 2689 C CA . ALA A 1 330 ? 8.650 0.618 -10.698 1.00 90.44 330 ALA A CA 1
ATOM 2690 C C . ALA A 1 330 ? 9.658 -0.409 -11.256 1.00 90.44 330 ALA A C 1
ATOM 2692 O O . ALA A 1 330 ? 9.393 -1.057 -12.264 1.00 90.44 330 ALA A O 1
ATOM 2693 N N . VAL A 1 331 ? 10.794 -0.616 -10.580 1.00 92.88 331 VAL A N 1
ATOM 2694 C CA . VAL A 1 331 ? 11.811 -1.610 -10.965 1.00 92.88 331 VAL A CA 1
ATOM 2695 C C . VAL A 1 331 ? 11.362 -3.042 -10.623 1.00 92.88 331 VAL A C 1
ATOM 2697 O O . VAL A 1 331 ? 11.862 -4.003 -11.208 1.00 92.88 331 VAL A O 1
ATOM 2700 N N . TYR A 1 332 ? 10.394 -3.223 -9.714 1.00 94.69 332 TYR A N 1
ATOM 2701 C CA . TYR A 1 332 ? 10.017 -4.552 -9.207 1.00 94.69 332 T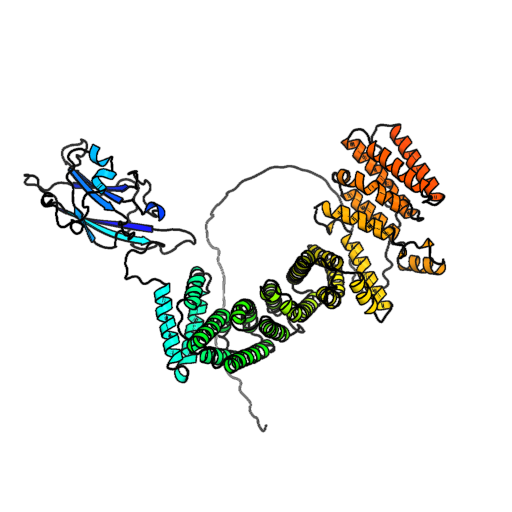YR A CA 1
ATOM 2702 C C . TYR A 1 332 ? 9.415 -5.435 -10.305 1.00 94.69 332 TYR A C 1
ATOM 2704 O O . TYR A 1 332 ? 9.794 -6.598 -10.427 1.00 94.69 332 TYR A O 1
ATOM 2712 N N . SER A 1 333 ? 8.529 -4.884 -11.142 1.00 92.06 333 SER A N 1
ATOM 2713 C CA . SER A 1 333 ? 7.934 -5.608 -12.276 1.00 92.06 333 SER A CA 1
ATOM 2714 C C . SER A 1 333 ? 8.963 -6.011 -13.328 1.00 92.06 333 SER A C 1
ATOM 2716 O O . SER A 1 333 ? 8.783 -7.029 -13.986 1.00 92.06 333 SER A O 1
ATOM 2718 N N . GLU A 1 334 ? 10.048 -5.248 -13.471 1.00 92.44 334 GLU A N 1
ATOM 2719 C CA . GLU A 1 334 ? 11.123 -5.549 -14.414 1.00 92.44 334 GLU A CA 1
ATOM 2720 C C . GLU A 1 334 ? 12.033 -6.658 -13.890 1.00 92.44 334 GLU A C 1
ATOM 2722 O O . GLU A 1 334 ? 12.319 -7.609 -14.614 1.00 92.44 334 GLU A O 1
ATOM 2727 N N . LEU A 1 335 ? 12.421 -6.611 -12.611 1.00 94.62 335 LEU A N 1
ATOM 2728 C CA . LEU A 1 335 ? 13.195 -7.692 -11.995 1.00 94.62 335 LEU A CA 1
ATOM 2729 C C . LEU A 1 335 ? 12.425 -9.022 -12.017 1.00 94.62 335 LEU A C 1
ATOM 2731 O O . LEU A 1 335 ? 13.014 -10.053 -12.335 1.00 94.62 335 LEU A O 1
ATOM 2735 N N . LEU A 1 336 ? 11.107 -8.994 -11.785 1.00 95.00 336 LEU A N 1
ATOM 2736 C CA . LEU A 1 336 ? 10.225 -10.170 -11.855 1.00 95.00 336 LEU A CA 1
ATOM 2737 C C . LEU A 1 336 ? 10.139 -10.819 -13.256 1.00 95.00 336 LEU A C 1
ATOM 2739 O O . LEU A 1 336 ? 9.632 -11.932 -13.370 1.00 95.00 336 LEU A O 1
ATOM 2743 N N . LYS A 1 337 ? 10.652 -10.181 -14.324 1.00 92.50 337 LYS A N 1
ATOM 2744 C CA . LYS A 1 337 ? 10.761 -10.796 -15.665 1.00 92.50 337 LYS A CA 1
ATOM 2745 C C . LYS A 1 337 ? 11.922 -11.805 -15.777 1.00 92.50 337 LYS A C 1
ATOM 2747 O O . LYS A 1 337 ? 12.004 -12.488 -16.798 1.00 92.50 337 LYS A O 1
ATOM 2752 N N . ILE A 1 338 ? 12.831 -11.867 -14.792 1.00 92.25 338 ILE A N 1
ATOM 2753 C CA . ILE A 1 338 ? 14.032 -12.736 -14.794 1.00 92.25 338 ILE A CA 1
ATOM 2754 C C . ILE A 1 338 ? 14.275 -13.407 -13.429 1.00 92.25 338 ILE A C 1
ATOM 2756 O O . ILE A 1 338 ? 14.630 -14.583 -13.371 1.00 92.25 338 ILE A O 1
ATOM 2760 N N . PHE A 1 339 ? 14.103 -12.670 -12.331 1.00 95.00 339 PHE A N 1
ATOM 2761 C CA . PHE A 1 339 ? 14.324 -13.150 -10.968 1.00 95.00 339 PHE A CA 1
ATOM 2762 C C . PHE A 1 339 ? 13.044 -13.723 -10.358 1.00 95.00 339 PHE A C 1
ATOM 2764 O O . PHE A 1 339 ? 11.933 -13.299 -10.679 1.00 95.00 339 PHE A O 1
ATOM 2771 N N . THR A 1 340 ? 13.200 -14.663 -9.428 1.00 95.31 340 THR A N 1
ATOM 2772 C CA . THR A 1 340 ? 12.071 -15.202 -8.664 1.00 95.31 340 THR A CA 1
ATOM 2773 C C . THR A 1 340 ? 11.484 -14.153 -7.716 1.00 95.31 340 THR A C 1
ATOM 2775 O O . THR A 1 340 ? 12.172 -13.242 -7.254 1.00 95.31 340 THR A O 1
ATOM 2778 N N . VAL A 1 341 ? 10.209 -14.321 -7.360 1.00 96.75 341 VAL A N 1
ATOM 2779 C CA . VAL A 1 341 ? 9.487 -13.469 -6.397 1.00 96.75 341 VAL A CA 1
ATOM 2780 C C . VAL A 1 341 ? 10.266 -13.302 -5.081 1.00 96.75 341 VAL A C 1
ATOM 2782 O O . VAL A 1 341 ? 10.405 -12.189 -4.570 1.00 96.75 341 VAL A O 1
ATOM 2785 N N . ARG A 1 342 ? 10.863 -14.394 -4.588 1.00 96.19 342 ARG A N 1
ATOM 2786 C CA . ARG A 1 342 ? 11.727 -14.436 -3.400 1.00 96.19 342 ARG A CA 1
ATOM 2787 C C . ARG A 1 342 ? 13.006 -13.606 -3.541 1.00 96.19 342 ARG A C 1
ATOM 2789 O O . ARG A 1 342 ? 13.373 -12.899 -2.606 1.00 96.19 342 ARG A O 1
ATOM 2796 N N . GLU A 1 343 ? 13.679 -13.671 -4.688 1.00 96.19 343 GLU A N 1
ATOM 2797 C CA . GLU A 1 343 ? 14.896 -12.890 -4.955 1.00 96.19 343 GLU A CA 1
ATOM 2798 C C . GLU A 1 343 ? 14.589 -11.391 -5.042 1.00 96.19 343 GLU A C 1
ATOM 2800 O O . GLU A 1 343 ? 15.277 -10.587 -4.410 1.00 96.19 343 GLU A O 1
ATOM 2805 N N . VAL A 1 344 ? 13.512 -11.007 -5.740 1.00 97.44 344 VAL A N 1
ATOM 2806 C CA . VAL A 1 344 ? 13.078 -9.601 -5.824 1.00 97.44 344 VAL A CA 1
ATOM 2807 C C . VAL A 1 344 ? 12.687 -9.061 -4.446 1.00 97.44 344 VAL A C 1
ATOM 2809 O O . VAL A 1 344 ? 13.115 -7.969 -4.073 1.00 97.44 344 VAL A O 1
ATOM 2812 N N . ALA A 1 345 ? 11.967 -9.843 -3.639 1.00 97.62 345 ALA A N 1
ATOM 2813 C CA . ALA A 1 345 ? 11.686 -9.490 -2.249 1.00 97.62 345 ALA A CA 1
ATOM 2814 C C . ALA A 1 345 ? 12.962 -9.358 -1.400 1.00 97.62 345 ALA A C 1
ATOM 2816 O O . ALA A 1 345 ? 13.045 -8.456 -0.569 1.00 97.62 345 ALA A O 1
ATOM 2817 N N . GLY A 1 346 ? 13.973 -10.200 -1.636 1.00 97.44 346 GLY A N 1
ATOM 2818 C CA . GLY A 1 346 ? 15.297 -10.095 -1.018 1.00 97.44 346 GLY A CA 1
ATOM 2819 C C . GLY A 1 346 ? 15.982 -8.758 -1.317 1.00 97.44 346 GLY A C 1
ATOM 2820 O O . GLY A 1 346 ? 16.352 -8.048 -0.378 1.00 97.44 346 GLY A O 1
ATOM 2821 N N . PHE A 1 347 ? 16.067 -8.373 -2.597 1.00 96.50 347 PHE A N 1
ATOM 2822 C CA . PHE A 1 347 ? 16.611 -7.074 -3.017 1.00 96.50 347 PHE A CA 1
ATOM 2823 C C . PHE A 1 347 ? 15.873 -5.909 -2.345 1.00 96.50 347 PHE A C 1
ATOM 2825 O O . PHE A 1 347 ? 16.499 -5.065 -1.705 1.00 96.50 347 PHE A O 1
ATOM 2832 N N . VAL A 1 348 ? 14.538 -5.885 -2.426 1.00 96.81 348 VAL A N 1
ATOM 2833 C CA . VAL A 1 348 ? 13.718 -4.804 -1.856 1.00 96.81 348 VAL A CA 1
ATOM 2834 C C . VAL A 1 348 ? 13.852 -4.737 -0.334 1.00 96.81 348 VAL A C 1
ATOM 2836 O O . VAL A 1 348 ? 14.057 -3.652 0.211 1.00 96.81 348 VAL A O 1
ATOM 2839 N N . ARG A 1 349 ? 13.824 -5.881 0.363 1.00 96.81 349 ARG A N 1
ATOM 2840 C CA . ARG A 1 349 ? 14.018 -5.963 1.819 1.00 96.81 349 ARG A CA 1
ATOM 2841 C C . ARG A 1 349 ? 15.340 -5.341 2.253 1.00 96.81 349 ARG A C 1
ATOM 2843 O O . ARG A 1 349 ? 15.393 -4.637 3.263 1.00 96.81 349 ARG A O 1
ATOM 2850 N N . GLU A 1 350 ? 16.407 -5.632 1.520 1.00 95.44 350 GLU A N 1
ATOM 2851 C CA . GLU A 1 350 ? 17.755 -5.171 1.839 1.00 95.44 350 GLU A CA 1
ATOM 2852 C C . GLU A 1 350 ? 17.946 -3.691 1.502 1.00 95.44 350 GLU A C 1
ATOM 2854 O O . GLU A 1 350 ? 18.500 -2.964 2.322 1.00 95.44 350 GLU A O 1
ATOM 2859 N N . THR A 1 351 ? 17.407 -3.218 0.374 1.00 93.31 351 THR A N 1
ATOM 2860 C CA . THR A 1 351 ? 17.375 -1.791 0.010 1.00 93.31 351 THR A CA 1
ATOM 2861 C C . THR A 1 351 ? 16.570 -0.948 0.999 1.00 93.31 351 THR A C 1
ATOM 2863 O O . THR A 1 351 ? 17.025 0.125 1.393 1.00 93.31 351 THR A O 1
ATOM 2866 N N . LEU A 1 352 ? 15.416 -1.433 1.466 1.00 91.81 352 LEU A N 1
ATOM 2867 C CA . LEU A 1 352 ? 14.641 -0.752 2.509 1.00 91.81 352 LEU A CA 1
ATOM 2868 C C . LEU A 1 352 ? 15.329 -0.822 3.884 1.00 91.81 352 LEU A C 1
ATOM 2870 O O . LEU A 1 352 ? 15.223 0.119 4.664 1.00 91.81 352 LEU A O 1
ATOM 2874 N N . SER A 1 353 ? 16.066 -1.899 4.181 1.00 91.00 353 SER A N 1
ATOM 2875 C CA . SER A 1 353 ? 16.804 -2.038 5.448 1.00 91.00 353 SER A CA 1
ATOM 2876 C C . SER A 1 353 ? 18.114 -1.243 5.499 1.00 91.00 353 SER A C 1
ATOM 2878 O O . SER A 1 353 ? 18.603 -1.004 6.597 1.00 91.00 353 SER A O 1
ATOM 2880 N N . SER A 1 354 ? 18.678 -0.823 4.358 1.00 88.38 354 SER A N 1
ATOM 2881 C CA . SER A 1 354 ? 19.850 0.071 4.314 1.00 88.38 354 SER A CA 1
ATOM 2882 C C . SER A 1 354 ? 19.524 1.551 4.547 1.00 88.38 354 SER A C 1
ATOM 2884 O O . SER A 1 354 ? 20.439 2.366 4.594 1.00 88.38 354 SER A O 1
ATOM 2886 N N . LEU A 1 355 ? 18.244 1.919 4.671 1.00 83.75 355 LEU A N 1
ATOM 2887 C CA . LEU A 1 355 ? 17.842 3.304 4.911 1.00 83.75 355 LEU A CA 1
ATOM 2888 C C . LEU A 1 355 ? 18.147 3.725 6.358 1.00 83.75 355 LEU A C 1
ATOM 2890 O O . LEU A 1 355 ? 17.816 2.974 7.278 1.00 83.75 355 LEU A O 1
ATOM 2894 N N . PRO A 1 356 ? 18.712 4.926 6.592 1.00 77.06 356 PRO A N 1
ATOM 2895 C CA . PRO A 1 356 ? 19.001 5.395 7.941 1.00 77.06 356 PRO A CA 1
ATOM 2896 C C . PRO A 1 356 ? 17.711 5.577 8.751 1.00 77.06 356 PRO A C 1
ATOM 2898 O O . PRO A 1 356 ? 16.765 6.241 8.309 1.00 77.06 356 PRO A O 1
ATOM 2901 N N . THR A 1 357 ? 17.687 4.995 9.951 1.00 66.88 357 THR A N 1
ATOM 2902 C CA . THR A 1 357 ? 16.648 5.212 10.967 1.00 66.88 357 THR A CA 1
ATOM 2903 C C . THR A 1 357 ? 16.840 6.608 11.558 1.00 66.88 357 THR A C 1
ATOM 2905 O O . THR A 1 357 ? 17.948 6.943 11.977 1.00 66.88 357 THR A O 1
ATOM 2908 N N . ALA A 1 358 ? 15.804 7.447 11.543 1.00 59.41 358 ALA A N 1
ATOM 2909 C CA . ALA A 1 358 ? 15.962 8.874 11.803 1.00 59.41 358 ALA A CA 1
ATOM 2910 C C . ALA A 1 358 ? 16.415 9.157 13.250 1.00 59.41 358 ALA A C 1
ATOM 2912 O O . ALA A 1 358 ? 15.761 8.783 14.217 1.00 59.41 358 ALA A O 1
ATOM 2913 N N . ALA A 1 359 ? 17.553 9.844 13.392 1.00 51.56 359 ALA A N 1
ATOM 2914 C CA . ALA A 1 359 ? 18.096 10.239 14.696 1.00 51.56 359 ALA A CA 1
ATOM 2915 C C . ALA A 1 359 ? 18.451 11.733 14.791 1.00 51.56 359 ALA A C 1
ATOM 2917 O O . ALA A 1 359 ? 18.507 12.270 15.899 1.00 51.56 359 ALA A O 1
ATOM 2918 N N . GLN A 1 360 ? 18.670 12.431 13.669 1.00 48.91 360 GLN A N 1
ATOM 2919 C CA . GLN A 1 360 ? 18.922 13.874 13.643 1.00 48.91 360 GLN A CA 1
ATOM 2920 C C . GLN A 1 360 ? 18.366 14.551 12.374 1.00 48.91 360 GLN A C 1
ATOM 2922 O O . GLN A 1 360 ? 18.522 14.053 11.265 1.00 48.91 360 GLN A O 1
ATOM 2927 N N . SER A 1 361 ? 17.826 15.762 12.567 1.00 44.69 361 SER A N 1
ATOM 2928 C CA . SER A 1 361 ? 17.416 16.744 11.547 1.00 44.69 361 SER A CA 1
ATOM 2929 C C . SER A 1 361 ? 16.101 16.511 10.773 1.00 44.69 361 SER A C 1
ATOM 2931 O O . SER A 1 361 ? 15.579 15.404 10.624 1.00 44.69 361 SER A O 1
ATOM 2933 N N . GLU A 1 362 ? 15.548 17.626 10.289 1.00 47.84 362 GLU A N 1
ATOM 2934 C CA . GLU A 1 362 ? 14.334 17.734 9.473 1.00 47.84 362 GLU A CA 1
ATOM 2935 C C . GLU A 1 362 ? 14.650 17.382 8.011 1.00 47.84 362 GLU A C 1
ATOM 2937 O O . GLU A 1 362 ? 14.732 18.242 7.135 1.00 47.84 362 GLU A O 1
ATOM 2942 N N . CYS A 1 363 ? 14.884 16.099 7.729 1.00 53.16 363 CYS A N 1
ATOM 2943 C CA . CYS A 1 363 ? 15.166 15.664 6.366 1.00 53.16 363 CYS A CA 1
ATOM 2944 C C . CYS A 1 363 ? 13.864 15.491 5.551 1.00 53.16 363 CYS A C 1
ATOM 2946 O O . CYS A 1 363 ? 13.006 14.700 5.956 1.00 53.16 363 CYS A O 1
ATOM 2948 N N . PRO A 1 364 ? 13.718 16.104 4.355 1.00 59.75 364 PRO A N 1
ATOM 2949 C CA . PRO A 1 364 ? 12.577 15.863 3.457 1.00 59.75 364 PRO A CA 1
ATOM 2950 C C . PRO A 1 364 ? 12.538 14.436 2.867 1.00 59.75 364 PRO A C 1
ATOM 2952 O O . PRO A 1 364 ? 11.660 14.110 2.067 1.00 59.75 364 PRO A O 1
ATOM 2955 N N . LEU A 1 365 ? 13.487 13.575 3.251 1.00 70.06 365 LEU A N 1
ATOM 2956 C CA . LEU A 1 365 ? 13.570 12.175 2.852 1.00 70.06 365 LEU A CA 1
ATOM 2957 C C . LEU A 1 365 ? 12.479 11.302 3.499 1.00 70.06 365 LEU A C 1
ATOM 2959 O O . LEU A 1 365 ? 12.031 10.365 2.848 1.00 70.06 365 LEU A O 1
ATOM 2963 N N . GLU A 1 366 ? 12.013 11.591 4.722 1.00 76.56 366 GLU A N 1
ATOM 2964 C CA . GLU A 1 366 ? 11.094 10.690 5.456 1.00 76.56 366 GLU A CA 1
ATOM 2965 C C . GLU A 1 366 ? 9.753 10.475 4.730 1.00 76.56 366 GLU A C 1
ATOM 2967 O O . GLU A 1 366 ? 9.331 9.338 4.515 1.00 76.56 366 GLU A O 1
ATOM 2972 N N . ALA A 1 367 ? 9.132 11.550 4.228 1.00 81.69 367 ALA A N 1
ATOM 2973 C CA . ALA A 1 367 ? 7.917 11.454 3.411 1.00 81.69 367 ALA A CA 1
ATOM 2974 C C . ALA A 1 367 ? 8.133 10.604 2.142 1.00 81.69 367 ALA A C 1
ATOM 2976 O O . ALA A 1 367 ? 7.236 9.894 1.690 1.00 81.69 367 ALA A O 1
ATOM 2977 N N . VAL A 1 368 ? 9.349 10.628 1.585 1.00 84.69 368 VAL A N 1
ATOM 2978 C CA . VAL A 1 368 ? 9.721 9.846 0.402 1.00 84.69 368 VAL A CA 1
ATOM 2979 C C . VAL A 1 368 ? 10.018 8.380 0.745 1.00 84.69 368 VAL A C 1
ATOM 2981 O O . VAL A 1 368 ? 9.635 7.501 -0.029 1.00 84.69 368 VAL A O 1
ATOM 2984 N N . LYS A 1 369 ? 10.607 8.085 1.915 1.00 87.38 369 LYS A N 1
ATOM 2985 C CA . LYS A 1 369 ? 10.718 6.708 2.434 1.00 87.38 369 LYS A CA 1
ATOM 2986 C C . LYS A 1 369 ? 9.325 6.094 2.584 1.00 87.38 369 LYS A C 1
ATOM 2988 O O . LYS A 1 369 ? 9.077 5.023 2.036 1.00 87.38 369 LYS A O 1
ATOM 2993 N N . LEU A 1 370 ? 8.394 6.791 3.241 1.00 89.25 370 LEU A N 1
ATOM 2994 C CA . LEU A 1 370 ? 7.012 6.322 3.400 1.00 89.25 370 LEU A CA 1
ATOM 2995 C C . LEU A 1 370 ? 6.268 6.196 2.066 1.00 89.25 370 LEU A C 1
ATOM 2997 O O . LEU A 1 370 ? 5.536 5.229 1.876 1.00 89.25 370 LEU A O 1
ATOM 3001 N N . GLN A 1 371 ? 6.491 7.097 1.106 1.00 91.44 371 GLN A N 1
ATOM 3002 C CA . GLN A 1 371 ? 5.930 6.958 -0.241 1.00 91.44 371 GLN A CA 1
ATOM 3003 C C . GLN A 1 371 ? 6.440 5.689 -0.952 1.00 91.44 371 GLN A C 1
ATOM 3005 O O . GLN A 1 371 ? 5.646 4.977 -1.570 1.00 91.44 371 GLN A O 1
ATOM 3010 N N . CYS A 1 372 ? 7.734 5.373 -0.832 1.00 92.62 372 CYS A N 1
ATOM 3011 C CA . CYS A 1 372 ? 8.328 4.139 -1.356 1.00 92.62 372 CYS A CA 1
ATOM 3012 C C . CYS A 1 372 ? 7.749 2.889 -0.668 1.00 92.62 372 CYS A C 1
ATOM 3014 O O . CYS A 1 372 ? 7.385 1.924 -1.343 1.00 92.62 372 CYS A O 1
ATOM 3016 N N . ILE A 1 373 ? 7.566 2.925 0.658 1.00 94.38 373 ILE A N 1
ATOM 3017 C CA . ILE A 1 373 ? 6.921 1.845 1.423 1.00 94.38 373 ILE A CA 1
ATOM 3018 C C . ILE A 1 373 ? 5.459 1.656 0.981 1.00 94.38 373 ILE A C 1
ATOM 3020 O O . ILE A 1 373 ? 5.061 0.527 0.706 1.00 94.38 373 ILE A O 1
ATOM 3024 N N . SER A 1 374 ? 4.681 2.734 0.826 1.00 95.06 374 SER A N 1
ATOM 3025 C CA . SER A 1 374 ? 3.297 2.675 0.320 1.00 95.06 374 SER A CA 1
ATOM 3026 C C . SER A 1 374 ? 3.245 2.010 -1.049 1.00 95.06 374 SER A C 1
ATOM 3028 O O . SER A 1 374 ? 2.534 1.027 -1.240 1.00 95.06 374 SER A O 1
ATOM 3030 N N . LYS A 1 375 ? 4.099 2.455 -1.980 1.00 95.31 375 LYS A N 1
ATOM 3031 C CA . LYS A 1 375 ? 4.189 1.862 -3.319 1.00 95.31 375 LYS A CA 1
ATOM 3032 C C . LYS A 1 375 ? 4.689 0.419 -3.315 1.00 95.31 375 LYS A C 1
ATOM 3034 O O . LYS A 1 375 ? 4.296 -0.341 -4.192 1.00 95.31 375 LYS A O 1
ATOM 3039 N N . THR A 1 376 ? 5.488 0.025 -2.325 1.00 96.38 376 THR A N 1
ATOM 3040 C CA . THR A 1 376 ? 5.869 -1.375 -2.104 1.00 96.38 376 THR A CA 1
ATOM 3041 C C . THR A 1 376 ? 4.653 -2.200 -1.692 1.00 96.38 376 THR A C 1
ATOM 3043 O O . THR A 1 376 ? 4.366 -3.196 -2.350 1.00 96.38 376 THR A O 1
ATOM 3046 N N . VAL A 1 377 ? 3.897 -1.764 -0.678 1.00 95.81 377 VAL A N 1
ATOM 3047 C CA . VAL A 1 377 ? 2.686 -2.449 -0.179 1.00 95.81 377 VAL A CA 1
ATOM 3048 C C . VAL A 1 377 ? 1.572 -2.517 -1.236 1.00 95.81 377 VAL A C 1
ATOM 3050 O O . VAL A 1 377 ? 0.856 -3.509 -1.316 1.00 95.81 377 VAL A O 1
ATOM 3053 N N . GLU A 1 378 ? 1.461 -1.502 -2.094 1.00 94.25 378 GLU A N 1
ATOM 3054 C CA . GLU A 1 378 ? 0.532 -1.460 -3.236 1.00 94.25 378 GLU A CA 1
ATOM 3055 C C . GLU A 1 378 ? 0.969 -2.336 -4.434 1.00 94.25 378 GLU A C 1
ATOM 3057 O O . GLU A 1 378 ? 0.210 -2.489 -5.393 1.00 94.25 378 GLU A O 1
ATOM 3062 N N . SER A 1 379 ? 2.191 -2.882 -4.436 1.00 95.12 379 SER A N 1
ATOM 3063 C CA . SER A 1 379 ? 2.758 -3.578 -5.600 1.00 95.12 379 SER A CA 1
ATOM 3064 C C . SER A 1 379 ? 2.355 -5.054 -5.695 1.00 95.12 379 SER A C 1
ATOM 3066 O O . SER A 1 379 ? 2.108 -5.727 -4.695 1.00 95.12 379 SER A O 1
ATOM 3068 N N . GLN A 1 380 ? 2.419 -5.612 -6.911 1.00 92.75 380 GLN A N 1
ATOM 3069 C CA . GLN A 1 380 ? 2.250 -7.056 -7.149 1.00 92.75 380 GLN A CA 1
ATOM 3070 C C . GLN A 1 380 ? 3.249 -7.918 -6.354 1.00 92.75 380 GLN A C 1
ATOM 3072 O O . GLN A 1 380 ? 2.945 -9.061 -6.021 1.00 92.75 380 GLN A O 1
ATOM 3077 N N . LEU A 1 381 ? 4.417 -7.362 -6.004 1.00 95.56 381 LEU A N 1
ATOM 3078 C CA . LEU A 1 381 ? 5.400 -8.029 -5.156 1.00 95.56 381 LEU A CA 1
ATOM 3079 C C . LEU A 1 381 ? 4.893 -8.189 -3.714 1.00 95.56 381 LEU A C 1
ATOM 3081 O O . LEU A 1 381 ? 5.170 -9.204 -3.096 1.00 95.56 381 LEU A O 1
ATOM 3085 N N . TYR A 1 382 ? 4.140 -7.239 -3.161 1.00 94.94 382 TYR A N 1
ATOM 3086 C CA . TYR A 1 382 ? 3.622 -7.356 -1.790 1.00 94.94 382 TYR A CA 1
ATOM 3087 C C . TYR A 1 382 ? 2.248 -8.041 -1.723 1.00 94.94 382 TYR A C 1
ATOM 3089 O O . TYR A 1 382 ? 1.887 -8.608 -0.697 1.00 94.94 382 TYR A O 1
ATOM 3097 N N . ILE A 1 383 ? 1.495 -8.053 -2.828 1.00 92.06 383 ILE A N 1
ATOM 3098 C CA . ILE A 1 383 ? 0.250 -8.830 -2.947 1.00 92.06 383 ILE A CA 1
ATOM 3099 C C . ILE A 1 383 ? 0.526 -10.345 -2.899 1.00 92.06 383 ILE A C 1
ATOM 3101 O O . ILE A 1 383 ? -0.312 -11.096 -2.412 1.00 92.06 383 ILE A O 1
ATOM 3105 N N . ASN A 1 384 ? 1.688 -10.810 -3.371 1.00 90.62 384 ASN A N 1
ATOM 3106 C CA . ASN A 1 384 ? 2.070 -12.221 -3.293 1.00 90.62 384 ASN A CA 1
ATOM 3107 C C . ASN A 1 384 ? 2.521 -12.610 -1.857 1.00 90.62 384 ASN A C 1
ATOM 3109 O O . ASN A 1 384 ? 3.455 -11.988 -1.346 1.00 90.62 384 ASN A O 1
ATOM 3113 N N . PRO A 1 385 ? 1.934 -13.651 -1.223 1.00 89.75 385 PRO A N 1
ATOM 3114 C CA . PRO A 1 385 ? 2.258 -14.039 0.158 1.00 89.75 385 PRO A CA 1
ATOM 3115 C C . PRO A 1 385 ? 3.723 -14.433 0.409 1.00 89.75 385 PRO A C 1
ATOM 3117 O O . PRO A 1 385 ? 4.272 -14.137 1.469 1.00 89.75 385 PRO A O 1
ATOM 3120 N N . GLU A 1 386 ? 4.387 -15.075 -0.559 1.00 91.00 386 GLU A N 1
ATOM 3121 C CA . GLU A 1 386 ? 5.763 -15.571 -0.400 1.00 91.00 386 GLU A CA 1
ATOM 3122 C C . GLU A 1 386 ? 6.776 -14.423 -0.288 1.00 91.00 386 GLU A C 1
ATOM 3124 O O . GLU A 1 386 ? 7.723 -14.472 0.495 1.00 91.00 386 GLU A O 1
ATOM 3129 N N . SER A 1 387 ? 6.578 -13.360 -1.060 1.00 95.31 387 SER A N 1
ATOM 3130 C CA . SER A 1 387 ? 7.357 -12.129 -0.939 1.00 95.31 387 SER A CA 1
ATOM 3131 C C . SER A 1 387 ? 6.867 -11.253 0.211 1.00 95.31 387 SER A C 1
ATOM 3133 O O . SER A 1 387 ? 7.684 -10.567 0.833 1.00 95.31 387 SER A O 1
ATOM 3135 N N . ARG A 1 388 ? 5.570 -11.291 0.548 1.00 93.44 388 ARG A N 1
ATOM 3136 C CA . ARG A 1 388 ? 5.014 -10.535 1.677 1.00 93.44 388 ARG A CA 1
ATOM 3137 C C . ARG A 1 388 ? 5.648 -10.942 3.003 1.00 93.44 388 ARG A C 1
ATOM 3139 O O . ARG A 1 388 ? 6.086 -10.048 3.722 1.00 93.44 388 ARG A O 1
ATOM 3146 N N . CYS A 1 389 ? 5.837 -12.233 3.286 1.00 92.50 389 CYS A N 1
ATOM 3147 C CA . CYS A 1 389 ? 6.482 -12.668 4.534 1.00 92.50 389 CYS A CA 1
ATOM 3148 C C . CYS A 1 389 ? 7.954 -12.204 4.663 1.00 92.50 389 CYS A C 1
ATOM 3150 O O . CYS A 1 389 ? 8.445 -11.971 5.767 1.00 92.50 389 CYS A O 1
ATOM 3152 N N . ILE A 1 390 ? 8.648 -11.976 3.539 1.00 95.56 390 ILE A N 1
ATOM 3153 C CA . ILE A 1 390 ? 10.027 -11.452 3.486 1.00 95.56 390 ILE A CA 1
ATOM 3154 C C . ILE A 1 390 ? 10.062 -9.927 3.696 1.00 95.56 390 ILE A C 1
ATOM 3156 O O . ILE A 1 390 ? 11.001 -9.397 4.299 1.00 95.56 390 ILE A O 1
ATOM 3160 N N . LEU A 1 391 ? 9.050 -9.215 3.190 1.00 96.50 391 LEU A N 1
ATOM 3161 C CA . LEU A 1 391 ? 8.957 -7.750 3.212 1.00 96.50 391 LEU A CA 1
ATOM 3162 C C . LEU A 1 391 ? 8.268 -7.203 4.469 1.00 96.50 391 LEU A C 1
ATOM 3164 O O . LEU A 1 391 ? 8.622 -6.122 4.943 1.00 96.50 391 LEU A O 1
ATOM 3168 N N . LEU A 1 392 ? 7.316 -7.940 5.039 1.00 95.38 392 LEU A N 1
ATOM 3169 C CA . LEU A 1 392 ? 6.537 -7.538 6.208 1.00 95.38 392 LEU A CA 1
ATOM 3170 C C . LEU A 1 392 ? 7.431 -7.098 7.390 1.00 95.38 392 LEU A C 1
ATOM 3172 O O . LEU A 1 392 ? 7.225 -5.982 7.868 1.00 95.38 392 LEU A O 1
ATOM 3176 N N . PRO A 1 393 ? 8.486 -7.830 7.809 1.00 95.62 393 PRO A N 1
ATOM 3177 C CA . PRO A 1 393 ? 9.309 -7.422 8.953 1.00 95.62 393 PRO A CA 1
ATOM 3178 C C . PRO A 1 393 ? 10.080 -6.106 8.763 1.00 95.62 393 PRO A C 1
ATOM 3180 O O . PRO A 1 393 ? 10.356 -5.414 9.743 1.00 95.62 393 PRO A O 1
ATOM 3183 N N . VAL A 1 394 ? 10.457 -5.736 7.530 1.00 94.62 394 VAL A N 1
ATOM 3184 C CA . VAL A 1 394 ? 11.113 -4.439 7.269 1.00 94.62 394 VAL A CA 1
ATOM 3185 C C . VAL A 1 394 ? 10.093 -3.307 7.168 1.00 94.62 394 VAL A C 1
ATOM 3187 O O . VAL A 1 394 ? 10.328 -2.243 7.738 1.00 94.62 394 VAL A O 1
ATOM 3190 N N . VAL A 1 395 ? 8.939 -3.543 6.534 1.00 95.19 395 VAL A N 1
ATOM 3191 C CA . VAL A 1 395 ? 7.841 -2.565 6.474 1.00 95.19 395 VAL A CA 1
ATOM 3192 C C . VAL A 1 395 ? 7.346 -2.226 7.882 1.00 95.19 395 VAL A C 1
ATOM 3194 O O . VAL A 1 395 ? 7.250 -1.049 8.222 1.00 95.19 395 VAL A O 1
ATOM 3197 N N . LEU A 1 396 ? 7.123 -3.237 8.732 1.00 95.19 396 LEU A N 1
ATOM 3198 C CA . LEU A 1 396 ? 6.702 -3.045 10.122 1.00 95.19 396 LEU A CA 1
ATOM 3199 C C . LEU A 1 396 ? 7.711 -2.221 10.920 1.00 95.19 396 LEU A C 1
ATOM 3201 O O . LEU A 1 396 ? 7.315 -1.247 11.548 1.00 95.19 396 LEU A O 1
ATOM 3205 N N . ARG A 1 397 ? 9.007 -2.551 10.851 1.00 92.56 397 ARG A N 1
ATOM 3206 C CA . ARG A 1 397 ? 10.078 -1.810 11.542 1.00 92.56 397 ARG A CA 1
ATOM 3207 C C . ARG A 1 397 ? 10.119 -0.333 11.136 1.00 92.56 397 ARG A C 1
ATOM 3209 O O . ARG A 1 397 ? 10.269 0.537 11.989 1.00 92.56 397 ARG A O 1
ATOM 3216 N N . LEU A 1 398 ? 9.983 -0.048 9.839 1.00 90.06 398 LEU A N 1
ATOM 3217 C CA . LEU A 1 398 ? 10.017 1.319 9.318 1.00 90.06 398 LEU A CA 1
ATOM 3218 C C . LEU A 1 398 ? 8.764 2.109 9.725 1.00 90.06 398 LEU A C 1
ATOM 3220 O O . LEU A 1 398 ? 8.898 3.246 10.174 1.00 90.06 398 LEU A O 1
ATOM 3224 N N . LEU A 1 399 ? 7.569 1.512 9.648 1.00 93.19 399 LEU A N 1
ATOM 3225 C CA . LEU A 1 399 ? 6.332 2.125 10.156 1.00 93.19 399 LEU A CA 1
ATOM 3226 C C . LEU A 1 399 ? 6.397 2.376 11.667 1.00 93.19 399 LEU A C 1
ATOM 3228 O O . LEU A 1 399 ? 6.014 3.447 12.129 1.00 93.19 399 LEU A O 1
ATOM 3232 N N . GLN A 1 400 ? 6.921 1.411 12.426 1.00 92.88 400 GLN A N 1
ATOM 3233 C CA . GLN A 1 400 ? 7.060 1.488 13.877 1.00 92.88 400 GLN A CA 1
ATOM 3234 C C . GLN A 1 400 ? 7.887 2.712 14.294 1.00 92.88 400 GLN A C 1
ATOM 3236 O O . GLN A 1 400 ? 7.461 3.445 15.184 1.00 92.88 400 GLN A O 1
ATOM 3241 N N . ALA A 1 401 ? 9.016 2.968 13.621 1.00 89.31 401 ALA A N 1
ATOM 3242 C CA . ALA A 1 401 ? 9.847 4.148 13.865 1.00 89.31 401 ALA A CA 1
ATOM 3243 C C . ALA A 1 401 ? 9.096 5.462 13.570 1.00 89.31 401 ALA A C 1
ATOM 3245 O O . ALA A 1 401 ? 8.992 6.320 14.444 1.00 89.31 401 ALA A O 1
ATOM 3246 N N . HIS A 1 402 ? 8.477 5.593 12.389 1.00 88.00 402 HIS A N 1
ATOM 3247 C CA . HIS A 1 402 ? 7.753 6.818 12.007 1.00 88.00 402 HIS A CA 1
ATOM 3248 C C . HIS A 1 402 ? 6.561 7.121 12.933 1.00 88.00 402 HIS A C 1
ATOM 3250 O O . HIS A 1 402 ? 6.336 8.278 13.293 1.00 88.00 402 HIS A O 1
ATOM 3256 N N . MET A 1 403 ? 5.826 6.088 13.365 1.00 90.56 403 MET A N 1
ATOM 3257 C CA . MET A 1 403 ? 4.722 6.228 14.321 1.00 90.56 403 MET A CA 1
ATOM 3258 C C . MET A 1 403 ? 5.204 6.605 15.731 1.00 90.56 403 MET A C 1
ATOM 3260 O O . MET A 1 403 ? 4.560 7.421 16.391 1.00 90.56 403 MET A O 1
ATOM 3264 N N . GLN A 1 404 ? 6.343 6.065 16.187 1.00 90.25 404 GLN A N 1
ATOM 3265 C CA . GLN A 1 404 ? 6.967 6.466 17.456 1.00 90.25 404 GLN A CA 1
ATOM 3266 C C . GLN A 1 404 ? 7.462 7.920 17.422 1.00 90.25 404 GLN A C 1
ATOM 3268 O O . GLN A 1 404 ? 7.310 8.636 18.406 1.00 90.25 404 GLN A O 1
ATOM 3273 N N . GLU A 1 405 ? 7.987 8.383 16.286 1.00 86.31 405 GLU A N 1
ATOM 3274 C CA . GLU A 1 405 ? 8.421 9.773 16.084 1.00 86.31 405 GLU A CA 1
ATOM 3275 C C . GLU A 1 405 ? 7.277 10.754 15.756 1.00 86.31 405 GLU A C 1
ATOM 3277 O O . GLU A 1 405 ? 7.525 11.946 15.577 1.00 86.31 405 GLU A O 1
ATOM 3282 N N . GLN A 1 406 ? 6.028 10.280 15.656 1.00 86.00 406 GLN A N 1
ATOM 3283 C CA . GLN A 1 406 ? 4.849 11.082 15.288 1.00 86.00 406 GLN A CA 1
ATOM 3284 C C . GLN A 1 406 ? 4.965 11.796 13.919 1.00 86.00 406 GLN A C 1
ATOM 3286 O O . GLN A 1 406 ? 4.337 12.836 13.695 1.00 86.00 406 GLN A O 1
ATOM 3291 N N . ARG A 1 407 ? 5.744 11.235 12.980 1.00 82.88 407 ARG A N 1
ATOM 3292 C CA . ARG A 1 407 ? 5.965 11.791 11.631 1.00 82.88 407 ARG A CA 1
ATOM 3293 C C . ARG A 1 407 ? 5.016 11.179 10.605 1.00 82.88 407 ARG A C 1
ATOM 3295 O O . ARG A 1 407 ? 4.786 9.974 10.622 1.00 82.88 407 ARG A O 1
ATOM 3302 N N . GLU A 1 408 ? 4.512 12.001 9.677 1.00 85.69 408 GLU A N 1
ATOM 3303 C CA . GLU A 1 408 ? 3.766 11.555 8.480 1.00 85.69 408 GLU A CA 1
ATOM 3304 C C . GLU A 1 408 ? 2.662 10.515 8.780 1.00 85.69 408 GLU A C 1
ATOM 3306 O O . GLU A 1 408 ? 2.451 9.532 8.064 1.00 85.69 408 GLU A O 1
ATOM 3311 N N . LEU A 1 409 ? 1.947 10.731 9.887 1.00 88.75 409 LEU A N 1
ATOM 3312 C CA . LEU A 1 409 ? 1.027 9.755 10.470 1.00 88.75 409 LEU A CA 1
ATOM 3313 C C . LEU A 1 409 ? -0.098 9.327 9.513 1.00 88.75 409 LEU A C 1
ATOM 3315 O O . LEU A 1 409 ? -0.452 8.153 9.483 1.00 88.75 409 LEU A O 1
ATOM 3319 N N . VAL A 1 410 ? -0.598 10.236 8.672 1.00 88.56 410 VAL A N 1
ATOM 3320 C CA . VAL A 1 410 ? -1.604 9.922 7.637 1.00 88.56 410 VAL A CA 1
ATOM 3321 C C . VAL A 1 410 ? -1.073 8.871 6.652 1.00 88.56 410 VAL A C 1
ATOM 3323 O O . VAL A 1 410 ? -1.770 7.921 6.307 1.00 88.56 410 VAL A O 1
ATOM 3326 N N . MET A 1 411 ? 0.191 8.976 6.226 1.00 89.62 411 MET A N 1
ATOM 3327 C CA . MET A 1 411 ? 0.798 7.957 5.364 1.00 89.62 411 MET A CA 1
ATOM 3328 C C . MET A 1 411 ? 0.969 6.631 6.115 1.00 89.62 411 MET A C 1
ATOM 3330 O O . MET A 1 411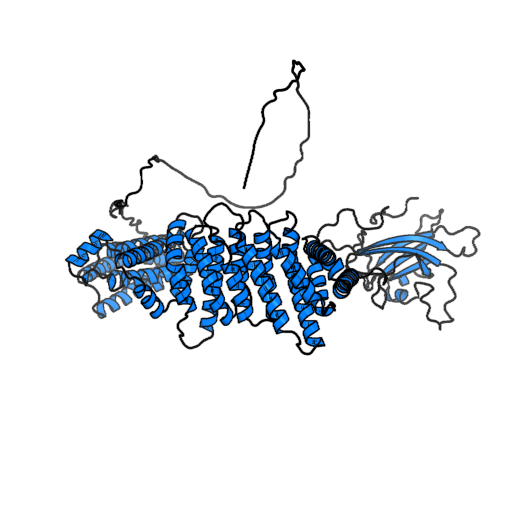 ? 0.663 5.581 5.556 1.00 89.62 411 MET A O 1
ATOM 3334 N N . CYS A 1 412 ? 1.364 6.663 7.392 1.00 93.50 412 CYS A N 1
ATOM 3335 C CA . CYS A 1 412 ? 1.471 5.455 8.217 1.00 93.50 412 CYS A CA 1
ATOM 3336 C C . CYS A 1 412 ? 0.125 4.715 8.350 1.00 93.50 412 CYS A C 1
ATOM 3338 O O . CYS A 1 412 ? 0.074 3.501 8.142 1.00 93.50 412 CYS A O 1
ATOM 3340 N N . ALA A 1 413 ? -0.969 5.434 8.626 1.00 91.62 413 ALA A N 1
ATOM 3341 C CA . ALA A 1 413 ? -2.310 4.858 8.728 1.00 91.62 413 ALA A CA 1
ATOM 3342 C C . ALA A 1 413 ? -2.793 4.263 7.396 1.00 91.62 413 ALA A C 1
ATOM 3344 O O . ALA A 1 413 ? -3.348 3.162 7.369 1.00 91.62 413 ALA A O 1
ATOM 3345 N N . ARG A 1 414 ? -2.529 4.940 6.270 1.00 92.00 414 ARG A N 1
ATOM 3346 C CA . ARG A 1 414 ? -2.881 4.440 4.930 1.00 92.00 414 ARG A CA 1
ATOM 3347 C C . ARG A 1 414 ? -2.109 3.173 4.560 1.00 92.00 414 ARG A C 1
ATOM 3349 O O . ARG A 1 414 ? -2.718 2.233 4.056 1.00 92.00 414 ARG A O 1
ATOM 3356 N N . ILE A 1 415 ? -0.809 3.105 4.856 1.00 95.25 415 ILE A N 1
ATOM 3357 C CA . ILE A 1 415 ? 0.004 1.900 4.617 1.00 95.25 415 ILE A CA 1
ATOM 3358 C C . ILE A 1 415 ? -0.506 0.735 5.479 1.00 95.25 415 ILE A C 1
ATOM 3360 O O . ILE A 1 415 ? -0.739 -0.353 4.953 1.00 95.25 415 ILE A O 1
ATOM 3364 N N . LEU A 1 416 ? -0.749 0.969 6.774 1.00 94.31 416 LEU A N 1
ATOM 3365 C CA . LEU A 1 416 ? -1.276 -0.047 7.691 1.00 94.31 416 LEU A CA 1
ATOM 3366 C C . LEU A 1 416 ? -2.669 -0.544 7.261 1.00 94.31 416 LEU A C 1
ATOM 3368 O O . LEU A 1 416 ? -2.921 -1.747 7.272 1.00 94.31 416 LEU A O 1
ATOM 3372 N N . THR A 1 417 ? -3.541 0.357 6.798 1.00 91.88 417 THR A N 1
ATOM 3373 C CA . THR A 1 417 ? -4.854 0.006 6.228 1.00 91.88 417 THR A CA 1
ATOM 3374 C C . THR A 1 417 ? -4.703 -0.902 5.005 1.00 91.88 417 THR A C 1
ATOM 3376 O O . THR A 1 417 ? -5.368 -1.936 4.927 1.00 91.88 417 THR A O 1
ATOM 3379 N N . SER A 1 418 ? -3.802 -0.566 4.073 1.00 93.44 418 SER A N 1
ATOM 3380 C CA . SER A 1 418 ? -3.523 -1.397 2.895 1.00 93.44 418 SER A CA 1
ATOM 3381 C C . SER A 1 418 ? -3.033 -2.795 3.287 1.00 93.44 418 SER A C 1
ATOM 3383 O O . SER A 1 418 ? -3.561 -3.780 2.774 1.00 93.44 418 SER A O 1
ATOM 3385 N N . MET A 1 419 ? -2.105 -2.900 4.245 1.00 94.25 419 MET A N 1
ATOM 3386 C CA . MET A 1 419 ? -1.603 -4.187 4.752 1.00 94.25 419 MET A CA 1
ATOM 3387 C C . MET A 1 419 ? -2.723 -5.053 5.346 1.00 94.25 419 MET A C 1
ATOM 3389 O O . MET A 1 419 ? -2.895 -6.201 4.939 1.00 94.25 419 MET A O 1
ATOM 3393 N N . LEU A 1 420 ? -3.530 -4.493 6.254 1.00 90.88 420 LEU A N 1
ATOM 3394 C CA . LEU A 1 420 ? -4.643 -5.208 6.892 1.00 90.88 420 LEU A CA 1
ATOM 3395 C C . LEU A 1 420 ? -5.727 -5.616 5.878 1.00 90.88 420 LEU A C 1
ATOM 3397 O O . LEU A 1 420 ? -6.337 -6.674 6.012 1.00 90.88 420 LEU A O 1
ATOM 3401 N N . SER A 1 421 ? -5.941 -4.818 4.824 1.00 89.12 421 SER A N 1
ATOM 3402 C CA . SER A 1 421 ? -6.904 -5.145 3.764 1.00 89.12 421 SER A CA 1
ATOM 3403 C C . SER A 1 421 ? -6.500 -6.354 2.909 1.00 89.12 421 SER A C 1
ATOM 3405 O O . SER A 1 421 ? -7.379 -7.060 2.411 1.00 89.12 421 SER A O 1
ATOM 3407 N N . LEU A 1 422 ? -5.194 -6.613 2.754 1.00 86.44 422 LEU A N 1
ATOM 3408 C CA . LEU A 1 422 ? -4.680 -7.774 2.022 1.00 86.44 422 LEU A CA 1
ATOM 3409 C C . LEU A 1 422 ? -4.854 -9.062 2.834 1.00 86.44 422 LEU A C 1
ATOM 3411 O O . LEU A 1 422 ? -5.377 -10.035 2.298 1.00 86.44 422 LEU A O 1
ATOM 3415 N N . ILE A 1 423 ? -4.516 -9.032 4.127 1.00 82.44 423 ILE A N 1
ATOM 3416 C CA . ILE A 1 423 ? -4.684 -10.167 5.055 1.00 82.44 423 ILE A CA 1
ATOM 3417 C C . ILE A 1 423 ? -6.146 -10.628 5.072 1.00 82.44 423 ILE A C 1
ATOM 3419 O O . ILE A 1 423 ? -6.447 -11.777 4.749 1.00 82.44 423 ILE A O 1
ATOM 3423 N N . LYS A 1 424 ? -7.071 -9.689 5.300 1.00 75.44 424 LYS A N 1
ATOM 3424 C CA . LYS A 1 424 ? -8.515 -9.951 5.315 1.00 75.44 424 LYS A CA 1
ATOM 3425 C C . LYS A 1 424 ? -9.045 -10.580 4.022 1.00 75.44 424 LYS A C 1
ATOM 3427 O O . LYS A 1 424 ? -10.028 -11.320 4.036 1.00 75.44 424 LYS A O 1
ATOM 3432 N N . LYS A 1 425 ? -8.440 -10.257 2.874 1.00 70.69 425 LYS A N 1
ATOM 3433 C CA . LYS A 1 425 ? -8.856 -10.801 1.574 1.00 70.69 425 LYS A CA 1
ATOM 3434 C C . LYS A 1 425 ? -8.507 -12.286 1.451 1.00 70.69 425 LYS A C 1
ATOM 3436 O O . LYS A 1 425 ? -9.273 -13.028 0.840 1.00 70.69 425 LYS A O 1
ATOM 3441 N N . GLU A 1 426 ? -7.391 -12.721 2.026 1.00 65.00 426 GLU A N 1
ATOM 3442 C CA . GLU A 1 426 ? -6.942 -14.114 1.951 1.00 65.00 426 GLU A CA 1
ATOM 3443 C C . GLU A 1 426 ? -7.737 -15.033 2.880 1.00 65.00 426 GLU A C 1
ATOM 3445 O O . GLU A 1 426 ? -8.152 -16.102 2.433 1.00 65.00 426 GLU A O 1
ATOM 3450 N N . GLU A 1 427 ? -8.084 -14.585 4.094 1.00 58.56 427 GLU A N 1
ATOM 3451 C CA . GLU A 1 427 ? -8.934 -15.368 5.010 1.00 58.56 427 GLU A CA 1
ATOM 3452 C C . GLU A 1 427 ? -10.302 -15.721 4.400 1.00 58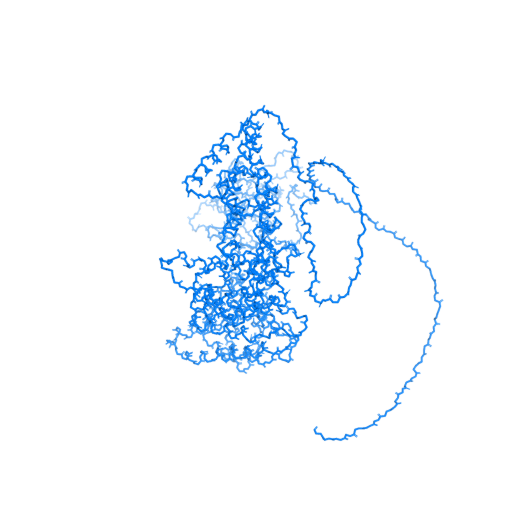.56 427 GLU A C 1
ATOM 3454 O O . GLU A 1 427 ? -10.829 -16.807 4.630 1.00 58.56 427 GLU A O 1
ATOM 3459 N N . THR A 1 428 ? -10.867 -14.858 3.543 1.00 59.50 428 THR A N 1
ATOM 3460 C CA . THR A 1 428 ? -12.137 -15.161 2.849 1.00 59.50 428 THR A CA 1
ATOM 3461 C C . THR A 1 428 ? -12.041 -16.273 1.794 1.00 59.50 428 THR A C 1
ATOM 3463 O O . THR A 1 428 ? -13.074 -16.710 1.286 1.00 59.50 428 THR A O 1
ATOM 3466 N N . GLY A 1 429 ? -10.832 -16.732 1.448 1.00 57.84 429 GLY A N 1
ATOM 3467 C CA . GLY A 1 429 ? -10.588 -17.766 0.437 1.00 57.84 429 GLY A CA 1
ATOM 3468 C C . GLY A 1 429 ? -10.325 -19.175 0.982 1.00 57.84 429 GLY A C 1
ATOM 3469 O O . GLY A 1 429 ? -10.403 -20.131 0.210 1.00 57.84 429 GLY A O 1
ATOM 3470 N N . THR A 1 430 ? -10.018 -19.332 2.274 1.00 55.03 430 THR A N 1
ATOM 3471 C CA . THR A 1 430 ? -9.583 -20.614 2.864 1.00 55.03 430 THR A CA 1
ATOM 3472 C C . THR A 1 430 ? -10.554 -21.118 3.939 1.00 55.03 430 THR A C 1
ATOM 3474 O O . THR A 1 430 ? -10.790 -20.406 4.911 1.00 55.03 430 THR A O 1
ATOM 3477 N N . PRO A 1 431 ? -11.100 -22.347 3.829 1.00 50.97 431 PRO A N 1
ATOM 3478 C CA . PRO A 1 431 ? -12.133 -22.848 4.743 1.00 50.97 431 PRO A CA 1
ATOM 3479 C C . PRO A 1 431 ? -11.617 -23.383 6.095 1.00 50.97 431 PRO A C 1
ATOM 3481 O O . PRO A 1 431 ? -12.428 -23.849 6.892 1.00 50.97 431 PRO A O 1
ATOM 3484 N N . GLU A 1 432 ? -10.308 -23.337 6.369 1.00 50.00 432 GLU A N 1
ATOM 3485 C CA . GLU A 1 432 ? -9.728 -23.741 7.659 1.00 50.00 432 GLU A CA 1
ATOM 3486 C C . GLU A 1 432 ? -9.103 -22.545 8.402 1.00 50.00 432 GLU A C 1
ATOM 3488 O O . GLU A 1 432 ? -8.436 -21.722 7.770 1.00 50.00 432 GLU A O 1
ATOM 3493 N N . PRO A 1 433 ? -9.268 -22.449 9.738 1.00 53.78 433 PRO A N 1
ATOM 3494 C CA . PRO A 1 433 ? -8.721 -21.364 10.549 1.00 53.78 433 PRO A CA 1
ATOM 3495 C C . PRO A 1 433 ? -7.219 -21.568 10.803 1.00 53.78 433 PRO A C 1
ATOM 3497 O O . PRO A 1 433 ? -6.795 -21.988 11.883 1.00 53.78 433 PRO A O 1
ATOM 3500 N N . VAL A 1 434 ? -6.400 -21.277 9.793 1.00 59.66 434 VAL A N 1
ATOM 3501 C CA . VAL A 1 434 ? -4.941 -21.221 9.939 1.00 59.66 434 VAL A CA 1
ATOM 3502 C C . VAL A 1 434 ? -4.564 -19.956 10.713 1.00 59.66 434 VAL A C 1
ATOM 3504 O O . VAL A 1 434 ? -5.009 -18.857 10.397 1.00 59.66 434 VAL A O 1
ATOM 3507 N N . VAL A 1 435 ? -3.730 -20.110 11.740 1.00 63.06 435 VAL A N 1
ATOM 3508 C CA . VAL A 1 435 ? -3.197 -18.994 12.535 1.00 63.06 435 VAL A CA 1
ATOM 3509 C C . VAL A 1 435 ? -2.295 -18.137 11.644 1.00 63.06 435 VAL A C 1
ATOM 3511 O O . VAL A 1 435 ? -1.273 -18.620 11.162 1.00 63.06 435 VAL A O 1
ATOM 3514 N N . SER A 1 436 ? -2.661 -16.873 11.426 1.00 81.44 436 SER A N 1
ATOM 3515 C CA . SER A 1 436 ? -1.889 -15.964 10.576 1.00 81.44 436 SER A CA 1
ATOM 3516 C C . SER A 1 436 ? -0.627 -15.454 11.283 1.00 81.44 436 SER A C 1
ATOM 3518 O O . SER A 1 436 ? -0.676 -14.525 12.093 1.00 81.44 436 SER A O 1
ATOM 3520 N N . GLU A 1 437 ? 0.530 -16.023 10.926 1.00 86.56 437 GLU A N 1
ATOM 3521 C CA . GLU A 1 437 ? 1.857 -15.553 11.366 1.00 86.56 437 GLU A CA 1
ATOM 3522 C C . GLU A 1 437 ? 2.085 -14.063 11.035 1.00 86.56 437 GLU A C 1
ATOM 3524 O O . GLU A 1 437 ? 2.794 -13.352 11.750 1.00 86.56 437 GLU A O 1
ATOM 3529 N N . GLU A 1 438 ? 1.445 -13.554 9.978 1.00 89.50 438 GLU A N 1
ATOM 3530 C CA . GLU A 1 438 ? 1.501 -12.139 9.605 1.00 89.50 438 GLU A CA 1
ATOM 3531 C C . GLU A 1 438 ? 0.771 -11.246 10.615 1.00 89.50 438 GLU A C 1
ATOM 3533 O O . GLU A 1 438 ? 1.289 -10.189 10.985 1.00 89.50 438 GLU A O 1
ATOM 3538 N N . VAL A 1 439 ? -0.394 -11.681 11.113 1.00 91.75 439 VAL A N 1
ATOM 3539 C CA . VAL A 1 439 ? -1.108 -10.984 12.193 1.00 91.75 439 VAL A CA 1
ATOM 3540 C C . VAL A 1 439 ? -0.285 -11.022 13.479 1.00 91.75 439 VAL A C 1
ATOM 3542 O O . VAL A 1 439 ? -0.159 -9.987 14.131 1.00 91.75 439 VAL A O 1
ATOM 3545 N N . GLU A 1 440 ? 0.340 -12.156 13.820 1.00 91.56 440 GLU A N 1
ATOM 3546 C CA . GLU A 1 440 ? 1.238 -12.251 14.982 1.00 91.56 440 GLU A CA 1
ATOM 3547 C C . GLU A 1 440 ? 2.385 -11.222 14.897 1.00 91.56 440 GLU A C 1
ATOM 3549 O O . GLU A 1 440 ? 2.614 -10.465 15.848 1.00 91.56 440 GLU A O 1
ATOM 3554 N N . LEU A 1 441 ? 3.042 -11.105 13.736 1.00 92.94 441 LEU A N 1
ATOM 3555 C CA . LEU A 1 441 ? 4.099 -10.113 13.495 1.00 92.94 441 LEU A CA 1
ATOM 3556 C C . LEU A 1 441 ? 3.597 -8.661 13.582 1.00 92.94 441 LEU A C 1
ATOM 3558 O O . LEU A 1 441 ? 4.285 -7.814 14.164 1.00 92.94 441 LEU A O 1
ATOM 3562 N N . ILE A 1 442 ? 2.413 -8.354 13.035 1.00 95.00 442 ILE A N 1
ATOM 3563 C CA . ILE A 1 442 ? 1.810 -7.011 13.114 1.00 95.00 442 ILE A CA 1
ATOM 3564 C C . ILE A 1 442 ? 1.462 -6.660 14.565 1.00 95.00 442 ILE A C 1
ATOM 3566 O O . ILE A 1 442 ? 1.783 -5.558 15.015 1.00 95.00 442 ILE A O 1
ATOM 3570 N N . VAL A 1 443 ? 0.852 -7.585 15.313 1.00 94.00 443 VAL A N 1
ATOM 3571 C CA . VAL A 1 443 ? 0.509 -7.398 16.731 1.00 94.00 443 VAL A CA 1
ATOM 3572 C C . VAL A 1 443 ? 1.768 -7.122 17.551 1.00 94.00 443 VAL A C 1
ATOM 3574 O O . VAL A 1 443 ? 1.826 -6.105 18.244 1.00 94.00 443 VAL A O 1
ATOM 3577 N N . ALA A 1 444 ? 2.794 -7.969 17.424 1.00 91.81 444 ALA A N 1
ATOM 3578 C CA . ALA A 1 444 ? 4.047 -7.832 18.164 1.00 91.81 444 ALA A CA 1
ATOM 3579 C C . ALA A 1 444 ? 4.797 -6.525 17.841 1.00 91.81 444 ALA A C 1
ATOM 3581 O O . ALA A 1 444 ? 5.387 -5.912 18.731 1.00 91.81 444 ALA A O 1
ATOM 3582 N N . SER A 1 445 ? 4.759 -6.072 16.583 1.00 93.25 445 SER A N 1
ATOM 3583 C CA . SER A 1 445 ? 5.506 -4.887 16.139 1.00 93.25 445 SER A CA 1
ATOM 3584 C C . SER A 1 445 ? 4.759 -3.572 16.384 1.00 93.25 445 SER A C 1
ATOM 3586 O O . SER A 1 445 ? 5.361 -2.582 16.810 1.00 93.25 445 SER A O 1
ATOM 3588 N N . LEU A 1 446 ? 3.454 -3.531 16.093 1.00 94.56 446 LEU A N 1
ATOM 3589 C CA . LEU A 1 446 ? 2.703 -2.279 15.970 1.00 94.56 446 LEU A CA 1
ATOM 3590 C C . LEU A 1 446 ? 1.603 -2.075 17.011 1.00 94.56 446 LEU A C 1
ATOM 3592 O O . LEU A 1 446 ? 1.339 -0.914 17.299 1.00 94.56 446 LEU A O 1
ATOM 3596 N N . LEU A 1 447 ? 0.988 -3.100 17.618 1.00 94.06 447 LEU A N 1
ATOM 3597 C CA . LEU A 1 447 ? -0.193 -2.886 18.483 1.00 94.06 447 LEU A CA 1
ATOM 3598 C C . LEU A 1 447 ? 0.087 -1.902 19.634 1.00 94.06 447 LEU A C 1
ATOM 3600 O O . LEU A 1 447 ? -0.670 -0.958 19.851 1.00 94.06 447 LEU A O 1
ATOM 3604 N N . GLY A 1 448 ? 1.211 -2.071 20.335 1.00 91.75 448 GLY A N 1
ATOM 3605 C CA . GLY A 1 448 ? 1.605 -1.169 21.421 1.00 91.75 448 GLY A CA 1
ATOM 3606 C C . GLY A 1 448 ? 1.959 0.252 20.961 1.00 91.75 448 GLY A C 1
ATOM 3607 O O . GLY A 1 448 ? 1.756 1.201 21.713 1.00 91.75 448 GLY A O 1
ATOM 3608 N N . VAL A 1 449 ? 2.468 0.423 19.736 1.00 92.94 449 VAL A N 1
ATOM 3609 C CA . VAL A 1 449 ? 2.756 1.754 19.167 1.00 92.94 449 VAL A CA 1
ATOM 3610 C C . VAL A 1 449 ? 1.466 2.415 18.692 1.00 92.94 449 VAL A C 1
ATOM 3612 O O . VAL A 1 449 ? 1.224 3.564 19.030 1.00 92.94 449 VAL A O 1
ATOM 3615 N N . LEU A 1 450 ? 0.603 1.670 18.002 1.00 92.44 450 LEU A N 1
ATOM 3616 C CA . LEU A 1 450 ? -0.712 2.094 17.529 1.00 92.44 450 LEU A CA 1
ATOM 3617 C C . LEU A 1 450 ? -1.581 2.638 18.668 1.00 92.44 450 LEU A C 1
ATOM 3619 O O . LEU A 1 450 ? -2.145 3.721 18.536 1.00 92.44 450 LEU A O 1
ATOM 3623 N N . LEU A 1 451 ? -1.636 1.935 19.805 1.00 91.25 451 LEU A N 1
ATOM 3624 C CA . LEU A 1 451 ? -2.350 2.407 20.994 1.00 91.25 451 LEU A CA 1
ATOM 3625 C C . LEU A 1 451 ? -1.782 3.741 21.509 1.00 91.25 451 LEU A C 1
ATOM 3627 O O . LEU A 1 451 ? -2.554 4.667 21.748 1.00 91.25 451 LEU A O 1
ATOM 3631 N N . ARG A 1 452 ? -0.452 3.880 21.624 1.00 90.75 452 ARG A N 1
ATOM 3632 C CA . ARG A 1 452 ? 0.189 5.142 22.045 1.00 90.75 452 ARG A CA 1
ATOM 3633 C C . ARG A 1 452 ? -0.068 6.284 21.061 1.00 90.75 452 ARG A C 1
ATOM 3635 O O . ARG A 1 452 ? -0.510 7.348 21.485 1.00 90.75 452 ARG A O 1
ATOM 3642 N N . THR A 1 453 ? 0.100 6.046 19.760 1.00 90.75 453 THR A N 1
ATOM 3643 C CA . THR A 1 453 ? -0.201 7.027 18.710 1.00 90.75 453 THR A CA 1
ATOM 3644 C C . THR A 1 453 ? -1.656 7.493 18.794 1.00 90.75 453 THR A C 1
ATOM 3646 O O . THR A 1 453 ? -1.890 8.696 18.772 1.00 90.75 453 THR A O 1
ATOM 3649 N N . ILE A 1 454 ? -2.634 6.592 18.981 1.00 87.62 454 ILE A N 1
ATOM 3650 C CA . ILE A 1 454 ? -4.050 6.973 19.158 1.00 87.62 454 ILE A CA 1
ATOM 3651 C C . ILE A 1 454 ? -4.234 7.884 20.382 1.00 87.62 454 ILE A C 1
ATOM 3653 O O . ILE A 1 454 ? -4.880 8.928 20.266 1.00 87.62 454 ILE A O 1
ATOM 3657 N N . LEU A 1 455 ? -3.648 7.535 21.534 1.00 86.75 455 LEU A N 1
ATOM 3658 C CA . LEU A 1 455 ? -3.718 8.355 22.753 1.00 86.75 455 LEU A CA 1
ATOM 3659 C C . LEU A 1 455 ? -3.138 9.764 22.541 1.00 86.75 455 LEU A C 1
ATOM 3661 O O . LEU A 1 455 ? -3.723 10.745 22.999 1.00 86.75 455 LEU A O 1
ATOM 3665 N N . GLU A 1 456 ? -2.033 9.880 21.805 1.00 87.12 456 GLU A N 1
ATOM 3666 C CA . GLU A 1 456 ? -1.358 11.152 21.519 1.00 87.12 456 GLU A CA 1
ATOM 3667 C C . GLU A 1 456 ? -2.106 12.020 20.488 1.00 87.12 456 GLU A C 1
ATOM 3669 O O . GLU A 1 456 ? -2.145 13.247 20.621 1.00 87.12 456 GLU A O 1
ATOM 3674 N N . ILE A 1 457 ? -2.755 11.415 19.483 1.00 84.44 457 ILE A N 1
ATOM 3675 C CA . ILE A 1 457 ? -3.510 12.148 18.447 1.00 84.44 457 ILE A CA 1
ATOM 3676 C C . ILE A 1 457 ? -4.994 12.359 18.771 1.00 84.44 457 ILE A C 1
ATOM 3678 O O . ILE A 1 457 ? -5.689 12.988 17.979 1.00 84.44 457 ILE A O 1
ATOM 3682 N N . THR A 1 458 ? -5.493 11.885 19.916 1.00 76.06 458 THR A N 1
ATOM 3683 C CA . THR A 1 458 ? -6.924 11.956 20.290 1.00 76.06 458 THR A CA 1
ATOM 3684 C C . THR A 1 458 ? -7.512 13.374 20.232 1.00 76.06 458 THR A C 1
ATOM 3686 O O . THR A 1 458 ? -8.692 13.538 19.943 1.00 76.06 458 THR A O 1
ATOM 3689 N N . ASN A 1 459 ? -6.697 14.407 20.469 1.00 70.81 459 ASN A N 1
ATOM 3690 C CA . ASN A 1 459 ? -7.119 15.814 20.417 1.00 70.81 459 ASN A CA 1
ATOM 3691 C C . ASN A 1 459 ? -6.859 16.492 19.049 1.00 70.81 459 ASN A C 1
ATOM 3693 O O . ASN A 1 459 ? -6.981 17.710 18.933 1.00 70.81 459 ASN A O 1
ATOM 3697 N N . ARG A 1 460 ? -6.447 15.738 18.019 1.00 73.19 460 ARG A N 1
ATOM 3698 C CA . ARG A 1 460 ? -6.238 16.226 16.642 1.00 73.19 460 ARG A CA 1
ATOM 3699 C C . ARG A 1 460 ? -7.503 15.989 15.800 1.00 73.19 460 ARG A C 1
ATOM 3701 O O . ARG A 1 460 ? -8.286 15.111 16.137 1.00 73.19 460 ARG A O 1
ATOM 3708 N N . PRO A 1 461 ? -7.720 16.711 14.684 1.00 54.47 461 PRO A N 1
ATOM 3709 C CA . PRO A 1 461 ? -8.984 16.643 13.936 1.00 54.47 461 PRO A CA 1
ATOM 3710 C C . PRO A 1 461 ? -9.265 15.334 13.164 1.00 54.47 461 PRO A C 1
ATOM 3712 O O . PRO A 1 461 ? -10.329 15.232 12.561 1.00 54.47 461 PRO A O 1
ATOM 3715 N N . GLN A 1 462 ? -8.342 14.360 13.115 1.00 60.41 462 GLN A N 1
ATOM 3716 C CA . GLN A 1 462 ? -8.481 13.131 12.304 1.00 60.41 462 GLN A CA 1
ATOM 3717 C C . GLN A 1 462 ? -7.868 11.864 12.960 1.00 60.41 462 GLN A C 1
ATOM 3719 O O . GLN A 1 462 ? -6.975 11.242 12.387 1.00 60.41 462 GLN A O 1
ATOM 3724 N N . PRO A 1 463 ? -8.316 11.428 14.152 1.00 66.69 463 PRO A N 1
ATOM 3725 C CA . PRO A 1 463 ? -7.810 10.207 14.793 1.00 66.69 463 PRO A CA 1
ATOM 3726 C C . PRO A 1 463 ? -8.424 8.912 14.210 1.00 66.69 463 PRO A C 1
ATOM 3728 O O . PRO A 1 463 ? -7.924 7.815 14.464 1.00 66.69 463 PRO A O 1
ATOM 3731 N N . GLY A 1 464 ? -9.502 9.032 13.423 1.00 71.44 464 GLY A N 1
ATOM 3732 C CA . GLY A 1 464 ? -10.324 7.917 12.936 1.00 71.44 464 GLY A CA 1
ATOM 3733 C C . GLY A 1 464 ? -9.601 6.879 12.066 1.00 71.44 464 GLY A C 1
ATOM 3734 O O . GLY A 1 464 ? -9.980 5.711 12.083 1.00 71.44 464 GLY A O 1
ATOM 3735 N N . GLU A 1 465 ? -8.538 7.251 11.344 1.00 81.44 465 GLU A N 1
ATOM 3736 C CA . GLU A 1 465 ? -7.811 6.308 10.474 1.00 81.44 465 GLU A CA 1
ATOM 3737 C C . GLU A 1 465 ? -7.059 5.237 11.286 1.00 81.44 465 GLU A C 1
ATOM 3739 O O . GLU A 1 465 ? -7.160 4.041 11.003 1.00 81.44 465 GLU A O 1
ATOM 3744 N N . PHE A 1 466 ? -6.365 5.639 12.358 1.00 86.69 466 PHE A N 1
ATOM 3745 C CA . PHE A 1 466 ? -5.686 4.702 13.262 1.00 86.69 466 PHE A CA 1
ATOM 3746 C C . PHE A 1 466 ? -6.668 3.893 14.108 1.00 86.69 466 PHE A C 1
ATOM 3748 O O . PHE A 1 466 ? -6.413 2.726 14.396 1.00 86.69 466 PHE A O 1
ATOM 3755 N N . VAL A 1 467 ? -7.815 4.480 14.453 1.00 81.44 467 VAL A N 1
ATOM 3756 C CA . VAL A 1 467 ? -8.944 3.758 15.050 1.00 81.44 467 VAL A CA 1
ATOM 3757 C C . VAL A 1 467 ? -9.435 2.642 14.127 1.00 81.44 467 VAL A C 1
ATOM 3759 O O . VAL A 1 467 ? -9.575 1.504 14.573 1.00 81.44 467 VAL A O 1
ATOM 3762 N N . GLY A 1 468 ? -9.623 2.931 12.836 1.00 81.56 468 GLY A N 1
ATOM 3763 C CA . GLY A 1 468 ? -9.961 1.927 11.827 1.00 81.56 468 GLY A CA 1
ATOM 3764 C C . GLY A 1 468 ? -8.910 0.818 11.735 1.00 81.56 468 GLY A C 1
ATOM 3765 O O . GLY A 1 468 ? -9.266 -0.359 11.733 1.00 81.56 468 GLY A O 1
ATOM 3766 N N . CYS A 1 469 ? -7.621 1.176 11.754 1.00 88.94 469 CYS A N 1
ATOM 3767 C CA . CYS A 1 469 ? -6.518 0.211 11.784 1.00 88.94 469 CYS A CA 1
ATOM 3768 C C . CYS A 1 469 ? -6.537 -0.676 13.039 1.00 88.94 469 CYS A C 1
ATOM 3770 O O . CYS A 1 469 ? -6.316 -1.879 12.935 1.00 88.94 469 CYS A O 1
ATOM 3772 N N . LEU A 1 470 ? -6.813 -0.109 14.219 1.00 88.62 470 LEU A N 1
ATOM 3773 C CA . LEU A 1 470 ? -6.891 -0.859 15.476 1.00 88.62 470 LEU A CA 1
ATOM 3774 C C . LEU A 1 470 ? -8.070 -1.834 15.474 1.00 88.62 470 LEU A C 1
ATOM 3776 O O . LEU A 1 470 ? -7.893 -2.998 15.817 1.00 88.62 470 LEU A O 1
ATOM 3780 N N . LEU A 1 471 ? -9.256 -1.377 15.067 1.00 82.75 471 LEU A N 1
ATOM 3781 C CA . LEU A 1 471 ? -10.450 -2.220 14.986 1.00 82.75 471 LEU A CA 1
ATOM 3782 C C . LEU A 1 471 ? -10.292 -3.332 13.943 1.00 82.75 471 LEU A C 1
ATOM 3784 O O . LEU A 1 471 ? -10.717 -4.457 14.192 1.00 82.75 471 LEU A O 1
ATOM 3788 N N . ALA A 1 472 ? -9.649 -3.042 12.808 1.00 85.62 472 ALA A N 1
ATOM 3789 C CA . ALA A 1 472 ? -9.289 -4.055 11.824 1.00 85.62 472 ALA A CA 1
ATOM 3790 C C . ALA A 1 472 ? -8.297 -5.070 12.413 1.00 85.62 472 ALA A C 1
ATOM 3792 O O . ALA A 1 472 ? -8.591 -6.255 12.406 1.00 85.62 472 ALA A O 1
ATOM 3793 N N . LEU A 1 473 ? -7.180 -4.632 13.006 1.00 91.00 473 LEU A N 1
ATOM 3794 C CA . LEU A 1 473 ? -6.191 -5.543 13.594 1.00 91.00 473 LEU A CA 1
ATOM 3795 C C . LEU A 1 473 ? -6.786 -6.434 14.695 1.00 91.00 473 LEU A C 1
ATOM 3797 O O . LEU A 1 473 ? -6.553 -7.637 14.689 1.00 91.00 473 LEU A O 1
ATOM 3801 N N . LEU A 1 474 ? -7.574 -5.867 15.615 1.00 87.81 474 LEU A N 1
ATOM 3802 C CA . LEU A 1 474 ? -8.225 -6.625 16.690 1.00 87.81 474 LEU A CA 1
ATOM 3803 C C . LEU A 1 474 ? -9.234 -7.653 16.160 1.00 87.81 474 LEU A C 1
ATOM 3805 O O . LEU A 1 474 ? -9.420 -8.690 16.784 1.00 87.81 474 LEU A O 1
ATOM 3809 N N . ARG A 1 475 ? -9.880 -7.385 15.022 1.00 84.94 475 ARG A N 1
ATOM 3810 C CA . ARG A 1 475 ? -10.847 -8.296 14.400 1.00 84.94 475 ARG A CA 1
ATOM 3811 C C . ARG A 1 475 ? -10.186 -9.539 13.794 1.00 84.94 475 ARG A C 1
ATOM 3813 O O . ARG A 1 475 ? -10.788 -10.605 13.855 1.00 84.94 475 ARG A O 1
ATOM 3820 N N . GLU A 1 476 ? -8.979 -9.414 13.246 1.00 87.19 476 GLU A N 1
ATOM 3821 C CA . GLU A 1 476 ? -8.226 -10.549 12.685 1.00 87.19 476 GLU A CA 1
ATOM 3822 C C . GLU A 1 476 ? -7.383 -11.282 13.771 1.00 87.19 476 GLU A C 1
ATOM 3824 O O . GLU A 1 476 ? -6.612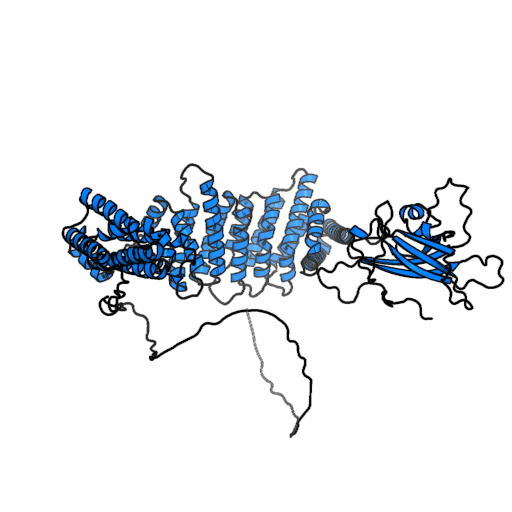 -12.200 13.484 1.00 87.19 476 GLU A O 1
ATOM 3829 N N . MET A 1 477 ? -7.492 -10.899 15.055 1.00 88.81 477 MET A N 1
ATOM 3830 C CA . MET A 1 477 ? -6.833 -11.609 16.160 1.00 88.81 477 MET A CA 1
ATOM 3831 C C . MET A 1 477 ? -7.634 -12.833 16.627 1.00 88.81 477 MET A C 1
ATOM 3833 O O . MET A 1 477 ? -8.779 -12.727 17.053 1.00 88.81 477 MET A O 1
ATOM 3837 N N . SER A 1 478 ? -6.981 -13.999 16.636 1.00 87.62 478 SER A N 1
ATOM 3838 C CA . SER A 1 478 ? -7.502 -15.232 17.234 1.00 87.62 478 SER A CA 1
ATOM 3839 C C . SER A 1 478 ? -7.170 -15.332 18.730 1.00 87.62 478 SER A C 1
ATOM 3841 O O . SER A 1 478 ? -6.248 -14.672 19.219 1.00 87.62 478 SER A O 1
ATOM 3843 N N . ASP A 1 479 ? -7.841 -16.239 19.453 1.00 86.69 479 ASP A N 1
ATOM 3844 C CA . ASP A 1 479 ? -7.531 -16.565 20.858 1.00 86.69 479 ASP A CA 1
ATOM 3845 C C . ASP A 1 479 ? -6.040 -16.859 21.085 1.00 86.69 479 ASP A C 1
ATOM 3847 O O . ASP A 1 479 ? -5.473 -16.485 22.113 1.00 86.69 479 ASP A O 1
ATOM 3851 N N . ARG A 1 480 ? -5.377 -17.493 20.109 1.00 87.00 480 ARG A N 1
ATOM 3852 C CA . ARG A 1 480 ? -3.942 -17.780 20.172 1.00 87.00 480 ARG A CA 1
ATOM 3853 C C . ARG A 1 480 ? -3.105 -16.498 20.109 1.00 87.00 480 ARG A C 1
ATOM 3855 O O . ARG A 1 480 ? -2.200 -16.349 20.928 1.00 87.00 480 ARG A O 1
ATOM 3862 N N . HIS A 1 481 ? -3.438 -15.557 19.219 1.00 91.88 481 HIS A N 1
ATOM 3863 C CA . HIS A 1 481 ? -2.752 -14.260 19.134 1.00 91.88 481 HIS A CA 1
ATOM 3864 C C . HIS A 1 481 ? -2.881 -13.485 20.458 1.00 91.88 481 HIS A C 1
ATOM 3866 O O . HIS A 1 481 ? -1.900 -12.924 20.947 1.00 91.88 481 HIS A O 1
ATOM 3872 N N . TYR A 1 482 ? -4.062 -13.510 21.091 1.00 89.31 482 TYR A N 1
ATOM 3873 C CA . TYR A 1 482 ? -4.257 -12.923 22.422 1.00 89.31 482 TYR A CA 1
ATOM 3874 C C . TYR A 1 482 ? -3.438 -13.634 23.509 1.00 89.31 482 TYR A C 1
ATOM 3876 O O . TYR A 1 482 ? -2.824 -12.967 24.343 1.00 89.31 482 TYR A O 1
ATOM 3884 N N . GLN A 1 483 ? -3.373 -14.969 23.499 1.00 88.69 483 GLN A N 1
ATOM 3885 C CA . GLN A 1 483 ? -2.551 -15.731 24.445 1.00 88.69 483 GLN A CA 1
ATOM 3886 C C . GLN A 1 483 ? -1.053 -15.425 24.287 1.00 88.69 483 GLN A C 1
ATOM 3888 O O . GLN A 1 483 ? -0.390 -15.177 25.292 1.00 88.69 483 GLN A O 1
ATOM 3893 N N . GLN A 1 484 ? -0.529 -15.384 23.058 1.00 89.00 484 GLN A N 1
ATOM 3894 C CA . GLN A 1 484 ? 0.873 -15.044 22.772 1.00 89.00 484 GLN A CA 1
ATOM 3895 C C . GLN A 1 484 ? 1.208 -13.610 23.211 1.00 89.00 484 GLN A C 1
ATOM 3897 O O . GLN A 1 484 ? 2.208 -13.389 23.895 1.00 89.00 484 GLN A O 1
ATOM 3902 N N . LEU A 1 485 ? 0.333 -12.642 22.912 1.00 90.06 485 LEU A N 1
ATOM 3903 C CA . LEU A 1 485 ? 0.474 -11.255 23.360 1.00 90.06 485 LEU A CA 1
ATOM 3904 C C . LEU A 1 485 ? 0.531 -11.156 24.892 1.00 90.06 485 LEU A C 1
ATOM 3906 O O . LEU A 1 485 ? 1.445 -10.529 25.426 1.00 90.06 485 LEU A O 1
ATOM 3910 N N . LEU A 1 486 ? -0.386 -11.816 25.608 1.00 88.31 486 LEU A N 1
ATOM 3911 C CA . LEU A 1 486 ? -0.392 -11.836 27.077 1.00 88.31 486 LEU A CA 1
ATOM 3912 C C . LEU A 1 486 ? 0.851 -12.532 27.657 1.00 88.31 486 LEU A C 1
ATOM 3914 O O . LEU A 1 486 ? 1.350 -12.104 28.695 1.00 88.31 486 LEU A O 1
ATOM 3918 N N . GLN A 1 487 ? 1.373 -13.561 26.983 1.00 89.19 487 GLN A N 1
ATOM 3919 C CA . GLN A 1 487 ? 2.605 -14.261 27.369 1.00 89.19 487 GLN A CA 1
ATOM 3920 C C . GLN A 1 487 ? 3.884 -13.446 27.110 1.00 89.19 487 GLN A C 1
ATOM 3922 O O . GLN A 1 487 ? 4.883 -13.685 27.785 1.00 89.19 487 GLN A O 1
ATOM 3927 N N . SER A 1 488 ? 3.876 -12.473 26.190 1.00 89.25 488 SER A N 1
ATOM 3928 C CA . SER A 1 488 ? 5.054 -11.625 25.939 1.00 89.25 488 SER A CA 1
ATOM 3929 C C . SER A 1 488 ? 5.388 -10.658 27.086 1.00 89.25 488 SER A C 1
ATOM 3931 O O . SER A 1 488 ? 6.520 -10.182 27.181 1.00 89.25 488 SER A O 1
ATOM 3933 N N . PHE A 1 489 ? 4.437 -10.388 27.990 1.00 87.69 489 PHE A N 1
ATOM 3934 C CA . PHE A 1 489 ? 4.665 -9.530 29.151 1.00 87.69 489 PHE A CA 1
ATOM 3935 C C . PHE A 1 489 ? 5.320 -10.314 30.290 1.00 87.69 489 PHE A C 1
ATOM 3937 O O . PHE A 1 489 ? 4.676 -11.086 31.001 1.00 87.69 489 PHE A O 1
ATOM 3944 N N . THR A 1 490 ? 6.608 -10.062 30.513 1.00 86.31 490 THR A N 1
ATOM 3945 C CA . THR A 1 490 ? 7.368 -10.639 31.634 1.00 86.31 490 THR A CA 1
ATOM 3946 C C . THR A 1 490 ? 7.039 -9.972 32.975 1.00 86.31 490 THR A C 1
ATOM 3948 O O . THR A 1 490 ? 7.117 -10.616 34.022 1.00 86.31 490 THR A O 1
ATOM 3951 N N . ASN A 1 491 ? 6.636 -8.696 32.956 1.00 87.50 491 ASN A N 1
ATOM 3952 C CA . ASN A 1 491 ? 6.289 -7.905 34.135 1.00 87.50 491 ASN A CA 1
ATOM 3953 C C . ASN A 1 491 ? 4.771 -7.655 34.237 1.00 87.50 491 ASN A C 1
ATOM 3955 O O . ASN A 1 491 ? 4.091 -7.331 33.262 1.00 87.50 491 ASN A O 1
ATOM 3959 N N . LYS A 1 492 ? 4.239 -7.746 35.462 1.00 80.50 492 LYS A N 1
ATOM 3960 C CA . LYS A 1 492 ? 2.832 -7.444 35.769 1.00 80.50 492 LYS A CA 1
ATOM 3961 C C . LYS A 1 492 ? 2.511 -5.951 35.711 1.00 80.50 492 LYS A C 1
ATOM 3963 O O . LYS A 1 492 ? 1.341 -5.613 35.546 1.00 80.50 492 LYS A O 1
ATOM 3968 N N . GLU A 1 493 ? 3.501 -5.074 35.878 1.00 79.38 493 GLU A N 1
ATOM 3969 C CA . GLU A 1 493 ? 3.296 -3.628 35.738 1.00 79.38 493 GLU A CA 1
ATOM 3970 C C . GLU A 1 493 ? 3.160 -3.243 34.262 1.00 79.38 493 GLU A C 1
ATOM 3972 O O . GLU A 1 493 ? 2.146 -2.657 33.900 1.00 79.38 493 GLU A O 1
ATOM 3977 N N . ASP A 1 494 ? 4.063 -3.710 33.397 1.00 82.94 494 ASP A N 1
ATOM 3978 C CA . ASP A 1 494 ? 3.994 -3.498 31.944 1.00 82.94 494 ASP A CA 1
ATOM 3979 C C . ASP A 1 494 ? 2.669 -4.018 31.353 1.00 82.94 494 ASP A C 1
ATOM 3981 O O . ASP A 1 494 ? 2.000 -3.309 30.600 1.00 82.94 494 ASP A O 1
ATOM 3985 N N . LEU A 1 495 ? 2.235 -5.223 31.755 1.00 81.31 495 LEU A N 1
ATOM 3986 C CA . LEU A 1 495 ? 0.930 -5.775 31.367 1.00 81.31 495 LEU A CA 1
ATOM 3987 C C . LEU A 1 495 ? -0.230 -4.894 31.850 1.00 81.31 495 LEU A C 1
ATOM 3989 O O . LEU A 1 495 ? -1.192 -4.665 31.118 1.00 81.31 495 LEU A O 1
ATOM 3993 N N . ARG A 1 496 ? -0.167 -4.400 33.092 1.00 76.38 496 ARG A N 1
ATOM 3994 C CA . ARG A 1 496 ? -1.196 -3.516 33.652 1.00 76.38 496 ARG A CA 1
ATOM 3995 C C . ARG A 1 496 ? -1.267 -2.200 32.880 1.00 76.38 496 ARG A C 1
ATOM 3997 O O . ARG A 1 496 ? -2.371 -1.739 32.603 1.00 76.38 496 ARG A O 1
ATOM 4004 N N . ASP A 1 497 ? -0.131 -1.602 32.552 1.00 80.00 497 ASP A N 1
ATOM 4005 C CA . ASP A 1 497 ? -0.081 -0.309 31.875 1.00 80.00 497 ASP A CA 1
ATOM 4006 C C . ASP A 1 497 ? -0.477 -0.441 30.394 1.00 80.00 497 ASP A C 1
ATOM 4008 O O . ASP A 1 497 ? -1.184 0.420 29.870 1.00 80.00 497 ASP A O 1
ATOM 4012 N N . PHE A 1 498 ? -0.161 -1.569 29.750 1.00 84.44 498 PHE A N 1
ATOM 4013 C CA . PHE A 1 498 ? -0.700 -1.940 28.438 1.00 84.44 498 PHE A CA 1
ATOM 4014 C C . PHE A 1 498 ? -2.228 -2.112 28.455 1.00 84.44 498 PHE A C 1
ATOM 4016 O O . PHE A 1 498 ? -2.928 -1.534 27.621 1.00 84.44 498 PHE A O 1
ATOM 4023 N N . LEU A 1 499 ? -2.775 -2.837 29.438 1.00 80.38 499 LEU A N 1
ATOM 4024 C CA . LEU A 1 499 ? -4.227 -2.971 29.607 1.00 80.38 499 LEU A CA 1
ATOM 4025 C C . LEU A 1 499 ? -4.895 -1.614 29.884 1.00 80.38 499 LEU A C 1
ATOM 4027 O O . LEU A 1 499 ? -5.972 -1.346 29.358 1.00 80.38 499 LEU A O 1
ATOM 4031 N N . LEU A 1 500 ? -4.252 -0.724 30.647 1.00 76.50 500 LEU A N 1
ATOM 4032 C CA . LEU A 1 500 ? -4.739 0.643 30.862 1.00 76.50 500 LEU A CA 1
ATOM 4033 C C . LEU A 1 500 ? -4.724 1.482 29.578 1.00 76.50 500 LEU A C 1
ATOM 4035 O O . LEU A 1 500 ? -5.674 2.233 29.354 1.00 76.50 500 LEU A O 1
ATOM 4039 N N . GLN A 1 501 ? -3.716 1.335 28.712 1.00 83.00 501 GLN A N 1
ATOM 4040 C CA . GLN A 1 501 ? -3.720 1.953 27.380 1.00 83.00 501 GLN A CA 1
ATOM 4041 C C . GLN A 1 501 ? -4.886 1.426 26.539 1.00 83.00 501 GLN A C 1
ATOM 4043 O O . GLN A 1 501 ? -5.628 2.233 25.985 1.00 83.00 501 GLN A O 1
ATOM 4048 N N . ILE A 1 502 ? -5.122 0.107 26.520 1.00 81.00 502 ILE A N 1
ATOM 4049 C CA . ILE A 1 502 ? -6.277 -0.500 25.838 1.00 81.00 502 ILE A CA 1
ATOM 4050 C C . ILE A 1 502 ? -7.601 0.078 26.358 1.00 81.00 502 ILE A C 1
ATOM 4052 O O . ILE A 1 502 ? -8.398 0.566 25.561 1.00 81.00 502 ILE A O 1
ATOM 4056 N N . PHE A 1 503 ? -7.841 0.085 27.674 1.00 72.06 503 PHE A N 1
ATOM 4057 C CA . PHE A 1 503 ? -9.082 0.631 28.241 1.00 72.06 503 PHE A CA 1
ATOM 4058 C C . PHE A 1 503 ? -9.245 2.133 27.975 1.00 72.06 503 PHE A C 1
ATOM 4060 O O . PHE A 1 503 ? -10.359 2.594 27.729 1.00 72.06 503 PHE A O 1
ATOM 4067 N N . THR A 1 504 ? -8.150 2.897 27.983 1.00 74.00 504 THR A N 1
ATOM 4068 C CA . THR A 1 504 ? -8.184 4.335 27.679 1.00 74.00 504 THR A CA 1
ATOM 4069 C C . THR A 1 504 ? -8.499 4.573 26.205 1.00 74.00 504 THR A C 1
ATOM 4071 O O . THR A 1 504 ? -9.348 5.408 25.903 1.00 74.00 504 THR A O 1
ATOM 4074 N N . VAL A 1 505 ? -7.899 3.801 25.290 1.00 78.19 505 VAL A N 1
ATOM 4075 C CA . VAL A 1 505 ? -8.232 3.856 23.862 1.00 78.19 505 VAL A CA 1
ATOM 4076 C C . VAL A 1 505 ? -9.678 3.429 23.629 1.00 78.19 505 VAL A C 1
ATOM 4078 O O . VAL A 1 505 ? -10.385 4.165 22.957 1.00 78.19 505 VAL A O 1
ATOM 4081 N N . PHE A 1 506 ? -10.177 2.345 24.234 1.00 70.75 506 PHE A N 1
ATOM 4082 C CA . PHE A 1 506 ? -11.601 1.992 24.144 1.00 70.75 506 PHE A CA 1
ATOM 4083 C C . PHE A 1 506 ? -12.508 3.121 24.643 1.00 70.75 506 PHE A C 1
ATOM 4085 O O . PHE A 1 506 ? -13.446 3.489 23.942 1.00 70.75 506 PHE A O 1
ATOM 4092 N N . ARG A 1 507 ? -12.200 3.748 25.786 1.00 69.56 507 ARG A N 1
ATOM 4093 C CA . ARG A 1 507 ? -12.940 4.926 26.270 1.00 69.56 507 ARG A CA 1
ATOM 4094 C C . ARG A 1 507 ? -12.905 6.099 25.280 1.00 69.56 507 ARG A C 1
ATOM 4096 O O . ARG A 1 507 ? -13.862 6.862 25.208 1.00 69.56 507 ARG A O 1
ATOM 4103 N N . ILE A 1 508 ? -11.817 6.267 24.533 1.00 69.69 508 ILE A N 1
ATOM 4104 C CA . ILE A 1 508 ? -11.722 7.282 23.479 1.00 69.69 508 ILE A CA 1
ATOM 4105 C C . ILE A 1 508 ? -12.566 6.882 22.273 1.00 69.69 508 ILE A C 1
ATOM 4107 O O . ILE A 1 508 ? -13.380 7.693 21.856 1.00 69.69 508 ILE A O 1
ATOM 4111 N N . LEU A 1 509 ? -12.442 5.645 21.771 1.00 64.31 509 LEU A N 1
ATOM 4112 C CA . LEU A 1 509 ? -13.273 5.095 20.688 1.00 64.31 509 LEU A CA 1
ATOM 4113 C C . LEU A 1 509 ? -14.759 5.347 20.935 1.00 64.31 509 LEU A C 1
ATOM 4115 O O . LEU A 1 509 ? -15.491 5.664 20.013 1.00 64.31 509 LEU A O 1
ATOM 4119 N N . ILE A 1 510 ? -15.169 5.230 22.193 1.00 58.75 510 ILE A N 1
ATOM 4120 C CA . ILE A 1 510 ? -16.537 5.373 22.679 1.00 58.75 510 ILE A CA 1
ATOM 4121 C C . ILE A 1 510 ? -17.123 6.794 22.543 1.00 58.75 510 ILE A C 1
ATOM 4123 O O . ILE A 1 510 ? -18.339 6.955 22.636 1.00 58.75 510 ILE A O 1
ATOM 4127 N N . ARG A 1 511 ? -16.302 7.822 22.297 1.00 64.69 511 ARG A N 1
ATOM 4128 C CA . ARG A 1 511 ? -16.765 9.213 22.181 1.00 64.69 511 ARG A CA 1
ATOM 4129 C C . ARG A 1 511 ? -17.537 9.468 20.872 1.00 64.69 511 ARG A C 1
ATOM 4131 O O . ARG A 1 511 ? -17.074 9.027 19.817 1.00 64.69 511 ARG A O 1
ATOM 4138 N N . PRO A 1 512 ? -18.643 10.241 20.887 1.00 55.78 512 PRO A N 1
ATOM 4139 C CA . PRO A 1 512 ? -19.456 10.505 19.693 1.00 55.78 512 PRO A CA 1
ATOM 4140 C C . PRO A 1 512 ? -18.681 11.103 18.509 1.00 55.78 512 PRO A C 1
ATOM 4142 O O . PRO A 1 512 ? -19.023 10.847 17.358 1.00 55.78 512 PRO A O 1
ATOM 4145 N N . GLU A 1 513 ? -17.630 11.883 18.772 1.00 58.44 513 GLU A N 1
ATOM 4146 C CA . GLU A 1 513 ? -16.825 12.571 17.754 1.00 58.44 513 GLU A CA 1
ATOM 4147 C C . GLU A 1 513 ? -15.866 11.638 16.990 1.00 58.44 513 GLU A C 1
ATOM 4149 O O . GLU A 1 513 ? -15.286 12.043 15.983 1.00 58.44 513 GLU A O 1
ATOM 4154 N N . MET A 1 514 ? -15.674 10.404 17.470 1.00 57.62 514 MET A N 1
ATOM 4155 C CA . MET A 1 514 ? -14.689 9.452 16.939 1.00 57.62 514 MET A CA 1
ATOM 4156 C C . MET A 1 514 ? -15.251 8.518 15.866 1.00 57.62 514 MET A C 1
ATOM 4158 O O . MET A 1 514 ? -14.481 7.914 15.116 1.00 57.62 514 MET A O 1
ATOM 4162 N N . PHE A 1 515 ? -16.577 8.395 15.781 1.00 54.16 515 PHE A N 1
ATOM 4163 C CA . PHE A 1 515 ? -17.246 7.565 14.786 1.00 54.16 515 PHE A CA 1
ATOM 4164 C C . PHE A 1 515 ? -17.715 8.392 13.580 1.00 54.16 515 PHE A C 1
ATOM 4166 O O . PHE A 1 515 ? -18.115 9.549 13.734 1.00 54.16 515 PHE A O 1
ATOM 4173 N N . PRO A 1 516 ? -17.741 7.804 12.368 1.00 52.66 516 PRO A N 1
ATOM 4174 C CA . PRO A 1 516 ? -18.502 8.367 11.260 1.00 52.66 516 PRO A CA 1
ATOM 4175 C C . PRO A 1 516 ? -19.963 8.596 11.672 1.00 52.66 516 PRO A C 1
ATOM 4177 O O . PRO A 1 516 ? -20.506 7.866 12.500 1.00 52.66 516 PRO A O 1
ATOM 4180 N N . LYS A 1 517 ? -20.643 9.546 11.019 1.00 53.84 517 LYS A N 1
ATOM 4181 C CA . LYS A 1 517 ? -22.098 9.747 11.187 1.00 53.84 517 LYS A CA 1
ATOM 4182 C C . LYS A 1 517 ? -22.943 8.585 10.625 1.00 53.84 517 LYS A C 1
ATOM 4184 O O . LYS A 1 517 ? -24.170 8.643 10.665 1.00 53.84 517 LYS A O 1
ATOM 4189 N N . ASP A 1 518 ? -22.295 7.539 10.115 1.00 56.00 518 ASP A N 1
ATOM 4190 C CA . ASP A 1 518 ? -22.918 6.300 9.667 1.00 56.00 518 ASP A CA 1
ATOM 4191 C C . ASP A 1 518 ? -23.346 5.449 10.872 1.00 56.00 518 ASP A C 1
ATOM 4193 O O . ASP A 1 518 ? -22.572 4.707 11.483 1.00 56.00 518 ASP A O 1
ATOM 4197 N N . TRP A 1 519 ? -24.638 5.553 11.175 1.00 58.09 519 TRP A N 1
ATOM 4198 C CA . TRP A 1 519 ? -25.366 4.882 12.256 1.00 58.09 519 TRP A CA 1
ATOM 4199 C C . TRP A 1 519 ? -25.129 3.363 12.371 1.00 58.09 519 TRP A C 1
ATOM 4201 O O . TRP A 1 519 ? -25.328 2.798 13.444 1.00 58.09 519 TRP A O 1
ATOM 4211 N N . THR A 1 520 ? -24.662 2.682 11.320 1.00 57.34 520 THR A N 1
ATOM 4212 C CA . THR A 1 520 ? -24.334 1.245 11.355 1.00 57.34 520 THR A CA 1
ATOM 4213 C C . THR A 1 520 ? -23.222 0.889 12.345 1.00 57.34 520 THR A C 1
ATOM 4215 O O . THR A 1 520 ? -23.164 -0.246 12.810 1.00 57.34 520 THR A O 1
ATOM 4218 N N . VAL A 1 521 ? -22.341 1.834 12.697 1.00 64.19 521 VAL A N 1
ATOM 4219 C CA . VAL A 1 521 ? -21.269 1.592 13.683 1.00 64.19 521 VAL A CA 1
ATOM 4220 C C . VAL A 1 521 ? -21.802 1.634 15.124 1.00 64.19 521 VAL A C 1
ATOM 4222 O O . VAL A 1 521 ? -21.251 0.989 16.016 1.00 64.19 521 VAL A O 1
ATOM 4225 N N . TRP A 1 522 ? -22.913 2.338 15.361 1.00 71.56 522 TRP A N 1
ATOM 4226 C CA . TRP A 1 522 ? -23.479 2.533 16.700 1.00 71.56 522 TRP A CA 1
ATOM 4227 C C . TRP A 1 522 ? -24.116 1.264 17.280 1.00 71.56 522 TRP A C 1
ATOM 4229 O O . TRP A 1 522 ? -24.078 1.060 18.490 1.00 71.56 522 TRP A O 1
ATOM 4239 N N . ASP A 1 523 ? -24.622 0.367 16.432 1.00 72.44 523 ASP A N 1
ATOM 4240 C CA . ASP A 1 523 ? -25.123 -0.941 16.873 1.00 72.44 523 ASP A CA 1
ATOM 4241 C C . ASP A 1 523 ? -23.984 -1.773 17.493 1.00 72.44 523 ASP A C 1
ATOM 4243 O O . ASP A 1 523 ? -24.076 -2.251 18.625 1.00 72.44 523 ASP A O 1
ATOM 4247 N N . SER A 1 524 ? -22.835 -1.818 16.804 1.00 70.81 524 SER A N 1
ATOM 4248 C CA . SER A 1 524 ? -21.615 -2.472 17.299 1.00 70.81 524 SER A CA 1
ATOM 4249 C C . SER A 1 524 ? -21.098 -1.833 18.592 1.00 70.81 524 SER A C 1
ATOM 4251 O O . SER A 1 524 ? -20.653 -2.545 19.490 1.00 70.81 524 SER A O 1
ATOM 4253 N N . TYR A 1 525 ? -21.192 -0.505 18.716 1.00 75.25 525 TYR A N 1
ATOM 4254 C CA . TYR A 1 525 ? -20.853 0.224 19.942 1.00 75.25 525 TYR A CA 1
ATOM 4255 C C . TYR A 1 525 ? -21.719 -0.215 21.133 1.00 75.25 525 TYR A C 1
ATOM 4257 O O . TYR A 1 525 ? -21.176 -0.532 22.196 1.00 75.25 525 TYR A O 1
ATOM 4265 N N . PHE A 1 526 ? -23.048 -0.260 20.979 1.00 83.81 526 PHE A N 1
ATOM 4266 C CA . PHE A 1 526 ? -23.937 -0.594 22.093 1.00 83.81 526 PHE A CA 1
ATOM 4267 C C . PHE A 1 526 ? -23.782 -2.060 22.500 1.00 83.81 526 PHE A C 1
ATOM 4269 O O . PHE A 1 526 ? -23.634 -2.338 23.691 1.00 83.81 526 PHE A O 1
ATOM 4276 N N . TYR A 1 527 ? -23.704 -2.984 21.535 1.00 82.50 527 TYR A N 1
ATOM 4277 C CA . TYR A 1 527 ? -23.407 -4.389 21.822 1.00 82.50 527 TYR A CA 1
ATOM 4278 C C . TYR A 1 527 ? -22.057 -4.560 22.533 1.00 82.50 527 TYR A C 1
ATOM 4280 O O . TYR A 1 527 ? -21.998 -5.256 23.547 1.00 82.50 527 TYR A O 1
ATOM 4288 N N . LEU A 1 528 ? -20.986 -3.895 22.080 1.00 79.44 528 LEU A N 1
ATOM 4289 C CA . LEU A 1 528 ? -19.675 -3.981 22.733 1.00 79.44 528 LEU A CA 1
ATOM 4290 C C . LEU A 1 528 ? -19.700 -3.408 24.159 1.00 79.44 528 LEU A C 1
ATOM 4292 O O . LEU A 1 528 ? -19.110 -3.997 25.061 1.00 79.44 528 LEU A O 1
ATOM 4296 N N . SER A 1 529 ? -20.412 -2.303 24.382 1.00 83.31 529 SER A N 1
ATOM 4297 C CA . SER A 1 529 ? -20.543 -1.670 25.702 1.00 83.31 529 SER A CA 1
ATOM 4298 C C . SER A 1 529 ? -21.334 -2.544 26.685 1.00 83.31 529 SER A C 1
ATOM 4300 O O . SER A 1 529 ? -20.942 -2.683 27.844 1.00 83.31 529 SER A O 1
ATOM 4302 N N . VAL A 1 530 ? -22.393 -3.215 26.215 1.00 89.06 530 VAL A N 1
ATOM 4303 C CA . VAL A 1 530 ? -23.146 -4.219 26.989 1.00 89.06 530 VAL A CA 1
ATOM 4304 C C . VAL A 1 530 ? -22.267 -5.433 27.312 1.00 89.06 530 VAL A C 1
ATOM 4306 O O . VAL A 1 530 ? -22.186 -5.846 28.470 1.00 89.06 530 VAL A O 1
ATOM 4309 N N . ILE A 1 531 ? -21.558 -5.976 26.314 1.00 86.25 531 ILE A N 1
ATOM 4310 C CA . ILE A 1 531 ? -20.624 -7.102 26.486 1.00 86.25 531 ILE A CA 1
ATOM 4311 C C . ILE A 1 531 ? -19.519 -6.742 27.484 1.00 86.25 531 ILE A C 1
ATOM 4313 O O . ILE A 1 531 ? -19.172 -7.580 28.316 1.00 86.25 531 ILE A O 1
ATOM 4317 N N . PHE A 1 532 ? -18.992 -5.514 27.433 1.00 85.69 532 PHE A N 1
ATOM 4318 C CA . PHE A 1 532 ? -18.002 -4.997 28.376 1.00 85.69 532 PHE A CA 1
ATOM 4319 C C . PHE A 1 532 ? -18.552 -4.984 29.804 1.00 85.69 532 PHE A C 1
ATOM 4321 O O . PHE A 1 532 ? -17.961 -5.603 30.686 1.00 85.69 532 PHE A O 1
ATOM 4328 N N . ILE A 1 533 ? -19.701 -4.338 30.034 1.00 90.12 533 ILE A N 1
ATOM 4329 C CA . ILE A 1 533 ? -20.310 -4.236 31.370 1.00 90.12 533 ILE A CA 1
ATOM 4330 C C . ILE A 1 533 ? -20.581 -5.619 31.973 1.00 90.12 533 ILE A C 1
ATOM 4332 O O . ILE A 1 533 ? -20.345 -5.816 33.166 1.00 90.12 533 ILE A O 1
ATOM 4336 N N . ASN A 1 534 ? -21.013 -6.576 31.150 1.00 89.38 534 ASN A N 1
ATOM 4337 C CA . ASN A 1 534 ? -21.340 -7.939 31.565 1.00 89.38 534 ASN A CA 1
ATOM 4338 C C . ASN A 1 534 ? -20.127 -8.890 31.637 1.00 89.38 534 ASN A C 1
ATOM 4340 O O . ASN A 1 534 ? -20.301 -10.070 31.949 1.00 89.38 534 ASN A O 1
ATOM 4344 N N . GLN A 1 535 ? -18.890 -8.423 31.412 1.00 86.81 535 GLN A N 1
ATOM 4345 C CA . GLN A 1 535 ? -17.711 -9.291 31.515 1.00 86.81 535 GLN A CA 1
ATOM 4346 C C . GLN A 1 535 ? -17.545 -9.881 32.928 1.00 86.81 535 GLN A C 1
ATOM 4348 O O . GLN A 1 535 ? -17.570 -9.127 33.907 1.00 86.81 535 GLN A O 1
ATOM 4353 N N . PRO A 1 536 ? -17.267 -11.195 33.075 1.00 86.44 536 PRO A N 1
ATOM 4354 C CA . PRO A 1 536 ? -17.048 -11.822 34.383 1.00 86.44 536 PRO A CA 1
ATOM 4355 C C . PRO A 1 536 ? -15.922 -11.177 35.202 1.00 86.44 536 PRO A C 1
ATOM 4357 O O . PRO A 1 536 ? -15.995 -11.118 36.425 1.00 86.44 536 PRO A O 1
ATOM 4360 N N . CYS A 1 537 ? -14.886 -10.647 34.543 1.00 83.88 537 CYS A N 1
ATOM 4361 C CA . CYS A 1 537 ? -13.764 -9.982 35.211 1.00 83.88 537 CYS A CA 1
ATOM 4362 C C . CYS A 1 537 ? -14.117 -8.610 35.819 1.00 83.88 537 CYS A C 1
ATOM 4364 O O . CYS A 1 537 ? -13.356 -8.118 36.657 1.00 83.88 537 CYS A O 1
ATOM 4366 N N . LEU A 1 538 ? -15.255 -8.020 35.431 1.00 87.38 538 LEU A N 1
ATOM 4367 C CA . LEU A 1 538 ? -15.774 -6.756 35.956 1.00 87.38 538 LEU A CA 1
ATOM 4368 C C . LEU A 1 538 ? -16.917 -6.940 36.966 1.00 87.38 538 LEU A C 1
ATOM 4370 O O . LEU A 1 538 ? -17.314 -5.959 37.589 1.00 87.38 538 LEU A O 1
ATOM 4374 N N . GLN A 1 539 ? -17.396 -8.166 37.209 1.00 91.88 539 GLN A N 1
ATOM 4375 C CA . GLN A 1 539 ? -18.389 -8.432 38.258 1.00 91.88 539 GLN A CA 1
ATOM 4376 C C . GLN A 1 539 ? -17.724 -8.442 39.637 1.00 91.88 539 GLN A C 1
ATOM 4378 O O . GLN A 1 539 ? -17.382 -9.482 40.196 1.00 91.88 539 GLN A O 1
ATOM 4383 N N . LEU A 1 540 ? -17.490 -7.244 40.179 1.00 89.69 540 LEU A N 1
ATOM 4384 C CA . LEU A 1 540 ? -16.710 -7.021 41.401 1.00 89.69 540 LEU A CA 1
ATOM 4385 C C . LEU A 1 540 ? -17.282 -7.725 42.643 1.00 89.69 540 LEU A C 1
ATOM 4387 O O . LEU A 1 540 ? -16.576 -7.896 43.637 1.00 89.69 540 LEU A O 1
ATOM 4391 N N . GLU A 1 541 ? -18.543 -8.137 42.586 1.00 87.94 541 GLU A N 1
ATOM 4392 C CA . GLU A 1 541 ? -19.266 -8.886 43.609 1.00 87.94 541 GLU A CA 1
ATOM 4393 C C . GLU A 1 541 ? -18.767 -10.334 43.740 1.00 87.94 541 GLU A C 1
ATOM 4395 O O . GLU A 1 541 ? -18.868 -10.909 44.820 1.00 87.94 541 GLU A O 1
ATOM 4400 N N . SER A 1 542 ? -18.149 -10.903 42.695 1.00 87.88 542 SER A N 1
ATOM 4401 C CA . SER A 1 542 ? -17.511 -12.226 42.754 1.00 87.88 542 SER A CA 1
ATOM 4402 C C . SER A 1 542 ? -16.089 -12.192 43.339 1.00 87.88 542 SER A C 1
ATOM 4404 O O . SER A 1 542 ? -15.417 -13.224 43.414 1.00 87.88 542 SER A O 1
ATOM 4406 N N . PHE A 1 543 ? -15.579 -11.014 43.718 1.00 90.19 543 PHE A N 1
ATOM 4407 C CA . PHE A 1 543 ? -14.253 -10.846 44.313 1.00 90.19 543 PHE A CA 1
ATOM 4408 C C . PHE A 1 543 ? -14.315 -10.663 45.831 1.00 90.19 543 PHE A C 1
ATOM 4410 O O . PHE A 1 543 ? -15.279 -10.146 46.389 1.00 90.19 543 PHE A O 1
ATOM 4417 N N . SER A 1 544 ? -13.227 -11.032 46.517 1.00 92.94 544 SER A N 1
ATOM 4418 C CA . SER A 1 544 ? -13.113 -10.800 47.959 1.00 92.94 544 SER A CA 1
ATOM 4419 C C . SER A 1 544 ? -13.199 -9.300 48.296 1.00 92.94 544 SER A C 1
ATOM 4421 O O . SER A 1 544 ? -12.694 -8.476 47.522 1.00 92.94 544 SER A O 1
ATOM 4423 N N . PRO A 1 545 ? -13.758 -8.914 49.463 1.00 93.06 545 PRO A N 1
ATOM 4424 C CA . PRO A 1 545 ? -13.953 -7.506 49.827 1.00 93.06 545 PRO A CA 1
ATOM 4425 C C . PRO A 1 545 ? -12.676 -6.660 49.721 1.00 93.06 545 PRO A C 1
ATOM 4427 O O . PRO A 1 545 ? -12.699 -5.551 49.190 1.00 93.06 545 PRO A O 1
ATOM 4430 N N . SER A 1 546 ? -11.532 -7.216 50.133 1.00 90.38 546 SER A N 1
ATOM 4431 C CA . SER A 1 546 ? -10.221 -6.562 50.047 1.00 90.38 546 SER A CA 1
ATOM 4432 C C . SER A 1 546 ? -9.746 -6.337 48.605 1.00 90.38 546 SER A C 1
ATOM 4434 O O . SER A 1 546 ? -9.100 -5.328 48.326 1.00 90.38 546 SER A O 1
ATOM 4436 N N . LYS A 1 547 ? -10.058 -7.257 47.678 1.00 88.69 547 LYS A N 1
ATOM 4437 C CA . LYS A 1 547 ? -9.749 -7.104 46.247 1.00 88.69 547 LYS A CA 1
ATOM 4438 C C . LYS A 1 547 ? -10.684 -6.074 45.610 1.00 88.69 547 LYS A C 1
ATOM 4440 O O . LYS A 1 547 ? -10.194 -5.172 44.936 1.00 88.69 547 LYS A O 1
ATOM 4445 N N . ARG A 1 548 ? -11.995 -6.162 45.876 1.00 91.25 548 ARG A N 1
ATOM 4446 C CA . ARG A 1 548 ? -13.007 -5.196 45.411 1.00 91.25 548 ARG A CA 1
ATOM 4447 C C . ARG A 1 548 ? -12.654 -3.768 45.829 1.00 91.25 548 ARG A C 1
ATOM 4449 O O . ARG A 1 548 ? -12.586 -2.896 44.969 1.00 91.25 548 ARG A O 1
ATOM 4456 N N . LYS A 1 549 ? -12.344 -3.545 47.113 1.00 90.88 549 LYS A N 1
ATOM 4457 C CA . LYS A 1 549 ? -11.951 -2.228 47.637 1.00 90.88 549 LYS A CA 1
ATOM 4458 C C . LYS A 1 549 ? -10.746 -1.643 46.887 1.00 90.88 549 LYS A C 1
ATOM 4460 O O . LYS A 1 549 ? -10.849 -0.541 46.364 1.00 90.88 549 LYS A O 1
ATOM 4465 N N . ARG A 1 550 ? -9.659 -2.411 46.733 1.00 86.31 550 ARG A N 1
ATOM 4466 C CA . ARG A 1 550 ? -8.451 -1.972 46.002 1.00 86.31 550 ARG A CA 1
ATOM 4467 C C . ARG A 1 550 ? -8.691 -1.672 44.518 1.00 86.31 550 ARG A C 1
ATOM 4469 O O . ARG A 1 550 ? -7.980 -0.846 43.957 1.00 86.31 550 ARG A O 1
ATOM 4476 N N . ILE A 1 551 ? -9.628 -2.367 43.869 1.00 81.94 551 ILE A N 1
ATOM 4477 C CA . ILE A 1 551 ? -10.005 -2.090 42.473 1.00 81.94 551 ILE A CA 1
ATOM 4478 C C . ILE A 1 551 ? -10.747 -0.753 42.400 1.00 81.94 551 ILE A C 1
ATOM 4480 O O . ILE A 1 551 ? -10.338 0.119 41.638 1.00 81.94 551 ILE A O 1
ATOM 4484 N N . LEU A 1 552 ? -11.772 -0.569 43.238 1.00 85.38 552 LEU A N 1
ATOM 4485 C CA . LEU A 1 552 ? -12.584 0.651 43.273 1.00 85.38 552 LEU A CA 1
ATOM 4486 C C . LEU A 1 552 ? -11.758 1.894 43.639 1.00 85.38 552 LEU A C 1
ATOM 4488 O O . LEU A 1 552 ? -11.863 2.907 42.958 1.00 85.38 552 LEU A O 1
ATOM 4492 N N . GLU A 1 553 ? -10.880 1.804 44.643 1.00 82.94 553 GLU A N 1
ATOM 4493 C CA . GLU A 1 553 ? -9.975 2.898 45.045 1.00 82.94 553 GLU A CA 1
ATOM 4494 C C . GLU A 1 553 ? -9.006 3.328 43.931 1.00 82.94 553 GLU A C 1
ATOM 4496 O O . GLU A 1 553 ? -8.527 4.460 43.939 1.00 82.94 553 GLU A O 1
ATOM 4501 N N . LYS A 1 554 ? -8.687 2.429 42.990 1.00 77.75 554 LYS A N 1
ATOM 4502 C CA . LYS A 1 554 ? -7.652 2.643 41.968 1.00 77.75 554 LYS A CA 1
ATOM 4503 C C . LYS A 1 554 ? -8.203 2.973 40.580 1.00 77.75 554 LYS A C 1
ATOM 4505 O O . LYS A 1 554 ? -7.519 3.649 39.816 1.00 77.75 554 LYS A O 1
ATOM 4510 N N . TYR A 1 555 ? -9.397 2.482 40.248 1.00 75.50 555 TYR A N 1
ATOM 4511 C CA . TYR A 1 555 ? -9.978 2.569 38.902 1.00 75.50 555 TYR A CA 1
ATOM 4512 C C . TYR A 1 555 ? -11.445 3.035 38.877 1.00 75.50 555 TYR A C 1
ATOM 4514 O O . TYR A 1 555 ? -11.994 3.223 37.794 1.00 75.50 555 TYR A O 1
ATOM 4522 N N . GLY A 1 556 ? -12.092 3.203 40.037 1.00 83.38 556 GLY A N 1
ATOM 4523 C CA . GLY A 1 556 ? -13.547 3.352 40.125 1.00 83.38 556 GLY A CA 1
ATOM 4524 C C . GLY A 1 556 ? -14.297 2.074 39.722 1.00 83.38 556 GLY A C 1
ATOM 4525 O O . GLY A 1 556 ? -13.695 1.014 39.528 1.00 83.38 556 GLY A O 1
ATOM 4526 N N . ASP A 1 557 ? -15.623 2.163 39.590 1.00 86.56 557 ASP A N 1
ATOM 4527 C CA . ASP A 1 557 ? -16.415 1.101 38.958 1.00 86.56 557 ASP A CA 1
ATOM 4528 C C . ASP A 1 557 ? -16.524 1.378 37.450 1.00 86.56 557 ASP A C 1
ATOM 4530 O O . ASP A 1 557 ? -17.268 2.252 36.996 1.00 86.56 557 ASP A O 1
ATOM 4534 N N . MET A 1 558 ? -15.745 0.634 36.663 1.00 82.88 558 MET A N 1
ATOM 4535 C CA . MET A 1 558 ? -15.694 0.784 35.205 1.00 82.88 558 MET A CA 1
ATOM 4536 C C . MET A 1 558 ? -17.033 0.484 34.518 1.00 82.88 558 MET A C 1
ATOM 4538 O O . MET A 1 558 ? -17.262 0.979 33.416 1.00 82.88 558 MET A O 1
ATOM 4542 N N . ARG A 1 559 ? -17.937 -0.269 35.163 1.00 91.19 559 ARG A N 1
ATOM 4543 C CA . ARG A 1 559 ? -19.270 -0.565 34.619 1.00 91.19 559 ARG A CA 1
ATOM 4544 C C . ARG A 1 559 ? -20.157 0.678 34.641 1.00 91.19 559 ARG A C 1
ATOM 4546 O O . ARG A 1 559 ? -20.814 0.965 33.648 1.00 91.19 559 ARG A O 1
ATOM 4553 N N . VAL A 1 560 ? -20.107 1.455 35.728 1.00 90.69 560 VAL A N 1
ATOM 4554 C CA . VAL A 1 560 ? -20.836 2.732 35.859 1.00 90.69 560 VAL A CA 1
ATOM 4555 C C . VAL A 1 560 ? -20.334 3.741 34.835 1.00 90.69 560 VAL A C 1
ATOM 4557 O O . VAL A 1 560 ? -21.137 4.352 34.138 1.00 90.69 560 VAL A O 1
ATOM 4560 N N . MET A 1 561 ? -19.008 3.869 34.690 1.00 83.25 561 MET A N 1
ATOM 4561 C CA . MET A 1 561 ? -18.423 4.754 33.678 1.00 83.25 561 MET A CA 1
ATOM 4562 C C . MET A 1 561 ? -18.904 4.386 32.269 1.00 83.25 561 MET A C 1
ATOM 4564 O O . MET A 1 561 ? -19.313 5.272 31.530 1.00 83.25 561 MET A O 1
ATOM 4568 N N . MET A 1 562 ? -18.937 3.093 31.924 1.00 82.88 562 MET A N 1
ATOM 4569 C CA . MET A 1 562 ? -19.476 2.633 30.639 1.00 82.88 562 MET A CA 1
ATOM 4570 C C . MET A 1 562 ? -20.977 2.926 30.489 1.00 82.88 562 MET A C 1
ATOM 4572 O O . MET A 1 562 ? -21.403 3.375 29.430 1.00 82.88 562 MET A O 1
ATOM 4576 N N . GLY A 1 563 ? -21.778 2.737 31.543 1.00 89.31 563 GLY A N 1
ATOM 4577 C CA . GLY A 1 563 ? -23.199 3.099 31.544 1.00 89.31 563 GLY A CA 1
ATOM 4578 C C . GLY A 1 563 ? -23.433 4.581 31.236 1.00 89.31 563 GLY A C 1
ATOM 4579 O O . GLY A 1 563 ? -24.299 4.913 30.429 1.00 89.31 563 GLY A O 1
ATOM 4580 N N . CYS A 1 564 ? -22.622 5.475 31.813 1.00 85.81 564 CYS A N 1
ATOM 4581 C CA . CYS A 1 564 ? -22.684 6.913 31.528 1.00 85.81 564 CYS A CA 1
ATOM 4582 C C . CYS A 1 564 ? -22.378 7.232 30.059 1.00 85.81 564 CYS A C 1
ATOM 4584 O O . CYS A 1 564 ? -23.033 8.096 29.476 1.00 85.81 564 CYS A O 1
ATOM 4586 N N . GLU A 1 565 ? -21.418 6.531 29.450 1.00 79.81 565 GLU A N 1
ATOM 4587 C CA . GLU A 1 565 ? -21.113 6.689 28.026 1.00 79.81 565 GLU A CA 1
ATOM 4588 C C . GLU A 1 565 ? -22.253 6.132 27.147 1.00 79.81 565 GLU A C 1
ATOM 4590 O O . GLU A 1 565 ? -22.663 6.819 26.215 1.00 79.81 565 GLU A O 1
ATOM 4595 N N . ILE A 1 566 ? -22.855 4.976 27.486 1.00 87.81 566 ILE A N 1
ATOM 4596 C CA . ILE A 1 566 ? -24.059 4.451 26.801 1.00 87.81 566 ILE A CA 1
ATOM 4597 C C . ILE A 1 566 ? -25.187 5.489 26.834 1.00 87.81 566 ILE A C 1
ATOM 4599 O O . ILE A 1 566 ? -25.787 5.769 25.797 1.00 87.81 566 ILE A O 1
ATOM 4603 N N . PHE A 1 567 ? -25.467 6.085 27.999 1.00 88.94 567 PHE A N 1
ATOM 4604 C CA . PHE A 1 567 ? -26.487 7.127 28.139 1.00 88.94 567 PHE A CA 1
ATOM 4605 C C . PHE A 1 567 ? -26.151 8.372 27.305 1.00 88.94 567 PHE A C 1
ATOM 4607 O O . PHE A 1 567 ? -27.000 8.855 26.554 1.00 88.94 567 PHE A O 1
ATOM 4614 N N . SER A 1 568 ? -24.914 8.869 27.392 1.00 81.12 568 SER A N 1
ATOM 4615 C CA . SER A 1 568 ? -24.432 10.018 26.613 1.00 81.12 568 SER A CA 1
ATOM 4616 C C . SER A 1 568 ? -24.583 9.779 25.108 1.00 81.12 568 SER A C 1
ATOM 4618 O O . SER A 1 568 ? -25.176 10.590 24.393 1.00 81.12 568 SER A O 1
ATOM 4620 N N . MET A 1 569 ? -24.122 8.624 24.623 1.00 77.94 569 MET A N 1
ATOM 4621 C CA . MET A 1 569 ? -24.222 8.250 23.218 1.00 77.94 569 MET A CA 1
ATOM 4622 C C . MET A 1 569 ? -25.680 8.094 22.785 1.00 77.94 569 MET A C 1
ATOM 4624 O O . MET A 1 569 ? -26.059 8.618 21.739 1.00 77.94 569 MET A O 1
ATOM 4628 N N . TRP A 1 570 ? -26.522 7.466 23.615 1.00 88.00 570 TRP A N 1
ATOM 4629 C CA . TRP A 1 570 ? -27.956 7.343 23.362 1.00 88.00 570 TRP A CA 1
ATOM 4630 C C . TRP A 1 570 ? -28.620 8.708 23.149 1.00 88.00 570 TRP A C 1
ATOM 4632 O O . TRP A 1 570 ? -29.383 8.873 22.198 1.00 88.00 570 TRP A O 1
ATOM 4642 N N . GLN A 1 571 ? -28.304 9.720 23.966 1.00 85.56 571 GLN A N 1
ATOM 4643 C CA . GLN A 1 571 ? -28.882 11.056 23.783 1.00 85.56 571 GLN A CA 1
ATOM 4644 C C . GLN A 1 571 ? -28.468 11.730 22.468 1.00 85.56 571 GLN A C 1
ATOM 4646 O O . GLN A 1 571 ? -29.277 12.447 21.877 1.00 85.56 571 GLN A O 1
ATOM 4651 N N . ASN A 1 572 ? -27.269 11.440 21.959 1.00 77.19 572 ASN A N 1
ATOM 4652 C CA . ASN A 1 572 ? -26.757 12.000 20.706 1.00 77.19 572 ASN A CA 1
ATOM 4653 C C . ASN A 1 572 ? -27.325 11.342 19.429 1.00 77.19 572 ASN A C 1
ATOM 4655 O O . ASN A 1 572 ? -27.129 11.872 18.336 1.00 77.19 572 ASN A O 1
ATOM 4659 N N . LEU A 1 573 ? -28.072 10.234 19.537 1.00 75.62 573 LEU A N 1
ATOM 4660 C CA . LEU A 1 573 ? -28.638 9.504 18.387 1.00 75.62 573 LEU A CA 1
ATOM 4661 C C . LEU A 1 573 ? -29.716 10.278 17.594 1.00 75.62 573 LEU A C 1
ATOM 4663 O O . LEU A 1 573 ? -30.006 9.922 16.449 1.00 75.62 573 LEU A O 1
ATOM 4667 N N . GLY A 1 574 ? -30.356 11.292 18.188 1.00 80.75 574 GLY A N 1
ATOM 4668 C CA . GLY A 1 574 ? -31.459 12.029 17.555 1.00 80.75 574 GLY A CA 1
ATOM 4669 C C . GLY A 1 574 ? -32.620 11.121 17.116 1.00 80.75 574 GLY A C 1
ATOM 4670 O O . GLY A 1 574 ? -33.005 10.200 17.834 1.00 80.75 574 GLY A O 1
ATOM 4671 N N . GLU A 1 575 ? -33.168 11.349 15.919 1.00 78.75 575 GLU A N 1
ATOM 4672 C CA . GLU A 1 575 ? -34.273 10.540 15.371 1.00 78.75 575 GLU A CA 1
ATOM 4673 C C . GLU A 1 575 ? -33.881 9.079 15.079 1.00 78.75 575 GLU A C 1
ATOM 4675 O O . GLU A 1 575 ? -34.745 8.201 15.014 1.00 78.75 575 GLU A O 1
ATOM 4680 N N . HIS A 1 576 ? -32.581 8.780 14.957 1.00 79.12 576 HIS A N 1
ATOM 4681 C CA . HIS A 1 576 ? -32.101 7.429 14.658 1.00 79.12 576 HIS A CA 1
ATOM 4682 C C . HIS A 1 576 ? -32.321 6.435 15.807 1.00 79.12 576 HIS A C 1
ATOM 4684 O O . HIS A 1 576 ? -32.287 5.232 15.551 1.00 79.12 576 HIS A O 1
ATOM 4690 N N . LYS A 1 577 ? -32.624 6.899 17.036 1.00 86.56 577 LYS A N 1
ATOM 4691 C CA . LYS A 1 577 ? -33.011 6.061 18.196 1.00 86.56 577 LYS A CA 1
ATOM 4692 C C . LYS A 1 577 ? -33.994 4.956 17.808 1.00 86.56 577 LYS A C 1
ATOM 4694 O O . LYS A 1 577 ? -33.804 3.793 18.153 1.00 86.56 577 LYS A O 1
ATOM 4699 N N . LEU A 1 578 ? -34.995 5.313 17.004 1.00 85.12 578 LEU A N 1
ATOM 4700 C CA . LEU A 1 578 ? -36.067 4.436 16.528 1.00 85.12 578 LEU A CA 1
ATOM 4701 C C . LEU A 1 578 ? -35.592 3.192 15.758 1.00 85.12 578 LEU A C 1
ATOM 4703 O O . LEU A 1 578 ? -36.320 2.204 15.719 1.00 85.12 578 LEU A O 1
ATOM 4707 N N . ASN A 1 579 ? -34.393 3.219 15.171 1.00 83.69 579 ASN A N 1
ATOM 4708 C CA . ASN A 1 579 ? -33.811 2.062 14.487 1.00 83.69 579 ASN A CA 1
ATOM 4709 C C . ASN A 1 579 ? -33.186 1.063 15.479 1.00 83.69 579 ASN A C 1
ATOM 4711 O O . ASN A 1 579 ? -33.181 -0.135 15.212 1.00 83.69 579 ASN A O 1
ATOM 4715 N N . PHE A 1 580 ? -32.694 1.544 16.627 1.00 85.75 580 PHE A N 1
ATOM 4716 C CA . PHE A 1 580 ? -32.012 0.735 17.645 1.00 85.75 580 PHE A CA 1
ATOM 4717 C C . PHE A 1 580 ? -32.957 0.195 18.717 1.00 85.75 580 PHE A C 1
ATOM 4719 O O . PHE A 1 580 ? -32.725 -0.900 19.223 1.00 85.75 580 PHE A O 1
ATOM 4726 N N . ILE A 1 581 ? -34.022 0.936 19.056 1.00 90.44 581 ILE A N 1
ATOM 4727 C CA . ILE A 1 581 ? -34.985 0.585 20.116 1.00 90.44 581 ILE A CA 1
ATOM 4728 C C . ILE A 1 581 ? -35.387 -0.907 20.084 1.00 90.44 581 ILE A C 1
ATOM 4730 O O . ILE A 1 581 ? -35.215 -1.576 21.105 1.00 90.44 581 ILE A O 1
ATOM 4734 N N . PRO A 1 582 ? -35.824 -1.499 18.949 1.00 88.50 582 PRO A N 1
ATOM 4735 C CA . PRO A 1 582 ? -36.226 -2.904 18.933 1.00 88.50 582 PRO A CA 1
ATOM 4736 C C . PRO A 1 582 ? -35.089 -3.880 19.262 1.00 88.50 582 PRO A C 1
ATOM 4738 O O . PRO A 1 582 ? -35.358 -4.937 19.830 1.00 88.50 582 PRO A O 1
ATOM 4741 N N . ALA A 1 583 ? -33.841 -3.571 18.904 1.00 88.50 583 ALA A N 1
ATOM 4742 C CA . ALA A 1 583 ? -32.686 -4.432 19.158 1.00 88.50 583 ALA A CA 1
ATOM 4743 C C . ALA A 1 583 ? -32.121 -4.249 20.578 1.00 88.50 583 ALA A C 1
ATOM 4745 O O . ALA A 1 583 ? -31.731 -5.229 21.211 1.00 88.50 583 ALA A O 1
ATOM 4746 N N . MET A 1 584 ? -32.123 -3.014 21.094 1.00 92.38 584 MET A N 1
ATOM 4747 C CA . MET A 1 584 ? -31.400 -2.622 22.310 1.00 92.38 584 MET A CA 1
ATOM 4748 C C . MET A 1 584 ? -32.149 -2.837 23.629 1.00 92.38 584 MET A C 1
ATOM 4750 O O . MET A 1 584 ? -31.496 -2.918 24.668 1.00 92.38 584 MET A O 1
ATOM 4754 N N . ILE A 1 585 ? -33.479 -3.002 23.615 1.00 91.81 585 ILE A N 1
ATOM 4755 C CA . ILE A 1 585 ? -34.270 -3.278 24.835 1.00 91.81 585 ILE A CA 1
ATOM 4756 C C . ILE A 1 585 ? -33.687 -4.453 25.640 1.00 91.81 585 ILE A C 1
ATOM 4758 O O . ILE A 1 585 ? -33.450 -4.325 26.838 1.00 91.81 585 ILE A O 1
ATOM 4762 N N . GLY A 1 586 ? -33.406 -5.585 24.986 1.00 90.12 586 GLY A N 1
ATOM 4763 C CA . GLY A 1 586 ? -32.864 -6.775 25.653 1.00 90.12 586 GLY A CA 1
ATOM 4764 C C . GLY A 1 586 ? -31.448 -6.581 26.214 1.00 90.12 586 GLY A C 1
ATOM 4765 O O . GLY A 1 586 ? -31.264 -6.767 27.416 1.00 90.12 586 GLY A O 1
ATOM 4766 N N . PRO A 1 587 ? -30.464 -6.174 25.392 1.00 92.88 587 PRO A N 1
ATOM 4767 C CA . PRO A 1 587 ? -29.102 -5.880 25.837 1.00 92.88 587 PRO A CA 1
ATOM 4768 C C . PRO A 1 587 ? -29.023 -4.863 26.988 1.00 92.88 587 PRO A C 1
ATOM 4770 O O . PRO A 1 587 ? -28.257 -5.058 27.931 1.00 92.88 587 PRO A O 1
ATOM 4773 N N . PHE A 1 588 ? -29.835 -3.801 26.972 1.00 93.50 588 PHE A N 1
ATOM 4774 C CA . PHE A 1 588 ? -29.848 -2.823 28.065 1.00 93.50 588 PHE A CA 1
ATOM 4775 C C . PHE A 1 588 ? -30.535 -3.356 29.329 1.00 93.50 588 PHE A C 1
ATOM 4777 O O . PHE A 1 588 ? -30.098 -3.030 30.433 1.00 93.50 588 PHE A O 1
ATOM 4784 N N . LEU A 1 589 ? -31.561 -4.210 29.209 1.00 89.38 589 LEU A N 1
ATOM 4785 C CA . LEU A 1 589 ? -32.118 -4.908 30.373 1.00 89.38 589 LEU A CA 1
ATOM 4786 C C . LEU A 1 589 ? -31.075 -5.834 31.010 1.00 89.38 589 LEU A C 1
ATOM 4788 O O . LEU A 1 589 ? -30.956 -5.869 32.233 1.00 89.38 589 LEU A O 1
ATOM 4792 N N . GLU A 1 590 ? -30.256 -6.512 30.207 1.00 89.75 590 GLU A N 1
ATOM 4793 C CA . GLU A 1 590 ? -29.163 -7.349 30.713 1.00 89.75 590 GLU A CA 1
ATOM 4794 C C . GLU A 1 590 ? -28.113 -6.529 31.484 1.00 89.75 590 GLU A C 1
ATOM 4796 O O . GLU A 1 590 ? -27.656 -6.978 32.530 1.00 89.75 590 GLU A O 1
ATOM 4801 N N . VAL A 1 591 ? -27.812 -5.291 31.065 1.00 91.50 591 VAL A N 1
ATOM 4802 C CA . VAL A 1 591 ? -26.983 -4.352 31.854 1.00 91.50 591 VAL A CA 1
ATOM 4803 C C . VAL A 1 591 ? -27.608 -4.042 33.220 1.00 91.50 591 VAL A C 1
ATOM 4805 O O . VAL A 1 591 ? -26.894 -3.983 34.220 1.00 91.50 591 VAL A O 1
ATOM 4808 N N . THR A 1 592 ? -28.933 -3.878 33.305 1.00 88.00 592 THR A N 1
ATOM 4809 C CA . THR A 1 592 ? -29.598 -3.596 34.594 1.00 88.00 592 THR A CA 1
ATOM 4810 C C . THR A 1 592 ? -29.580 -4.770 35.580 1.00 88.00 592 THR A C 1
ATOM 4812 O O . THR A 1 592 ? -29.739 -4.543 36.779 1.00 88.00 592 THR A O 1
ATOM 4815 N N . LEU A 1 593 ? -29.322 -6.005 35.128 1.00 87.69 593 LEU A N 1
ATOM 4816 C CA . LEU A 1 593 ? -29.161 -7.163 36.021 1.00 87.69 593 LEU A CA 1
ATOM 4817 C C . LEU A 1 593 ? -27.908 -7.058 36.896 1.00 87.69 593 LEU A C 1
ATOM 4819 O O . LEU A 1 593 ? -27.888 -7.621 37.992 1.00 87.69 593 LEU A O 1
ATOM 4823 N N . VAL A 1 594 ? -26.882 -6.322 36.453 1.00 89.00 594 VAL A N 1
ATOM 4824 C CA . VAL A 1 594 ? -25.668 -6.083 37.242 1.00 89.00 594 VAL A CA 1
ATOM 4825 C C . VAL A 1 594 ? -26.056 -5.470 38.600 1.00 89.00 594 VAL A C 1
ATOM 4827 O O . VAL A 1 594 ? -26.780 -4.471 38.628 1.00 89.00 594 VAL A O 1
ATOM 4830 N N . PRO A 1 595 ? -25.601 -6.031 39.739 1.00 88.06 595 PRO A N 1
ATOM 4831 C CA . PRO A 1 595 ? -25.951 -5.572 41.089 1.00 88.06 595 PRO A CA 1
ATOM 4832 C C . PRO A 1 595 ? -25.158 -4.314 41.496 1.00 88.06 595 PRO A C 1
ATOM 4834 O O . PRO A 1 595 ? -24.421 -4.295 42.483 1.00 88.06 595 PRO A O 1
ATOM 4837 N N . GLN A 1 596 ? -25.293 -3.253 40.698 1.00 89.88 596 GLN A N 1
ATOM 4838 C CA . GLN A 1 596 ? -24.645 -1.957 40.879 1.00 89.88 596 GLN A CA 1
ATOM 4839 C C . GLN A 1 596 ? -25.727 -0.855 40.732 1.00 89.88 596 GLN A C 1
ATOM 4841 O O . GLN A 1 596 ? -26.289 -0.706 39.643 1.00 89.88 596 GLN A O 1
ATOM 4846 N N . PRO A 1 597 ? -26.078 -0.116 41.808 1.00 87.12 597 PRO A N 1
ATOM 4847 C CA . PRO A 1 597 ? -27.206 0.825 41.787 1.00 87.12 597 PRO A CA 1
ATOM 4848 C C . PRO A 1 597 ? -27.041 2.033 40.854 1.00 87.12 597 PRO A C 1
ATOM 4850 O O . PRO A 1 597 ? -27.987 2.399 40.163 1.00 87.12 597 PRO A O 1
ATOM 4853 N N . ASP A 1 598 ? -25.857 2.643 40.801 1.00 88.88 598 ASP A N 1
ATOM 4854 C CA . ASP A 1 598 ? -25.603 3.853 40.002 1.00 88.88 598 ASP A CA 1
ATOM 4855 C C . ASP A 1 598 ? -25.756 3.571 38.501 1.00 88.88 598 ASP A C 1
ATOM 4857 O O . ASP A 1 598 ? -26.371 4.342 37.770 1.00 88.88 598 ASP A O 1
ATOM 4861 N N . LEU A 1 599 ? -25.270 2.412 38.052 1.00 90.88 599 LEU A N 1
ATOM 4862 C CA . LEU A 1 599 ? -25.441 1.905 36.695 1.00 90.88 599 LEU A CA 1
ATOM 4863 C C . LEU A 1 599 ? -26.925 1.728 36.349 1.00 90.88 599 LEU A C 1
ATOM 4865 O O . LEU A 1 599 ? -27.361 2.155 35.283 1.00 90.88 599 LEU A O 1
ATOM 4869 N N . ARG A 1 600 ? -27.723 1.148 37.254 1.00 89.44 600 ARG A N 1
ATOM 4870 C CA . ARG A 1 600 ? -29.178 1.016 37.063 1.00 89.44 600 ARG A CA 1
ATOM 4871 C C . ARG A 1 600 ? -29.850 2.385 36.942 1.00 89.44 600 ARG A C 1
ATOM 4873 O O . ARG A 1 600 ? -30.644 2.583 36.024 1.00 89.44 600 ARG A O 1
ATOM 4880 N N . ASN A 1 601 ? -29.474 3.339 37.795 1.00 86.69 601 ASN A N 1
ATOM 4881 C CA . ASN A 1 601 ? -29.979 4.716 37.758 1.00 86.69 601 ASN A CA 1
ATOM 4882 C C . ASN A 1 601 ? -29.634 5.441 36.444 1.00 86.69 601 ASN A C 1
ATOM 4884 O O . ASN A 1 601 ? -30.438 6.233 35.961 1.00 86.69 601 ASN A O 1
ATOM 4888 N N . VAL A 1 602 ? -28.481 5.146 35.836 1.00 89.94 602 VAL A N 1
ATOM 4889 C CA . VAL A 1 602 ? -28.082 5.689 34.525 1.00 89.94 602 VAL A CA 1
ATOM 4890 C C . VAL A 1 602 ? -28.839 5.031 33.362 1.00 89.94 602 VAL A C 1
ATOM 4892 O O . VAL A 1 602 ? -29.156 5.702 32.379 1.00 89.94 602 VAL A O 1
ATOM 4895 N N . MET A 1 603 ? -29.174 3.741 33.464 1.00 89.94 603 MET A N 1
ATOM 4896 C CA . MET A 1 603 ? -29.884 3.014 32.402 1.00 89.94 603 MET A CA 1
ATOM 4897 C C . MET A 1 603 ? -31.403 3.253 32.394 1.00 89.94 603 MET A C 1
ATOM 4899 O O . MET A 1 603 ? -31.992 3.276 31.315 1.00 89.94 603 MET A O 1
ATOM 4903 N N . ILE A 1 604 ? -32.051 3.462 33.551 1.00 85.75 604 ILE A N 1
ATOM 4904 C CA . ILE A 1 604 ? -33.512 3.690 33.636 1.00 85.75 604 ILE A CA 1
ATOM 4905 C C . ILE A 1 604 ? -34.005 4.795 32.673 1.00 85.75 604 ILE A C 1
ATOM 4907 O O . ILE A 1 604 ? -34.922 4.521 31.892 1.00 85.75 604 ILE A O 1
ATOM 4911 N N . PRO A 1 605 ? -33.410 6.009 32.641 1.00 88.62 605 PRO A N 1
ATOM 4912 C CA . PRO A 1 605 ? -33.835 7.085 31.742 1.00 88.62 605 PRO A CA 1
ATOM 4913 C C . PRO A 1 605 ? -33.815 6.724 30.251 1.00 88.62 605 PRO A C 1
ATOM 4915 O O . PRO A 1 605 ? -34.568 7.313 29.476 1.00 88.62 605 PRO A O 1
ATOM 4918 N N . ILE A 1 606 ? -32.991 5.754 29.838 1.00 91.81 606 ILE A N 1
ATOM 4919 C CA . ILE A 1 606 ? -32.927 5.302 28.443 1.00 91.81 606 ILE A CA 1
ATOM 4920 C C . ILE A 1 606 ? -34.244 4.632 28.046 1.00 91.81 606 ILE A C 1
ATOM 4922 O O . ILE A 1 606 ? -34.795 4.963 27.001 1.00 91.81 606 ILE A O 1
ATOM 4926 N N . PHE A 1 607 ? -34.798 3.751 28.887 1.00 89.94 607 PHE A N 1
ATOM 4927 C CA . PHE A 1 607 ? -36.073 3.079 28.602 1.00 89.94 607 PHE A CA 1
ATOM 4928 C C . PHE A 1 607 ? -37.255 4.052 28.551 1.00 89.94 607 PHE A C 1
ATOM 4930 O O . PHE A 1 607 ? -38.133 3.900 27.702 1.00 89.94 607 PHE A O 1
ATOM 4937 N N . HIS A 1 608 ? -37.250 5.087 29.397 1.00 86.81 608 HIS A N 1
ATOM 4938 C CA . HIS A 1 608 ? -38.230 6.174 29.311 1.00 86.81 608 HIS A CA 1
ATOM 4939 C C . HIS A 1 608 ? -38.162 6.894 27.965 1.00 86.81 608 HIS A C 1
ATOM 4941 O O . HIS A 1 608 ? -39.185 7.062 27.307 1.00 86.81 608 HIS A O 1
ATOM 4947 N N . ASP A 1 609 ? -36.957 7.252 27.521 1.00 89.88 609 ASP A N 1
ATOM 4948 C CA . ASP A 1 609 ? -36.754 7.887 26.222 1.00 89.88 609 ASP A CA 1
ATOM 4949 C C . ASP A 1 609 ? -37.124 6.943 25.053 1.00 89.88 609 ASP A C 1
ATOM 4951 O O . ASP A 1 609 ? -37.734 7.401 24.091 1.00 89.88 609 ASP A O 1
ATOM 4955 N N . MET A 1 610 ? -36.899 5.621 25.149 1.00 92.25 610 MET A N 1
ATOM 4956 C CA . MET A 1 610 ? -37.395 4.663 24.140 1.00 92.25 610 MET A CA 1
ATOM 4957 C C . MET A 1 610 ? -38.919 4.745 23.954 1.00 92.25 610 MET A C 1
ATOM 4959 O O . MET A 1 610 ? -39.404 4.799 22.821 1.00 92.25 610 MET A O 1
ATOM 4963 N N . MET A 1 611 ? -39.673 4.774 25.058 1.00 88.19 611 MET A N 1
ATOM 4964 C CA . MET A 1 611 ? -41.135 4.889 25.025 1.00 88.19 611 MET A CA 1
ATOM 4965 C C . MET A 1 611 ? -41.581 6.242 24.473 1.00 88.19 611 MET A C 1
ATOM 4967 O O . MET A 1 611 ? -42.447 6.293 23.602 1.00 88.19 611 MET A O 1
ATOM 4971 N N . ASP A 1 612 ? -40.954 7.331 24.919 1.00 87.50 612 ASP A N 1
ATOM 4972 C CA . ASP A 1 612 ? -41.222 8.688 24.436 1.00 87.50 612 ASP A CA 1
ATOM 4973 C C . ASP A 1 612 ? -41.011 8.814 22.917 1.00 87.50 612 ASP A C 1
ATOM 4975 O O . ASP A 1 612 ? -41.801 9.465 22.228 1.00 87.50 612 ASP A O 1
ATOM 4979 N N . TRP A 1 613 ? -39.972 8.176 22.367 1.00 88.69 613 TRP A N 1
ATOM 4980 C CA . TRP A 1 613 ? -39.709 8.173 20.927 1.00 88.69 613 TRP A CA 1
ATOM 4981 C C . TRP A 1 613 ? -40.711 7.327 20.134 1.00 88.69 613 TRP A C 1
ATOM 4983 O O . TRP A 1 613 ? -41.185 7.794 19.093 1.00 88.69 613 TRP A O 1
ATOM 4993 N N . GLU A 1 614 ? -41.096 6.135 20.610 1.00 87.81 614 GLU A N 1
ATOM 4994 C CA . GLU A 1 614 ? -42.153 5.355 19.944 1.00 87.81 614 GLU A CA 1
ATOM 4995 C C . GLU A 1 614 ? -43.507 6.089 19.999 1.00 87.81 614 GLU A C 1
ATOM 4997 O O . GLU A 1 614 ? -44.186 6.208 18.972 1.00 87.81 614 GLU A O 1
ATOM 5002 N N . GLN A 1 615 ? -43.843 6.680 21.153 1.00 87.69 615 GLN A N 1
ATOM 5003 C CA . GLN A 1 615 ? -45.046 7.487 21.370 1.00 87.69 615 GLN A CA 1
ATOM 5004 C C . GLN A 1 615 ? -45.124 8.668 20.395 1.00 87.69 615 GLN A C 1
ATOM 5006 O O . GLN A 1 615 ? -46.181 8.910 19.809 1.00 87.69 615 GLN A O 1
ATOM 5011 N N . ARG A 1 616 ? -44.013 9.385 20.174 1.00 86.88 616 ARG A N 1
ATOM 5012 C CA . ARG A 1 616 ? -43.941 10.502 19.213 1.00 86.88 616 ARG A CA 1
ATOM 5013 C C . ARG A 1 616 ? -44.113 10.048 17.762 1.00 86.88 616 ARG A C 1
ATOM 5015 O O . ARG A 1 616 ? -44.738 10.766 16.987 1.00 86.88 616 ARG A O 1
ATOM 5022 N N . ARG A 1 617 ? -43.583 8.876 17.385 1.00 85.88 617 ARG A N 1
ATOM 5023 C CA . ARG A 1 617 ? -43.660 8.359 16.004 1.00 85.88 617 ARG A CA 1
ATOM 5024 C C . ARG A 1 617 ? -44.993 7.692 15.667 1.00 85.88 617 ARG A C 1
ATOM 5026 O O . ARG A 1 617 ? -45.445 7.806 14.531 1.00 85.88 617 ARG A O 1
ATOM 5033 N N . SER A 1 618 ? -45.585 6.951 16.603 1.00 84.69 618 SER A N 1
ATOM 5034 C CA . SER A 1 618 ? -46.727 6.063 16.327 1.00 84.69 618 SER A CA 1
ATOM 5035 C C . SER A 1 618 ? -47.993 6.372 17.139 1.00 84.69 618 SER A C 1
ATOM 5037 O O . SER A 1 618 ? -49.007 5.688 16.995 1.00 84.69 618 SER A O 1
ATOM 5039 N N . GLY A 1 619 ? -47.956 7.390 18.006 1.00 83.19 619 GLY A N 1
ATOM 5040 C CA . GLY A 1 619 ? -49.071 7.769 18.884 1.00 83.19 619 GLY A CA 1
ATOM 5041 C C . GLY A 1 619 ? -49.320 6.806 20.053 1.00 83.19 619 GLY A C 1
ATOM 5042 O O . GLY A 1 619 ? -50.251 7.024 20.828 1.00 83.19 619 GLY A O 1
ATOM 5043 N N . ASN A 1 620 ? -48.505 5.758 20.183 1.00 84.12 620 ASN A N 1
ATOM 5044 C CA . ASN A 1 620 ? -48.507 4.768 21.260 1.00 84.12 620 ASN A CA 1
ATOM 5045 C C . ASN A 1 620 ? -47.069 4.231 21.461 1.00 84.12 620 ASN A C 1
ATOM 5047 O O . ASN A 1 620 ? -46.222 4.454 20.600 1.00 84.12 620 ASN A O 1
ATOM 5051 N N . PHE A 1 621 ? -46.787 3.514 22.552 1.00 85.56 621 PHE A N 1
ATOM 5052 C CA . PHE A 1 621 ? -45.482 2.867 22.803 1.00 85.56 621 PHE A CA 1
ATOM 5053 C C . PHE A 1 621 ? -45.604 1.347 23.035 1.00 85.56 621 PHE A C 1
ATOM 5055 O O . PHE A 1 621 ? -44.831 0.739 23.778 1.00 85.56 621 PHE A O 1
ATOM 5062 N N . LYS A 1 622 ? -46.621 0.714 22.430 1.00 83.06 622 LYS A N 1
ATOM 5063 C CA . LYS A 1 622 ? -47.004 -0.666 22.763 1.00 83.06 622 LYS A CA 1
ATOM 5064 C C . LYS A 1 622 ? -45.985 -1.726 22.347 1.00 83.06 622 LYS A C 1
ATOM 5066 O O . LYS A 1 622 ? -46.017 -2.814 22.915 1.00 83.06 622 LYS A O 1
ATOM 5071 N N . GLN A 1 623 ? -45.106 -1.466 21.373 1.00 85.69 623 GLN A N 1
ATOM 5072 C CA . GLN A 1 623 ? -44.087 -2.456 20.996 1.00 85.69 623 GLN A CA 1
ATOM 5073 C C . GLN A 1 623 ? -42.912 -2.411 21.970 1.00 85.69 623 GLN A C 1
ATOM 5075 O O . GLN A 1 623 ? -42.404 -3.464 22.351 1.00 85.69 623 GLN A O 1
ATOM 5080 N N . VAL A 1 624 ? -42.512 -1.211 22.408 1.00 87.06 624 VAL A N 1
ATOM 5081 C CA . VAL A 1 624 ? -41.527 -1.036 23.483 1.00 87.06 624 VAL A CA 1
ATOM 5082 C C . VAL A 1 624 ? -42.050 -1.638 24.785 1.00 87.06 624 VAL A C 1
ATOM 5084 O O . VAL A 1 624 ? -41.337 -2.418 25.407 1.00 87.06 624 VAL A O 1
ATOM 5087 N N . GLU A 1 625 ? -43.301 -1.345 25.154 1.00 85.44 625 GLU A N 1
ATOM 5088 C CA . GLU A 1 625 ? -43.989 -1.915 26.321 1.00 85.44 625 GLU A CA 1
ATOM 5089 C C . GLU A 1 625 ? -44.002 -3.451 26.282 1.00 85.44 625 GLU A C 1
ATOM 5091 O O . GLU A 1 625 ? -43.435 -4.086 27.170 1.00 85.44 625 GLU A O 1
ATOM 5096 N N . ALA A 1 626 ? -44.583 -4.053 25.236 1.00 85.88 626 ALA A N 1
ATOM 5097 C CA . ALA A 1 626 ? -44.686 -5.507 25.124 1.00 85.88 626 ALA A CA 1
ATOM 5098 C C . ALA A 1 626 ? -43.306 -6.179 25.157 1.00 85.88 626 ALA A C 1
ATOM 5100 O O . ALA A 1 626 ? -43.104 -7.139 25.893 1.00 85.88 626 ALA A O 1
ATOM 5101 N N . LYS A 1 627 ? -42.318 -5.630 24.436 1.00 87.94 627 LYS A N 1
ATOM 5102 C CA . LYS A 1 627 ? -40.970 -6.209 24.381 1.00 87.94 627 LYS A CA 1
ATOM 5103 C C . LYS A 1 627 ? -40.178 -6.042 25.682 1.00 87.94 627 LYS A C 1
ATOM 5105 O O . LYS A 1 627 ? -39.343 -6.895 25.985 1.00 87.94 627 LYS A O 1
ATOM 5110 N N . LEU A 1 628 ? -40.418 -4.969 26.441 1.00 85.38 628 LEU A N 1
ATOM 5111 C CA . LEU A 1 628 ? -39.890 -4.814 27.798 1.00 85.38 628 LEU A CA 1
ATOM 5112 C C . LEU A 1 628 ? -40.486 -5.877 28.723 1.00 85.38 628 LEU A C 1
ATOM 5114 O O . LEU A 1 628 ? -39.722 -6.572 29.387 1.00 85.38 628 LEU A O 1
ATOM 5118 N N . ILE A 1 629 ? -41.814 -6.033 28.726 1.00 83.25 629 ILE A N 1
ATOM 5119 C CA . ILE A 1 629 ? -42.525 -7.015 29.559 1.00 83.25 629 ILE A CA 1
ATOM 5120 C C . ILE A 1 629 ? -42.062 -8.439 29.221 1.00 83.25 629 ILE A C 1
ATOM 5122 O O . ILE A 1 629 ? -41.530 -9.111 30.099 1.00 83.25 629 ILE A O 1
ATOM 5126 N N . ASP A 1 630 ? -42.133 -8.853 27.951 1.00 85.62 630 ASP A N 1
ATOM 5127 C CA . ASP A 1 630 ? -41.723 -10.191 27.490 1.00 85.62 630 ASP A CA 1
ATOM 5128 C C . ASP A 1 630 ? -40.292 -10.549 27.937 1.00 85.62 630 ASP A C 1
ATOM 5130 O O . ASP A 1 630 ? -40.006 -11.671 28.368 1.00 85.62 630 ASP A O 1
ATOM 5134 N N . LYS A 1 631 ? -39.357 -9.594 27.835 1.00 85.62 631 LYS A N 1
ATOM 5135 C CA . LYS A 1 631 ? -37.951 -9.828 28.187 1.00 85.62 631 LYS A CA 1
ATOM 5136 C C . LYS A 1 631 ? -37.713 -9.777 29.697 1.00 85.62 631 LYS A C 1
ATOM 5138 O O . LYS A 1 631 ? -36.881 -10.543 30.178 1.00 85.62 631 LYS A O 1
ATOM 5143 N N . LEU A 1 632 ? -38.428 -8.935 30.443 1.00 80.12 632 LEU A N 1
ATOM 5144 C CA . LEU A 1 632 ? -38.389 -8.926 31.908 1.00 80.12 632 LEU A CA 1
ATOM 5145 C C . LEU A 1 632 ? -38.960 -10.230 32.483 1.00 80.12 632 LEU A C 1
ATOM 5147 O O . LEU A 1 632 ? -38.311 -10.843 33.328 1.00 80.12 632 LEU A O 1
ATOM 5151 N N . ASP A 1 633 ? -40.093 -10.709 31.966 1.00 80.88 633 ASP A N 1
ATOM 5152 C CA . ASP A 1 633 ? -40.699 -11.984 32.364 1.00 80.88 633 ASP A CA 1
ATOM 5153 C C . ASP A 1 633 ? -39.778 -13.175 32.051 1.00 80.88 633 ASP A C 1
ATOM 5155 O O . ASP A 1 633 ? -39.632 -14.073 32.885 1.00 80.88 633 ASP A O 1
ATOM 5159 N N . SER A 1 634 ? -39.077 -13.163 30.906 1.00 86.75 634 SER A N 1
ATOM 5160 C CA . SER A 1 634 ? -38.023 -14.146 30.590 1.00 86.75 634 SER A CA 1
ATOM 5161 C C . SER A 1 634 ? -36.905 -14.130 31.637 1.00 86.75 634 SER A C 1
ATOM 5163 O O . SER A 1 634 ? -36.554 -15.174 32.182 1.00 86.75 634 SER A O 1
ATOM 5165 N N . LEU A 1 635 ? -36.365 -12.951 31.966 1.00 80.94 635 LEU A N 1
ATOM 5166 C CA . LEU A 1 635 ? -35.262 -12.813 32.925 1.00 80.94 635 LEU A CA 1
ATOM 5167 C C . LEU A 1 635 ? -35.672 -13.230 34.348 1.00 80.94 635 LEU A C 1
ATOM 5169 O O . LEU A 1 635 ? -34.918 -13.938 35.020 1.00 80.94 635 LEU A O 1
ATOM 5173 N N . MET A 1 636 ? -36.882 -12.865 34.775 1.00 75.00 636 MET A N 1
ATOM 5174 C CA . MET A 1 636 ? -37.464 -13.289 36.051 1.00 75.00 636 MET A CA 1
ATOM 5175 C C . MET A 1 636 ? -37.706 -14.806 36.096 1.00 75.00 636 MET A C 1
ATOM 5177 O O . MET A 1 636 ? -37.415 -15.441 37.111 1.00 75.00 636 MET A O 1
ATOM 5181 N N . SER A 1 637 ? -38.177 -15.404 34.997 1.00 80.19 637 SER A N 1
ATOM 5182 C CA . SER A 1 637 ? -38.391 -16.857 34.875 1.00 80.19 637 SER A CA 1
ATOM 5183 C C . SER A 1 637 ? -37.081 -17.651 34.870 1.00 80.19 637 SER A C 1
ATOM 5185 O O . SER A 1 637 ? -37.027 -18.765 35.386 1.00 80.19 637 SER A O 1
ATOM 5187 N N . GLU A 1 638 ? -36.004 -17.067 34.339 1.00 80.50 638 GLU A N 1
ATOM 5188 C CA . GLU A 1 638 ? -34.637 -17.600 34.406 1.00 80.50 638 GLU A CA 1
ATOM 5189 C C . GLU A 1 638 ? -33.989 -17.443 35.799 1.00 80.50 638 GLU A C 1
ATOM 5191 O O . GLU A 1 638 ? -32.855 -17.882 36.000 1.00 80.50 638 GLU A O 1
ATOM 5196 N N . GLY A 1 639 ? -34.675 -16.818 36.766 1.00 74.19 639 GLY A N 1
ATOM 5197 C CA . GLY A 1 639 ? -34.154 -16.572 38.113 1.00 74.19 639 GLY A CA 1
ATOM 5198 C C . GLY A 1 639 ? -33.024 -15.537 38.161 1.00 74.19 639 GLY A C 1
ATOM 5199 O O . GLY A 1 639 ? -32.193 -15.580 39.069 1.00 74.19 639 GLY A O 1
ATOM 5200 N N . LYS A 1 640 ? -32.956 -14.632 37.175 1.00 75.00 640 LYS A N 1
ATOM 5201 C CA . LYS A 1 640 ? -31.944 -13.571 37.097 1.00 75.00 640 LYS A CA 1
ATOM 5202 C C . LYS A 1 640 ? -32.433 -12.298 37.792 1.00 75.00 640 LYS A C 1
ATOM 5204 O O . LYS A 1 640 ? -33.575 -11.888 37.621 1.00 75.00 640 LYS A O 1
ATOM 5209 N N . GLY A 1 641 ? -31.524 -11.644 38.514 1.00 71.69 641 GLY A N 1
ATOM 5210 C CA . GLY A 1 641 ? -31.792 -10.431 39.292 1.00 71.69 641 GLY A CA 1
ATOM 5211 C C . GLY A 1 641 ? -31.727 -10.681 40.801 1.00 71.69 641 GLY A C 1
ATOM 5212 O O . GLY A 1 641 ? -32.019 -11.773 41.282 1.00 71.69 641 GLY A O 1
ATOM 5213 N N . ASP A 1 642 ? -31.297 -9.669 41.551 1.00 75.50 642 ASP A N 1
ATOM 5214 C CA . ASP A 1 642 ? -31.298 -9.666 43.015 1.00 75.50 642 ASP A CA 1
ATOM 5215 C C . ASP A 1 642 ? -32.574 -9.004 43.566 1.00 75.50 642 ASP A C 1
ATOM 5217 O O . ASP A 1 642 ? -33.391 -8.480 42.811 1.00 75.50 642 ASP A O 1
ATOM 5221 N N . GLU A 1 643 ? -32.769 -8.984 44.885 1.00 73.38 643 GLU A N 1
ATOM 5222 C CA . GLU A 1 643 ? -34.003 -8.422 45.458 1.00 73.38 643 GLU A CA 1
ATOM 5223 C C . GLU A 1 643 ? -34.156 -6.919 45.134 1.00 73.38 643 GLU A C 1
ATOM 5225 O O . GLU A 1 643 ? -35.256 -6.462 44.825 1.00 73.38 643 GLU A O 1
ATOM 5230 N N . THR A 1 644 ? -33.045 -6.174 45.039 1.00 72.94 644 THR A N 1
ATOM 5231 C CA . THR A 1 644 ? -33.072 -4.767 44.597 1.00 72.94 644 THR A CA 1
ATOM 5232 C C . THR A 1 644 ? -33.411 -4.612 43.107 1.00 72.94 644 THR A C 1
ATOM 5234 O O . THR A 1 644 ? -33.938 -3.578 42.701 1.00 72.94 644 THR A O 1
ATOM 5237 N N . TYR A 1 645 ? -33.183 -5.637 42.273 1.00 73.25 645 TYR A N 1
ATOM 5238 C CA . TYR A 1 645 ? -33.669 -5.667 40.888 1.00 73.25 645 TYR A CA 1
ATOM 5239 C C . TYR A 1 645 ? -35.191 -5.820 40.823 1.00 73.25 645 TYR A C 1
ATOM 5241 O O . TYR A 1 645 ? -35.828 -5.246 39.946 1.00 73.25 645 TYR A O 1
ATOM 5249 N N . ARG A 1 646 ? -35.801 -6.542 41.769 1.00 71.56 646 ARG A N 1
ATOM 5250 C CA . ARG A 1 646 ? -37.265 -6.701 41.843 1.00 71.56 646 ARG A CA 1
ATOM 5251 C C . ARG A 1 646 ? -37.942 -5.399 42.270 1.00 71.56 646 ARG A C 1
ATOM 5253 O O . ARG A 1 646 ? -38.993 -5.047 41.742 1.00 71.56 646 ARG A O 1
ATOM 5260 N N . GLU A 1 647 ? -37.310 -4.641 43.164 1.00 70.81 647 GLU A N 1
ATOM 5261 C CA . GLU A 1 647 ? -37.719 -3.269 43.493 1.00 70.81 647 GLU A CA 1
ATOM 5262 C C . GLU A 1 647 ? -37.569 -2.326 42.284 1.00 70.81 647 GLU A C 1
ATOM 5264 O O . GLU A 1 647 ? -38.489 -1.565 41.979 1.00 70.81 647 GLU A O 1
ATOM 5269 N N . LEU A 1 648 ? -36.458 -2.429 41.541 1.00 69.44 648 LEU A N 1
ATOM 5270 C CA . LEU A 1 648 ? -36.229 -1.689 40.293 1.00 69.44 648 LEU A CA 1
ATOM 5271 C C . LEU A 1 648 ? -37.302 -2.000 39.237 1.00 69.44 648 LEU A C 1
ATOM 5273 O O . LEU A 1 648 ? -37.868 -1.085 38.643 1.00 69.44 648 LEU A O 1
ATOM 5277 N N . PHE A 1 649 ? -37.614 -3.283 39.042 1.00 68.75 649 PHE A N 1
ATOM 5278 C CA . PHE A 1 649 ? -38.668 -3.774 38.157 1.00 68.75 649 PHE A CA 1
ATOM 5279 C C . PHE A 1 649 ? -40.025 -3.174 38.533 1.00 68.75 649 PHE A C 1
ATOM 5281 O O . PHE A 1 649 ? -40.692 -2.603 37.676 1.00 68.75 649 PHE A O 1
ATOM 5288 N N . ASN A 1 650 ? -40.394 -3.202 39.818 1.00 67.94 650 ASN A N 1
ATOM 5289 C CA . ASN A 1 650 ? -41.635 -2.592 40.301 1.00 67.94 650 ASN A CA 1
ATOM 5290 C C . ASN A 1 650 ? -41.663 -1.066 40.093 1.00 67.94 650 ASN A C 1
ATOM 5292 O O . ASN A 1 650 ? -42.721 -0.508 39.809 1.00 67.94 650 ASN A O 1
ATOM 5296 N N . SER A 1 651 ? -40.518 -0.383 40.187 1.00 67.88 651 SER A N 1
ATOM 5297 C CA . SER A 1 651 ? -40.398 1.053 39.891 1.00 67.88 651 SER A CA 1
ATOM 5298 C C . SER A 1 651 ? -40.600 1.357 38.399 1.00 67.88 651 SER A C 1
ATOM 5300 O O . SER A 1 651 ? -41.368 2.254 38.040 1.00 67.88 651 SER A O 1
ATOM 5302 N N . ILE A 1 652 ? -39.979 0.566 37.517 1.00 65.38 652 ILE A N 1
ATOM 5303 C CA . ILE A 1 652 ? -40.128 0.677 36.057 1.00 65.38 652 ILE A CA 1
ATOM 5304 C C . ILE A 1 652 ? -41.572 0.345 35.642 1.00 65.38 652 ILE A C 1
ATOM 5306 O O . ILE A 1 652 ? -42.177 1.114 34.899 1.00 65.38 652 ILE A O 1
ATOM 5310 N N . ALA A 1 653 ? -42.162 -0.728 36.180 1.00 64.62 653 ALA A N 1
ATOM 5311 C CA . ALA A 1 653 ? -43.550 -1.136 35.943 1.00 64.62 653 ALA A CA 1
ATOM 5312 C C . ALA A 1 653 ? -44.573 -0.103 36.453 1.00 64.62 653 ALA A C 1
ATOM 5314 O O . ALA A 1 653 ? -45.496 0.270 35.732 1.00 64.62 653 ALA A O 1
ATOM 5315 N N . SER A 1 654 ? -44.377 0.442 37.656 1.00 65.19 654 SER A N 1
ATOM 5316 C CA . SER A 1 654 ? -45.200 1.539 38.187 1.00 65.19 654 SER A CA 1
ATOM 5317 C C . SER A 1 654 ? -45.100 2.794 37.314 1.00 65.19 654 SER A C 1
ATOM 5319 O O . SER A 1 654 ? -46.099 3.461 37.042 1.00 65.19 654 SER A O 1
ATOM 5321 N N . SER A 1 655 ? -43.907 3.096 36.795 1.00 59.34 655 SER A N 1
ATOM 5322 C CA . SER A 1 655 ? -43.708 4.235 35.897 1.00 59.34 655 SER A CA 1
ATOM 5323 C C . SER A 1 655 ? -44.340 4.010 34.516 1.00 59.34 655 SER A C 1
ATOM 5325 O O . SER A 1 655 ? -44.939 4.941 33.979 1.00 59.34 655 SER A O 1
ATOM 5327 N N . LEU A 1 656 ? -44.292 2.784 33.978 1.00 58.00 656 LEU A N 1
ATOM 5328 C CA . LEU A 1 656 ? -45.050 2.349 32.795 1.00 58.00 656 LEU A CA 1
ATOM 5329 C C . LEU A 1 656 ? -46.560 2.593 32.992 1.00 58.00 656 LEU A C 1
ATOM 5331 O O . LEU A 1 656 ? -47.181 3.299 32.192 1.00 58.00 656 LEU A O 1
ATOM 5335 N N . GLU A 1 657 ? -47.140 2.127 34.105 1.00 59.25 657 GLU A N 1
ATOM 5336 C CA . GLU A 1 657 ? -48.544 2.401 34.460 1.00 59.25 657 GLU A CA 1
ATOM 5337 C C . GLU A 1 657 ? -48.854 3.901 34.595 1.00 59.25 657 GLU A C 1
ATOM 5339 O O . GLU A 1 657 ? -49.957 4.356 34.268 1.00 59.25 657 GLU A O 1
ATOM 5344 N N . HIS A 1 658 ? -47.892 4.695 35.069 1.00 56.53 658 HIS A N 1
ATOM 5345 C CA . HIS A 1 658 ? -48.089 6.124 35.274 1.00 56.53 658 HIS A CA 1
ATOM 5346 C C . HIS A 1 658 ? -48.067 6.929 33.962 1.00 56.53 658 HIS A C 1
ATOM 5348 O O . HIS A 1 658 ? -48.799 7.923 33.858 1.00 56.53 658 HIS A O 1
ATOM 5354 N N . VAL A 1 659 ? -47.297 6.487 32.959 1.00 51.09 659 VAL A N 1
ATOM 5355 C CA . VAL A 1 659 ? -47.324 7.018 31.581 1.00 51.09 659 VAL A CA 1
ATOM 5356 C C . VAL A 1 659 ? -48.654 6.666 30.902 1.00 51.09 659 VAL A C 1
ATOM 5358 O O . VAL A 1 659 ? -49.297 7.543 30.322 1.00 51.09 659 VAL A O 1
ATOM 5361 N N . LEU A 1 660 ? -49.144 5.428 31.065 1.00 47.97 660 LEU A N 1
ATOM 5362 C CA . LEU A 1 660 ? -50.433 4.976 30.513 1.00 47.97 660 LEU A CA 1
ATOM 5363 C C . LEU A 1 660 ? -51.641 5.826 30.966 1.00 47.97 660 LEU A C 1
ATOM 5365 O O . LEU A 1 660 ? -52.658 5.871 30.273 1.00 47.97 660 LEU A O 1
ATOM 5369 N N . ARG A 1 661 ? -51.555 6.522 32.110 1.00 50.47 661 ARG A N 1
ATOM 5370 C CA . ARG A 1 661 ? -52.661 7.329 32.666 1.00 50.47 661 ARG A CA 1
ATOM 5371 C C . ARG A 1 661 ? -52.709 8.795 32.211 1.00 50.47 661 ARG A C 1
ATOM 5373 O O . ARG A 1 661 ? -53.694 9.463 32.531 1.00 50.47 661 ARG A O 1
ATOM 5380 N N . LYS A 1 662 ? -51.708 9.327 31.492 1.00 42.75 662 LYS A N 1
ATOM 5381 C CA . LYS A 1 662 ? -51.715 10.725 30.995 1.00 42.75 662 LYS A CA 1
ATOM 5382 C C . LYS A 1 662 ? -51.029 10.872 29.621 1.00 42.75 662 LYS A C 1
ATOM 5384 O O . LYS A 1 662 ? -49.807 10.946 29.576 1.00 42.75 662 LYS A O 1
ATOM 5389 N N . PRO A 1 663 ? -51.778 11.043 28.511 1.00 42.00 663 PRO A N 1
ATOM 5390 C CA . PRO A 1 663 ? -51.224 11.180 27.156 1.00 42.00 663 PRO A CA 1
ATOM 5391 C C . PRO A 1 663 ? -50.747 12.616 26.843 1.00 42.00 663 PRO A C 1
ATOM 5393 O O . PRO A 1 663 ? -51.061 13.191 25.800 1.00 42.00 663 PRO A O 1
ATOM 5396 N N . HIS A 1 664 ? -50.017 13.236 27.768 1.00 39.31 664 HIS A N 1
ATOM 5397 C CA . HIS A 1 664 ? -49.390 14.546 27.577 1.00 39.31 664 HIS A CA 1
ATOM 5398 C C . HIS A 1 664 ? -47.879 14.418 27.757 1.00 39.31 664 HIS A C 1
ATOM 5400 O O . HIS A 1 664 ? -47.453 13.599 28.571 1.00 39.31 664 HIS A O 1
ATOM 5406 N N . PRO A 1 665 ? -47.069 15.200 27.016 1.00 38.78 665 PRO A N 1
ATOM 5407 C CA . PRO A 1 665 ? -45.621 15.101 27.109 1.00 38.78 665 PRO A CA 1
ATOM 5408 C C . PRO A 1 665 ? -45.187 15.363 28.549 1.00 38.78 665 PRO A C 1
ATOM 5410 O O . PRO A 1 665 ? -45.506 16.408 29.125 1.00 38.78 665 PRO A O 1
ATOM 5413 N N . LEU A 1 666 ? -44.478 14.395 29.130 1.00 40.19 666 LEU A N 1
ATOM 5414 C CA . LEU A 1 666 ? -43.831 14.586 30.417 1.00 40.19 666 LEU A CA 1
ATOM 5415 C C . LEU A 1 666 ? -42.814 15.732 30.287 1.00 40.19 666 LEU A C 1
ATOM 5417 O O . LEU A 1 666 ? -42.144 15.843 29.254 1.00 40.19 666 LEU A O 1
ATOM 5421 N N . PRO A 1 667 ? -42.675 16.601 31.305 1.00 34.47 667 PRO A N 1
ATOM 5422 C CA . PRO A 1 667 ? -41.541 17.509 31.342 1.00 34.47 667 PRO A CA 1
ATOM 5423 C C . PRO A 1 667 ? -40.253 16.669 31.360 1.00 34.47 667 PRO A C 1
ATOM 5425 O O . PRO A 1 667 ? -40.234 15.611 31.997 1.00 34.47 667 PRO A O 1
ATOM 5428 N N . PRO A 1 668 ? -39.182 17.100 30.674 1.00 34.69 668 PRO A N 1
ATOM 5429 C CA . PRO A 1 668 ? -37.953 16.326 30.623 1.00 34.69 668 PRO A CA 1
ATOM 5430 C C . PRO A 1 668 ? -37.395 16.148 32.036 1.00 34.69 668 PRO A C 1
ATOM 5432 O O . PRO A 1 668 ? -37.034 17.124 32.697 1.00 34.69 668 PRO A O 1
ATOM 5435 N N . PHE A 1 669 ? -37.283 14.896 32.481 1.00 38.72 669 PHE A N 1
ATOM 5436 C CA . PHE A 1 669 ? -36.490 14.533 33.652 1.00 38.72 669 PHE A CA 1
ATOM 5437 C C . PHE A 1 669 ? -35.003 14.662 33.302 1.00 38.72 669 PHE A C 1
ATOM 5439 O O . PHE A 1 669 ? -34.297 13.679 33.093 1.00 38.72 669 PHE A O 1
ATOM 5446 N N . THR A 1 670 ? -34.517 15.900 33.228 1.00 31.56 670 THR A N 1
ATOM 5447 C CA . THR A 1 670 ? -33.090 16.167 33.387 1.00 31.56 670 THR A CA 1
ATOM 5448 C C . THR A 1 670 ? -32.752 15.975 34.866 1.00 31.56 670 THR A C 1
ATOM 5450 O O . THR A 1 670 ? -33.223 16.784 35.674 1.00 31.56 670 THR A O 1
ATOM 5453 N N . PRO A 1 671 ? -31.948 14.971 35.264 1.00 30.84 671 PRO A N 1
ATOM 5454 C CA . PRO A 1 671 ? -31.281 15.058 36.554 1.00 30.84 671 PRO A CA 1
ATOM 5455 C C . PRO A 1 671 ? -30.443 16.342 36.559 1.00 30.84 671 PRO A C 1
ATOM 5457 O O . PRO A 1 671 ? -29.775 16.664 35.571 1.00 30.84 671 PRO A O 1
ATOM 5460 N N . SER A 1 672 ? -30.504 17.108 37.649 1.00 26.97 672 SER A N 1
ATOM 5461 C CA . SER A 1 672 ? -29.655 18.291 37.799 1.00 26.97 672 SER A CA 1
ATOM 5462 C C . SER A 1 672 ? -28.182 17.871 37.673 1.00 26.97 672 SER A C 1
ATOM 5464 O O . SER A 1 672 ? -27.807 16.870 38.288 1.00 26.97 672 SER A O 1
ATOM 5466 N N . PRO A 1 673 ? -27.309 18.619 36.962 1.00 32.50 673 PRO A N 1
ATOM 5467 C CA . PRO A 1 673 ? -25.908 18.222 36.734 1.00 32.50 673 PRO A CA 1
ATOM 5468 C C . PRO A 1 673 ? -25.025 18.095 37.992 1.00 32.50 673 PRO A C 1
ATOM 5470 O O . PRO A 1 673 ? -23.821 17.891 37.880 1.00 32.50 673 PRO A O 1
ATOM 5473 N N . THR A 1 674 ? -25.599 18.269 39.182 1.00 32.75 674 THR A N 1
ATOM 5474 C CA . THR A 1 674 ? -24.943 18.297 40.492 1.00 32.75 674 THR A CA 1
ATOM 5475 C C . THR A 1 674 ? -24.980 16.975 41.264 1.00 32.75 674 THR A C 1
ATOM 5477 O O . THR A 1 674 ? -24.346 16.910 42.312 1.00 32.75 674 THR A O 1
ATOM 5480 N N . GLU A 1 675 ? -25.691 15.941 40.794 1.00 26.80 675 GLU A N 1
ATOM 5481 C CA . GLU A 1 675 ? -25.788 14.646 41.509 1.00 26.80 675 GLU A CA 1
ATOM 5482 C C . GLU A 1 675 ? -24.972 13.502 40.887 1.00 26.80 675 GLU A C 1
ATOM 5484 O O . GLU A 1 675 ? -24.695 12.513 41.563 1.00 26.80 675 GLU A O 1
ATOM 5489 N N . CYS A 1 676 ? -24.466 13.658 39.660 1.00 29.75 676 CYS A N 1
ATOM 5490 C CA . CYS A 1 676 ? -23.320 12.857 39.231 1.00 29.75 676 CYS A CA 1
ATOM 5491 C C . CYS A 1 676 ? -22.080 13.357 39.989 1.00 29.75 676 CYS A C 1
ATOM 5493 O O . CYS A 1 676 ? -21.760 14.546 39.877 1.00 29.75 676 CYS A O 1
ATOM 5495 N N . PRO A 1 677 ? -21.333 12.506 40.719 1.00 27.12 677 PRO A N 1
ATOM 5496 C CA . PRO A 1 677 ? -20.065 12.925 41.289 1.00 27.12 677 PRO A CA 1
ATOM 5497 C C . PRO A 1 677 ? -19.109 13.253 40.143 1.00 27.12 677 PRO A C 1
ATOM 5499 O O . PRO A 1 677 ? -18.637 12.363 39.434 1.00 27.12 677 PRO A O 1
ATOM 5502 N N . SER A 1 678 ? -18.816 14.543 39.966 1.00 26.62 678 SER A N 1
ATOM 5503 C CA . SER A 1 678 ? -17.753 15.012 39.084 1.00 26.62 678 SER A CA 1
ATOM 5504 C C . SER A 1 678 ? -16.481 14.240 39.405 1.00 26.62 678 SER A C 1
ATOM 5506 O O . SER A 1 678 ? -15.891 14.433 40.470 1.00 26.62 678 SER A O 1
ATOM 5508 N N . ALA A 1 679 ? -16.057 13.368 38.488 1.00 32.84 679 ALA A N 1
ATOM 5509 C CA . ALA A 1 679 ? -14.825 12.601 38.602 1.00 32.84 679 ALA A CA 1
ATOM 5510 C C . ALA A 1 679 ? -13.615 13.530 38.402 1.00 32.84 679 ALA A C 1
ATOM 5512 O O . ALA A 1 679 ? -12.919 13.485 37.386 1.00 32.84 679 ALA A O 1
ATOM 5513 N N . GLY A 1 680 ? -13.387 14.400 39.387 1.00 27.81 680 GLY A N 1
ATOM 5514 C CA . GLY A 1 680 ? -12.172 15.177 39.540 1.00 27.81 680 GLY A CA 1
ATOM 5515 C C . GLY A 1 680 ? -11.015 14.215 39.756 1.00 27.81 680 GLY A C 1
ATOM 5516 O O . GLY A 1 680 ? -10.776 13.752 40.870 1.00 27.81 680 GLY A O 1
ATOM 5517 N N . LEU A 1 681 ? -10.322 13.886 38.668 1.00 32.94 681 LEU A N 1
ATOM 5518 C CA . LEU A 1 681 ? -9.126 13.062 38.706 1.00 32.94 681 LEU A CA 1
ATOM 5519 C C . LEU A 1 681 ? -8.061 13.765 39.549 1.00 32.94 681 LEU A C 1
ATOM 5521 O O . LEU A 1 681 ? -7.547 14.818 39.175 1.00 32.94 681 LEU A O 1
ATOM 5525 N N . VAL A 1 682 ? -7.703 13.146 40.674 1.00 25.77 682 VAL A N 1
ATOM 5526 C CA . VAL A 1 682 ? -6.510 13.514 41.436 1.00 25.77 682 VAL A CA 1
ATOM 5527 C C . VAL A 1 682 ? -5.294 13.215 40.561 1.00 25.77 682 VAL A C 1
ATOM 5529 O O . VAL A 1 682 ? -4.935 12.057 40.341 1.00 25.77 682 VAL A O 1
ATOM 5532 N N . SER A 1 683 ? -4.661 14.265 40.045 1.00 25.52 683 SER A N 1
ATOM 5533 C CA . SER A 1 683 ? -3.469 14.171 39.207 1.00 25.52 683 SER A CA 1
ATOM 5534 C C . SER A 1 683 ? -2.242 13.787 40.039 1.00 25.52 683 SER A C 1
ATOM 5536 O O . SER A 1 683 ? -1.513 14.652 40.520 1.00 25.52 683 SER A O 1
ATOM 5538 N N . ASN A 1 684 ? -1.995 12.485 40.186 1.00 24.45 684 ASN A N 1
ATOM 5539 C CA . ASN A 1 684 ? -0.762 11.947 40.762 1.00 24.45 684 ASN A CA 1
ATOM 5540 C C . ASN A 1 684 ? 0.114 11.298 39.681 1.00 24.45 684 ASN A C 1
ATOM 5542 O O . ASN A 1 684 ? 0.241 10.077 39.596 1.00 24.45 684 ASN A O 1
ATOM 5546 N N . SER A 1 685 ? 0.746 12.136 38.857 1.00 24.86 685 SER A N 1
ATOM 5547 C CA . SER A 1 685 ? 2.026 11.836 38.200 1.00 24.86 685 SER A CA 1
ATOM 5548 C C . SER A 1 685 ? 2.767 13.148 37.895 1.00 24.86 685 SER A C 1
ATOM 5550 O O . SER A 1 685 ? 2.112 14.147 37.593 1.00 24.86 685 SER A O 1
ATOM 5552 N N . PRO A 1 686 ? 4.104 13.200 38.040 1.00 29.36 686 PRO A N 1
ATOM 5553 C CA . PRO A 1 686 ? 4.811 14.467 38.199 1.00 29.36 686 PRO A CA 1
ATOM 5554 C C . PRO A 1 686 ? 5.317 15.030 36.865 1.00 29.36 686 PRO A C 1
ATOM 5556 O O . PRO A 1 686 ? 6.358 14.602 36.374 1.00 29.36 686 PRO A O 1
ATOM 5559 N N . VAL A 1 687 ? 4.649 16.052 36.318 1.00 27.73 687 VAL A N 1
ATOM 5560 C CA . VAL A 1 687 ? 5.256 16.921 35.294 1.00 27.73 687 VAL A CA 1
ATOM 5561 C C . VAL A 1 687 ? 4.994 18.398 35.597 1.00 27.73 687 VAL A C 1
ATOM 5563 O O . VAL A 1 687 ? 3.865 18.844 35.764 1.00 27.73 687 VAL A O 1
ATOM 5566 N N . LEU A 1 688 ? 6.119 19.102 35.678 1.00 30.27 688 LEU A N 1
ATOM 5567 C CA . LEU A 1 688 ? 6.397 20.537 35.715 1.00 30.27 688 LEU A CA 1
ATOM 5568 C C . LEU A 1 688 ? 5.252 21.534 35.416 1.00 30.27 688 LEU A C 1
ATOM 5570 O O . LEU A 1 688 ? 4.594 21.510 34.383 1.00 30.27 688 LEU A O 1
ATOM 5574 N N . SER A 1 689 ? 5.168 22.502 36.329 1.00 27.81 689 SER A N 1
ATOM 5575 C CA . SER A 1 689 ? 4.464 23.792 36.298 1.00 27.81 689 SER A CA 1
ATOM 5576 C C . SER A 1 689 ? 4.278 24.483 34.937 1.00 27.81 689 SER A C 1
ATOM 5578 O O . SER A 1 689 ? 5.247 24.698 34.210 1.00 27.81 689 SER A O 1
ATOM 5580 N N . GLY A 1 690 ? 3.072 25.016 34.707 1.00 28.47 690 GLY A N 1
ATOM 5581 C CA . GLY A 1 690 ? 2.766 25.926 33.596 1.00 28.47 690 GLY A CA 1
ATOM 5582 C C . GLY A 1 690 ? 1.340 26.488 33.659 1.00 28.47 690 GLY A C 1
ATOM 5583 O O . GLY A 1 690 ? 0.482 26.087 32.882 1.00 28.47 690 GLY A O 1
ATOM 5584 N N . SER A 1 691 ? 1.063 27.382 34.611 1.00 26.94 691 SER A N 1
ATOM 5585 C CA . SER A 1 691 ? -0.244 28.047 34.755 1.00 26.94 691 SER A CA 1
ATOM 5586 C C . SER A 1 691 ? -0.593 28.915 33.540 1.00 26.94 691 SER A C 1
ATOM 5588 O O . SER A 1 691 ? 0.287 29.621 33.071 1.00 26.94 691 SER A O 1
ATOM 5590 N N . TYR A 1 692 ? -1.870 28.980 33.138 1.00 28.62 692 TYR A N 1
ATOM 5591 C CA . TYR A 1 692 ? -2.602 30.245 32.918 1.00 28.62 692 TYR A CA 1
ATOM 5592 C C . TYR A 1 692 ? -4.125 30.016 32.846 1.00 28.62 692 TYR A C 1
ATOM 5594 O O . TYR A 1 692 ? -4.601 28.911 32.593 1.00 28.62 692 TYR A O 1
ATOM 5602 N N . SER A 1 693 ? -4.885 31.062 33.167 1.00 26.73 693 SER A N 1
ATOM 5603 C CA . SER A 1 693 ? -6.325 31.049 33.441 1.00 26.73 693 SER A CA 1
ATOM 5604 C C . SER A 1 693 ? -7.198 31.304 32.207 1.00 26.73 693 SER A C 1
ATOM 5606 O O . SER A 1 693 ? -6.815 32.042 31.303 1.00 26.73 693 SER A O 1
ATOM 5608 N N . SER A 1 694 ? -8.430 30.781 32.218 1.00 28.39 694 SER A N 1
ATOM 5609 C CA . SER A 1 694 ? -9.506 31.211 31.312 1.00 28.39 694 SER A CA 1
ATOM 5610 C C . SER A 1 694 ? -10.729 31.668 32.113 1.00 28.39 694 SER A C 1
ATOM 5612 O O . SER A 1 694 ? -11.220 30.964 32.994 1.00 28.39 694 SER A O 1
ATOM 5614 N N . GLY A 1 695 ? -11.183 32.894 31.844 1.00 25.84 695 GLY A N 1
ATOM 5615 C CA . GLY A 1 695 ? -12.328 33.514 32.506 1.00 25.84 695 GLY A CA 1
ATOM 5616 C C . GLY A 1 695 ? -13.594 33.462 31.651 1.00 25.84 695 GLY A C 1
ATOM 5617 O O . GLY A 1 695 ? -13.593 33.960 30.535 1.00 25.84 695 GLY A O 1
ATOM 5618 N N . ILE A 1 696 ? -14.634 32.853 32.226 1.00 27.52 696 ILE A N 1
ATOM 5619 C CA . ILE A 1 696 ? -16.086 33.133 32.160 1.00 27.52 696 ILE A CA 1
ATOM 5620 C C . ILE A 1 696 ? -16.681 33.957 30.986 1.00 27.52 696 ILE A C 1
ATOM 5622 O O . ILE A 1 696 ? -16.249 35.071 30.707 1.00 27.52 696 ILE A O 1
ATOM 5626 N N . SER A 1 697 ? -17.863 33.492 30.541 1.00 28.23 697 SER A N 1
ATOM 5627 C CA . SER A 1 697 ? -18.972 34.264 29.924 1.00 28.23 697 SER A CA 1
ATOM 5628 C C . SER A 1 697 ? -18.857 34.598 28.426 1.00 28.23 697 SER A C 1
ATOM 5630 O O . SER A 1 697 ? -17.788 34.922 27.937 1.00 28.23 697 SER A O 1
ATOM 5632 N N . SER A 1 698 ? -19.932 34.637 27.625 1.00 28.58 698 SER A N 1
ATOM 5633 C CA . SER A 1 698 ? -21.333 34.171 27.761 1.00 28.58 698 SER A CA 1
ATOM 5634 C C . SER A 1 698 ? -22.090 34.487 26.455 1.00 28.58 698 SER A C 1
ATOM 5636 O O . SER A 1 698 ? -21.756 35.500 25.862 1.00 28.58 698 SER A O 1
ATOM 5638 N N . LEU A 1 699 ? -23.152 33.730 26.114 1.00 26.52 699 LEU A N 1
ATOM 5639 C CA . LEU A 1 699 ? -24.412 34.176 25.451 1.00 26.52 699 LEU A CA 1
ATOM 5640 C C . LEU A 1 699 ? -24.339 35.109 24.194 1.00 26.52 699 LEU A C 1
ATOM 5642 O O . LEU A 1 699 ? -23.735 36.165 24.217 1.00 26.52 699 LEU A O 1
ATOM 5646 N N . SER A 1 700 ? -25.105 34.938 23.106 1.00 25.94 700 SER A N 1
ATOM 5647 C CA . SER A 1 700 ? -26.191 33.999 22.773 1.00 25.94 700 SER A CA 1
ATOM 5648 C C . SER A 1 700 ? -26.793 34.315 21.380 1.00 25.94 700 SER A C 1
ATOM 5650 O O . SER A 1 700 ? -26.537 35.389 20.849 1.00 25.94 700 SER A O 1
ATOM 5652 N N . ARG A 1 701 ? -27.722 33.450 20.922 1.00 29.58 701 ARG A N 1
ATOM 5653 C CA . ARG A 1 701 ? -28.854 33.708 19.988 1.00 29.58 701 ARG A CA 1
ATOM 5654 C C . ARG A 1 701 ? -28.590 33.874 18.476 1.00 29.58 701 ARG A C 1
ATOM 5656 O O . ARG A 1 701 ? -27.961 34.830 18.060 1.00 29.58 701 ARG A O 1
ATOM 5663 N N . CYS A 1 702 ? -29.307 33.022 17.723 1.00 24.08 702 CYS A N 1
ATOM 5664 C CA . CYS A 1 702 ? -30.187 33.332 16.573 1.00 24.08 702 CYS A CA 1
ATOM 5665 C C . CYS A 1 702 ? -29.586 34.006 15.310 1.00 24.08 702 CYS A C 1
ATOM 5667 O O . CYS A 1 702 ? -28.830 34.957 15.406 1.00 24.08 702 CYS A O 1
ATOM 5669 N N . SER A 1 703 ? -29.950 33.642 14.073 1.00 24.84 703 SER A N 1
ATOM 5670 C CA . SER A 1 703 ? -31.016 32.745 13.587 1.00 24.84 703 SER A CA 1
ATOM 5671 C C . SER A 1 703 ? -30.695 32.172 12.197 1.00 24.84 703 SER A C 1
ATOM 5673 O O . SER A 1 703 ? -29.830 32.672 11.486 1.00 24.84 703 SER A O 1
ATOM 5675 N N . VAL A 1 704 ? -31.453 31.141 11.815 1.00 27.47 704 VAL A N 1
ATOM 5676 C CA . VAL A 1 704 ? -31.488 30.503 10.487 1.00 27.47 704 VAL A CA 1
ATOM 5677 C C . VAL A 1 704 ? -32.011 31.454 9.403 1.00 27.47 704 VAL A C 1
ATOM 5679 O O . VAL A 1 704 ? -33.003 32.139 9.649 1.00 27.47 704 VAL A O 1
ATOM 5682 N N . SER A 1 705 ? -31.397 31.431 8.214 1.00 26.78 705 SER A N 1
ATOM 5683 C CA . SER A 1 705 ? -31.992 31.474 6.852 1.00 26.78 705 SER A CA 1
ATOM 5684 C C . SER A 1 705 ? -30.865 31.720 5.838 1.00 26.78 705 SER A C 1
ATOM 5686 O O . SER A 1 705 ? -29.933 32.446 6.157 1.00 26.78 705 SER A O 1
ATOM 5688 N N . ASP A 1 706 ? -30.895 31.328 4.574 1.00 24.12 706 ASP A N 1
ATOM 5689 C CA . ASP A 1 706 ? -31.409 30.190 3.804 1.00 24.12 706 ASP A CA 1
ATOM 5690 C C . ASP A 1 706 ? -30.912 30.461 2.355 1.00 24.12 706 ASP A C 1
ATOM 5692 O O . ASP A 1 706 ? -30.574 31.597 2.027 1.00 24.12 706 ASP A O 1
ATOM 5696 N N . ALA A 1 707 ? -30.904 29.453 1.487 1.00 23.86 707 ALA A N 1
ATOM 5697 C CA . ALA A 1 707 ? -30.881 29.576 0.016 1.00 23.86 707 ALA A CA 1
ATOM 5698 C C . ALA A 1 707 ? -29.778 30.387 -0.752 1.00 23.86 707 ALA A C 1
ATOM 5700 O O . ALA A 1 707 ? -29.835 31.598 -0.943 1.00 23.86 707 ALA A O 1
ATOM 5701 N N . SER A 1 708 ? -28.979 29.611 -1.502 1.00 24.42 708 SER A N 1
ATOM 5702 C CA . SER A 1 708 ? -28.792 29.719 -2.974 1.00 24.42 708 SER A CA 1
ATOM 5703 C C . SER A 1 708 ? -27.799 30.710 -3.642 1.00 24.42 708 SER A C 1
ATOM 5705 O O . SER A 1 708 ? -27.978 31.918 -3.647 1.00 24.42 708 SER A O 1
ATOM 5707 N N . ALA A 1 709 ? -26.875 30.088 -4.395 1.00 24.09 709 ALA A N 1
ATOM 5708 C CA . ALA A 1 709 ? -26.605 30.277 -5.834 1.00 24.09 709 ALA A CA 1
ATOM 5709 C C . ALA A 1 709 ? -25.820 31.488 -6.413 1.00 24.09 709 ALA A C 1
ATOM 5711 O O . ALA A 1 709 ? -26.086 32.655 -6.158 1.00 24.09 709 ALA A O 1
ATOM 5712 N N . THR A 1 710 ? -24.967 31.118 -7.385 1.00 25.73 710 THR A N 1
ATOM 5713 C CA . THR A 1 710 ? -24.540 31.852 -8.603 1.00 25.73 710 THR A CA 1
ATOM 5714 C C . THR A 1 710 ? -23.671 33.121 -8.515 1.00 25.73 710 THR A C 1
ATOM 5716 O O . THR A 1 710 ? -24.158 34.223 -8.326 1.00 25.73 710 THR A O 1
ATOM 5719 N N . GLU A 1 711 ? -22.389 32.913 -8.855 1.00 25.11 711 GLU A N 1
ATOM 5720 C CA . GLU A 1 711 ? -21.720 33.421 -10.078 1.00 25.11 711 GLU A CA 1
ATOM 5721 C C . GLU A 1 711 ? -21.423 34.924 -10.337 1.00 25.11 711 GLU A C 1
ATOM 5723 O O . GLU A 1 711 ? -22.272 35.798 -10.240 1.00 25.11 711 GLU A O 1
ATOM 5728 N N . TYR A 1 712 ? -20.205 35.129 -10.874 1.00 24.89 712 TYR A N 1
ATOM 5729 C CA . TYR A 1 712 ? -19.672 36.258 -11.664 1.00 24.89 712 TYR A CA 1
ATOM 5730 C C . TYR A 1 712 ? -19.548 37.676 -11.060 1.00 24.89 712 TYR A C 1
ATOM 5732 O O . TYR A 1 712 ? -20.473 38.258 -10.510 1.00 24.89 712 TYR A O 1
ATOM 5740 N N . GLY A 1 713 ? -18.377 38.296 -11.295 1.00 25.67 713 GLY A N 1
ATOM 5741 C CA . GLY A 1 713 ? -18.115 39.706 -10.975 1.00 25.67 713 GLY A CA 1
ATOM 5742 C C . GLY A 1 713 ? -16.650 40.136 -11.144 1.00 25.67 713 GLY A C 1
ATOM 5743 O O . GLY A 1 713 ? -15.955 40.352 -10.158 1.00 25.67 713 GLY A O 1
ATOM 5744 N N . VAL A 1 714 ? -16.167 40.264 -12.386 1.00 26.23 714 VAL A N 1
ATOM 5745 C CA . VAL A 1 714 ? -14.858 40.883 -12.696 1.00 26.23 714 VAL A CA 1
ATOM 5746 C C . VAL A 1 714 ? -14.995 42.410 -12.715 1.00 26.23 714 VAL A C 1
ATOM 5748 O O . VAL A 1 714 ? -15.940 42.916 -13.317 1.00 26.23 714 VAL A O 1
ATOM 5751 N N . ALA A 1 715 ? -14.024 43.143 -12.156 1.00 26.91 715 ALA A N 1
ATOM 5752 C CA . ALA A 1 715 ? -13.823 44.565 -12.452 1.00 26.91 715 ALA A CA 1
ATOM 5753 C C . ALA A 1 715 ? -12.337 44.969 -12.354 1.00 26.91 715 ALA A C 1
ATOM 5755 O O . ALA A 1 715 ? -11.679 44.729 -11.344 1.00 26.91 715 ALA A O 1
ATOM 5756 N N . GLU A 1 716 ? -11.821 45.590 -13.417 1.00 25.83 716 GLU A N 1
ATOM 5757 C CA . GLU A 1 716 ? -10.494 46.224 -13.487 1.00 25.83 716 GLU A CA 1
ATOM 5758 C C . GLU A 1 716 ? -10.511 47.638 -12.862 1.00 25.83 716 GLU A C 1
ATOM 5760 O O . GLU A 1 716 ? -11.578 48.236 -12.722 1.00 25.83 716 GLU A O 1
ATOM 5765 N N . GLY A 1 717 ? -9.344 48.216 -12.524 1.00 27.27 717 GLY A N 1
ATOM 5766 C CA . GLY A 1 717 ? -9.297 49.530 -11.850 1.00 27.27 717 GLY A CA 1
ATOM 5767 C C . GLY A 1 717 ? -7.932 50.231 -11.722 1.00 27.27 717 GLY A C 1
ATOM 5768 O O . GLY A 1 717 ? -7.518 50.564 -10.620 1.00 27.27 717 GLY A O 1
ATOM 5769 N N . THR A 1 718 ? -7.241 50.458 -12.844 1.00 26.16 718 THR A N 1
ATOM 5770 C CA . THR A 1 718 ? -6.346 51.615 -13.138 1.00 26.16 718 THR A CA 1
ATOM 5771 C C . THR A 1 718 ? -5.530 52.340 -12.033 1.00 26.16 718 THR A C 1
ATOM 5773 O O . THR A 1 718 ? -6.052 53.159 -11.286 1.00 26.16 718 THR A O 1
ATOM 5776 N N . VAL A 1 719 ? -4.197 52.186 -12.109 1.00 26.19 719 VAL A N 1
ATOM 5777 C CA . VAL A 1 719 ? -3.154 53.240 -12.303 1.00 26.19 719 VAL A CA 1
ATOM 5778 C C . VAL A 1 719 ? -3.389 54.676 -11.763 1.00 26.19 719 VAL A C 1
ATOM 5780 O O . VAL A 1 719 ? -4.256 55.376 -12.277 1.00 26.19 719 VAL A O 1
ATOM 5783 N N . GLY A 1 720 ? -2.434 55.217 -10.970 1.00 27.25 720 GLY A N 1
ATOM 5784 C CA . GLY A 1 720 ? -2.011 56.627 -11.165 1.00 27.25 720 GLY A CA 1
ATOM 5785 C C . GLY A 1 720 ? -1.335 57.453 -10.040 1.00 27.25 720 GLY A C 1
ATOM 5786 O O . GLY A 1 720 ? -2.021 58.103 -9.270 1.00 27.25 720 GLY A O 1
ATOM 5787 N N . VAL A 1 721 ? 0.001 57.603 -10.128 1.00 28.20 721 VAL A N 1
ATOM 5788 C CA . VAL A 1 721 ? 0.779 58.872 -9.955 1.00 28.20 721 VAL A CA 1
ATOM 5789 C C . VAL A 1 721 ? 1.048 59.502 -8.553 1.00 28.20 721 VAL A C 1
ATOM 5791 O O . VAL A 1 721 ? 0.252 60.252 -8.011 1.00 28.20 721 VAL A O 1
ATOM 5794 N N . ALA A 1 722 ? 2.308 59.315 -8.115 1.00 28.78 722 ALA A N 1
ATOM 5795 C CA . ALA A 1 722 ? 3.320 60.276 -7.602 1.00 28.78 722 ALA A CA 1
ATOM 5796 C C . ALA A 1 722 ? 3.115 61.228 -6.388 1.00 28.78 722 ALA A C 1
ATOM 5798 O O . ALA A 1 722 ? 2.156 61.982 -6.278 1.00 28.78 722 ALA A O 1
ATOM 5799 N N . GLY A 1 723 ? 4.190 61.331 -5.587 1.00 26.52 723 GLY A N 1
ATOM 5800 C CA . GLY A 1 723 ? 4.497 62.426 -4.651 1.00 26.52 723 GLY A CA 1
ATOM 5801 C C . GLY A 1 723 ? 5.897 62.243 -4.034 1.00 26.52 723 GLY A C 1
ATOM 5802 O O . GLY A 1 723 ? 6.146 61.225 -3.396 1.00 26.52 723 GLY A O 1
ATOM 5803 N N . SER A 1 724 ? 6.836 63.173 -4.261 1.00 28.97 724 SER A N 1
ATOM 5804 C CA . SER A 1 724 ? 8.281 62.975 -4.005 1.00 28.97 724 SER A CA 1
ATOM 5805 C C . SER A 1 724 ? 8.997 64.169 -3.353 1.00 28.97 724 SER A C 1
ATOM 5807 O O . SER A 1 724 ? 8.678 65.314 -3.660 1.00 28.97 724 SER A O 1
ATOM 5809 N N . GLY A 1 725 ? 10.055 63.881 -2.581 1.00 26.45 725 GLY A N 1
ATOM 5810 C CA . GLY A 1 725 ? 11.054 64.817 -2.023 1.00 26.45 725 GLY A CA 1
ATOM 5811 C C . GLY A 1 725 ? 11.427 64.385 -0.599 1.00 26.45 725 GLY A C 1
ATOM 5812 O O . GLY A 1 725 ? 10.531 64.042 0.158 1.00 26.45 725 GLY A O 1
ATOM 5813 N N . GLY A 1 726 ? 12.670 64.304 -0.117 1.00 26.95 726 GLY A N 1
ATOM 5814 C CA . GLY A 1 726 ? 14.033 64.745 -0.480 1.00 26.95 726 GLY A CA 1
ATOM 5815 C C . GLY A 1 726 ? 14.827 64.751 0.861 1.00 26.95 726 GLY A C 1
ATOM 5816 O O . GLY A 1 726 ? 14.193 64.687 1.908 1.00 26.95 726 GLY A O 1
ATOM 5817 N N . GLY A 1 727 ? 16.156 64.788 1.001 1.00 27.72 727 GLY A N 1
ATOM 5818 C CA . GLY A 1 727 ? 17.297 64.744 0.087 1.00 27.72 727 GLY A CA 1
ATOM 5819 C C . GLY A 1 727 ? 18.628 64.645 0.887 1.00 27.72 727 GLY A C 1
ATOM 5820 O O . GLY A 1 727 ? 18.661 64.959 2.071 1.00 27.72 727 GLY A O 1
ATOM 5821 N N . PHE A 1 728 ? 19.680 64.177 0.204 1.00 29.56 728 PHE A N 1
ATOM 5822 C CA . PHE A 1 728 ? 21.134 64.042 0.504 1.00 29.56 728 PHE A CA 1
ATOM 5823 C C . PHE A 1 728 ? 21.833 65.112 1.395 1.00 29.56 728 PHE A C 1
ATOM 5825 O O . PHE A 1 728 ? 21.281 66.206 1.508 1.00 29.56 728 PHE A O 1
ATOM 5832 N N . PRO A 1 729 ? 23.040 64.867 2.001 1.00 50.81 729 PRO A N 1
ATOM 5833 C CA . PRO A 1 729 ? 24.321 64.485 1.328 1.00 50.81 729 PRO A CA 1
ATOM 5834 C C . PRO A 1 729 ? 25.258 63.496 2.089 1.00 50.81 729 PRO A C 1
ATOM 5836 O O . PRO A 1 729 ? 24.927 63.087 3.192 1.00 50.81 729 PRO A O 1
ATOM 5839 N N . ASN A 1 730 ? 26.481 63.104 1.670 1.00 31.14 730 ASN A N 1
ATOM 5840 C CA . ASN A 1 730 ? 27.219 62.909 0.391 1.00 31.14 730 ASN A CA 1
ATOM 5841 C C . ASN A 1 730 ? 28.743 63.149 0.622 1.00 31.14 730 ASN A C 1
ATOM 5843 O O . ASN A 1 730 ? 29.134 64.309 0.729 1.00 31.14 730 ASN A O 1
ATOM 5847 N N . SER A 1 731 ? 29.579 62.097 0.669 1.00 28.28 731 SER A N 1
ATOM 5848 C CA . SER A 1 731 ? 31.061 62.065 0.485 1.00 28.28 731 SER A CA 1
ATOM 5849 C C . SER A 1 731 ? 31.620 60.699 0.954 1.00 28.28 731 SER A C 1
ATOM 5851 O O . SER A 1 731 ? 30.964 60.027 1.740 1.00 28.28 731 SER A O 1
ATOM 5853 N N . ALA A 1 732 ? 32.845 60.244 0.680 1.00 29.73 732 ALA A N 1
ATOM 5854 C CA . ALA A 1 732 ? 33.684 60.114 -0.518 1.00 29.73 732 ALA A CA 1
ATOM 5855 C C . ALA A 1 732 ? 35.059 59.556 -0.050 1.00 29.73 732 ALA A C 1
ATOM 5857 O O . ALA A 1 732 ? 35.652 60.124 0.861 1.00 29.73 732 ALA A O 1
ATOM 5858 N N . SER A 1 733 ? 35.579 58.530 -0.746 1.00 28.94 733 SER A N 1
ATOM 5859 C CA . SER A 1 733 ? 37.008 58.129 -0.881 1.00 28.94 733 SER A CA 1
ATOM 5860 C C . SER A 1 733 ? 37.851 57.532 0.285 1.00 28.94 733 SER A C 1
ATOM 5862 O O . SER A 1 733 ? 37.682 57.860 1.451 1.00 28.94 733 SER A O 1
ATOM 5864 N N . GLU A 1 734 ? 38.832 56.716 -0.155 1.00 28.00 734 GLU A N 1
ATOM 5865 C CA . GLU A 1 734 ? 40.093 56.228 0.471 1.00 28.00 734 GLU A CA 1
ATOM 5866 C C . GLU A 1 734 ? 40.176 54.822 1.142 1.00 28.00 734 GLU A C 1
ATOM 5868 O O . GLU A 1 734 ? 39.597 54.531 2.185 1.00 28.00 734 GLU A O 1
ATOM 5873 N N . GLU A 1 735 ? 40.993 53.961 0.509 1.00 27.81 735 GLU A N 1
ATOM 5874 C CA . GLU A 1 735 ? 41.779 52.831 1.066 1.00 27.81 735 GLU A CA 1
ATOM 5875 C C . GLU A 1 735 ? 42.930 53.363 1.979 1.00 27.81 735 GLU A C 1
ATOM 5877 O O . GLU A 1 735 ? 43.201 54.560 1.865 1.00 27.81 735 GLU A O 1
ATOM 5882 N N . PRO A 1 736 ? 43.678 52.578 2.821 1.00 41.25 736 PRO A N 1
ATOM 5883 C CA . PRO A 1 736 ? 44.156 51.211 2.525 1.00 41.25 736 PRO A CA 1
ATOM 5884 C C . PRO A 1 736 ? 44.431 50.210 3.695 1.00 41.25 736 PRO A C 1
ATOM 5886 O O . PRO A 1 736 ? 44.441 50.535 4.875 1.00 41.25 736 PRO A O 1
ATOM 5889 N N . VAL A 1 737 ? 44.760 48.969 3.293 1.00 28.33 737 VAL A N 1
ATOM 5890 C CA . VAL A 1 737 ? 45.757 48.015 3.859 1.00 28.33 737 VAL A CA 1
ATOM 5891 C C . VAL A 1 737 ? 45.881 47.808 5.386 1.00 28.33 737 VAL A C 1
ATOM 5893 O O . VAL A 1 737 ? 46.361 48.662 6.128 1.00 28.33 737 VAL A O 1
ATOM 5896 N N . ARG A 1 738 ? 45.766 46.531 5.800 1.00 30.47 738 ARG A N 1
ATOM 5897 C CA . ARG A 1 738 ? 46.589 45.963 6.890 1.00 30.47 738 ARG A CA 1
ATOM 5898 C C . ARG A 1 738 ? 46.994 44.496 6.635 1.00 30.47 738 ARG A C 1
ATOM 5900 O O . ARG A 1 738 ? 46.207 43.580 6.842 1.00 30.47 738 ARG A O 1
ATOM 5907 N N . ARG A 1 739 ? 48.250 44.281 6.214 1.00 30.62 739 ARG A N 1
ATOM 5908 C CA . ARG A 1 739 ? 49.037 43.057 6.518 1.00 30.62 739 ARG A CA 1
ATOM 5909 C C . ARG A 1 739 ? 49.490 43.145 7.995 1.00 30.62 739 ARG A C 1
ATOM 5911 O O . ARG A 1 739 ? 49.389 44.219 8.578 1.00 30.62 739 ARG A O 1
ATOM 5918 N N . GLU A 1 740 ? 49.955 42.127 8.715 1.00 30.19 740 GLU A N 1
ATOM 5919 C CA . GLU A 1 740 ? 50.672 40.868 8.431 1.00 30.19 740 GLU A CA 1
ATOM 5920 C C . GLU A 1 740 ? 50.434 39.950 9.674 1.00 30.19 740 GLU A C 1
ATOM 5922 O O . GLU A 1 740 ? 50.030 40.456 10.719 1.00 30.19 740 GLU A O 1
ATOM 5927 N N . ASN A 1 741 ? 50.605 38.621 9.683 1.00 28.55 741 ASN A N 1
ATOM 5928 C CA . ASN A 1 741 ? 51.903 37.950 9.562 1.00 28.55 741 ASN A CA 1
ATOM 5929 C C . ASN A 1 741 ? 51.797 36.418 9.352 1.00 28.55 741 ASN A C 1
ATOM 5931 O O . ASN A 1 741 ? 50.781 35.797 9.654 1.00 28.55 741 ASN A O 1
ATOM 5935 N N . LYS A 1 742 ? 52.890 35.825 8.852 1.00 32.84 742 LYS A N 1
ATOM 5936 C CA . LYS A 1 742 ? 53.126 34.375 8.628 1.00 32.84 742 LYS A CA 1
ATOM 5937 C C . LYS A 1 742 ? 53.566 33.705 9.965 1.00 32.84 742 LYS A C 1
ATOM 5939 O O . LYS A 1 742 ? 53.854 34.431 10.909 1.00 32.84 742 LYS A O 1
ATOM 5944 N N . THR A 1 743 ? 53.680 32.383 10.177 1.00 32.84 743 THR A N 1
ATOM 5945 C CA . THR A 1 743 ? 54.296 31.311 9.351 1.00 32.84 743 THR A CA 1
ATOM 5946 C C . THR A 1 743 ? 53.989 29.908 9.960 1.00 32.84 743 THR A C 1
ATOM 5948 O O . THR A 1 743 ? 53.850 29.836 11.178 1.00 32.84 743 THR A O 1
ATOM 5951 N N . PRO A 1 744 ? 53.909 28.805 9.176 1.00 48.25 744 PRO A N 1
ATOM 5952 C CA . PRO A 1 744 ? 53.855 27.393 9.642 1.00 48.25 744 PRO A CA 1
ATOM 5953 C C . PRO A 1 744 ? 55.291 26.776 9.614 1.00 48.25 744 PRO A C 1
ATOM 5955 O O . PRO A 1 744 ? 56.227 27.580 9.651 1.00 48.25 744 PRO A O 1
ATOM 5958 N N . PRO A 1 745 ? 55.578 25.452 9.452 1.00 56.62 745 PRO A N 1
ATOM 5959 C CA . PRO A 1 745 ? 54.800 24.185 9.486 1.00 56.62 745 PRO A CA 1
ATOM 5960 C C . PRO A 1 745 ? 55.399 23.257 10.604 1.00 56.62 745 PRO A C 1
ATOM 5962 O O . PRO A 1 745 ? 55.688 23.837 11.650 1.00 56.62 745 PRO A O 1
ATOM 5965 N N . PRO A 1 746 ? 55.686 21.923 10.502 1.00 59.19 746 PRO A N 1
ATOM 5966 C CA . PRO A 1 746 ? 55.302 20.840 9.564 1.00 59.19 746 PRO A CA 1
ATOM 5967 C C . PRO A 1 746 ? 54.923 19.461 10.202 1.00 59.19 746 PRO A C 1
ATOM 5969 O O . PRO A 1 746 ? 54.913 19.293 11.415 1.00 59.19 746 PRO A O 1
ATOM 5972 N N . TYR A 1 747 ? 54.702 18.467 9.325 1.00 33.50 747 TYR A N 1
ATOM 5973 C CA . TYR A 1 747 ? 54.666 16.998 9.516 1.00 33.50 747 TYR A CA 1
ATOM 5974 C C . TYR A 1 747 ? 53.514 16.352 10.309 1.00 33.50 747 TYR A C 1
ATOM 5976 O O . TYR A 1 747 ? 53.673 15.940 11.457 1.00 33.50 747 TYR A O 1
ATOM 5984 N N . SER A 1 748 ? 52.425 16.044 9.599 1.00 34.62 748 SER A N 1
ATOM 5985 C CA . SER A 1 748 ? 52.082 14.663 9.187 1.00 34.62 748 SER A CA 1
ATOM 5986 C C . SER A 1 748 ? 51.170 14.701 7.960 1.00 34.62 748 SER A C 1
ATOM 5988 O O . SER A 1 748 ? 50.430 15.701 7.843 1.00 34.62 748 SER A O 1
#

Secondary structure (DSSP, 8-state):
-----SSB---S--S--S---TT---EEEEEEEEEEE---TT-SSPP-EEEEEEEE-TT--B--SBS-B--HHHHSS-EEEEEEEE--SS--S---EEEEEEEESB-TTS-B--SEEEEEE-EE-S-GGGGT-HHHHTTS--BGGG--TT-TTS---S-EEEEEEEEEESS----TTS--HHHHHHHHHHHHHHHHHHHHHHHHHHHHHHHHHHHHHHHSGGGGGGHHHHHHHHHHT---SSTHHHHHHHHHHHHHTGGG-TT-HHHHHHHHHHHHHHHHHHHHHHHHHTSTTHHHHHHHHHHHHHHHHHHHHS---SSHHHHHHHHGGGGHHHHTTTS-HHHHHHHHHHHHHTSPPP-SS--THHHHHHHHHHHHHTSHHHHSHHHHHHHHHHHHHHHHHHHHTT-SHHHHHHHHHHHHHHHHHHHTT-SS----HHHHHHIIIIIHHHHHHHHHHTTSS--HHHHHHHHHHHHT--HHHHHHHHHH--SHHHHHHHHHHHHHHHHHHTSGGGS-S-THHHHHHHHHHHHHHT-GGG-GGGS-HHHHHHHHHHH--HHHHHHHHHHHHHHHTGGGHHHHHHHHHHHHHHHHTSS-HHHHHHHHHHHHHHHHHHHHHHS--HHHHHHHHHHHHHHHHTT-S-HHHHHHHHHHHHHHHHHHT--SPPPP----TTSS--------S---------------------------------------------------------------

Foldseek 3Di:
DDDDDPAADDDPDDEDDPDDDPPDFAWAKDKAFDDKDDDCVPDPDDFDKDKDKFKAFQQGDGDGHDRDRDPPVRLPNIKMKIWIWTDDPPDPDDTDTFWMAMDRQADPVGAGDAFFKFKFDTGTDPDPVVSSGPVVCVPPDGGDVPDDPPDPPPDDDPIITMMGMDIDGPPHDHDPPPDDPLVVVLVVLQVLLVCCVVPVVPCVLVSLVVLLVVLVVCVDPVNVVCPVSLVCCLVPPDQNLPNLVSLLVNLLVCLLCVQPDPPCLSVLLNVLVSLSNNLSSPVNNCVVPVHPPVVVSVVSVVSSLVSLLVSQLDPDPDCNNLSNLQNVLSSLVSCVSRDDLQVSLVSVQSSLVSHDLDDDDDDPSLVSNLVSLLSCLVDPSCLDPNSVVSNLLSSLQSLLSCLQVVHPVVSSLNSLVSVLVSVVVVVVVDPDPDDDPSLLSNCVRPVLSLLVSLVVCLVPLDSQSSVVSNVSSVVSDDPVSVVVSCVVDPDPVVVVVSVVSVVVSLVSCLDPSRDDPPCVVVLVSLLVLLCVLPDPVLLLVPDDPVVSVVCCVPPNRVNLVSLQSVLVVCVVCPLVNQVCLLVCLQSLVSSCLRPDVSSVVSSLVSLVVSQVSCCVVPVGSVSSVVSNVVNVVVCVVVVGHDPVVVVSVVVSVVVVVVCVVDSDDDDDPDDDPPPPPDCPDPDPDDDDDDDDDDDDDDDDDDDDDDDYDDDDDDDDDDDDDDDDDDDDDDDDDDDDDDDDDDDDDDDD

Organism: NCBI:txid630683

pLDDT: mean 72.7, std 20.92, range [23.86, 97.62]

InterPro domains:
  IPR026791 Dedicator of cytokinesis [PTHR45653] (182-521)
  IPR027007 C2 DOCK-type domain [PF14429] (22-64)
  IPR027007 C2 DOCK-type domain [PF14429] (65-177)
  IPR027007 C2 DOCK-type domain [PS51650] (1-168)
  IPR035892 C2 domain superfamily [G3DSA:2.60.40.150] (26-65)
  IPR035892 C2 domain superfamily [G3DSA:2.60.40.150] (66-177)
  IPR056372 Dedicator of cytokinesis, TPR repeats region [PF23554] (182-521)